Protein AF-A0A7S2QCG8-F1 (afdb_monomer_lite)

Radius of gyration: 26.87 Å; chains: 1; bounding box: 91×51×70 Å

Foldseek 3Di:
DFADAPQFAACVDVVRGDPPGDQPQAAADPPQQFGQGPPDDCPDPLNVLSQLSCLLVVLVVLLVVVQVVCCVVLVFGEPLSVLVVVLVCVLCCCQVVPQCVVPVADFFNNGNGGGRPAAPSLLLSLLLLLLLLLVVQVQQEDPPDDPDPVGLVVVVVDDPPPPPPPDPPNDDPCCVVVVVVVLVQLLRSRRLDLHDYPVSSVSNSVVSCVSRVCNLVSCVVSSGHPNVSSVNSNVNSNVSNVVSNCCCQPPNQVVCQLQAQHDDPDHYGYSDHHRVSVLVNQLSVLLVCLVVPDPPDDLVRSLVSLVVSLVSLVSVLVVLVVVLVVCPPPVNVPPDDDVVNNVVSVVSNVVSVVSSVSSVVSNVVSVVVVPDPPCVVVVPPD

Secondary structure (DSSP, 8-state):
-B---TTTB-TTSGGGB-TTPPPTTEEEETTTTEEEETT--TTSHHHHHHHHHHHHHHHHHHHHHHHHHHHHHHSSEEHHHHHHHHHHHHHHIIIIIIIHHHH-PPPPTT----B--SS-HHHHHHHHHHHHHHHHHHHHB--SS-SSSTTHHHHHS-S--------TT---HHHHHHHHHHHHHHTSTT---S-B-HHHHHHHHHHHHHHHTTHHHHHHHTTSS-HHHHHHHHHHHHHHHHHHHHIIIIIIHHHHGGGTT-EETTTEE---PPPHHHHHHHHHHHHHHHHH--SSS-HHHHHHHHHHHHHHHHHHHHHHHHHHHHHTSTTHHHHT--HHHHHHHHHHHHHHHHHHHHHHHHHHHHHHHHHS--GGGSTT--

Sequence (382 aa):
SVCPLPWNANASLPHGIDRTAVCPYGRRLEGFDVTIPKDTVPFSVTGLCVFWGVVPFGVVGLALVDTVVGVCRLGGIGTREMTFLVFVLGMVGLNELFFKHLFREPRPPESCCHSCGFPSGHAVMSIGFFMLMFLDAIYRTMPRLAVSQESALAVLQNPKAKKKKRTFLGWTLREWLVGDVRAFATLLPLSAAHTLGHTDFCCFALVWGFMLLPVPFSRVVLKDHTPEQVLAGATIGFLEATIFFVIIRHAILPKLNYRLSQRIGYVFVHNFPLPMMEVLSRAFTLLATHQMGSQDMSTAVLCDKLRKASQEVEWYLNQAQGLLDKANRRWYRKLLVFDEDMVTTRREVHRLQAVKEKLEKALSLCEEESSIPSSESAESLC

Organism: NCBI:txid1333877

InterPro domains:
  IPR000326 Phosphatidic acid phosphatase type 2/haloperoxidase [PF01569] (85-248)
  IPR036938 Phosphatidic acid phosphatase type 2/haloperoxidase superfamily [SSF48317] (47-250)

Structure (mmCIF, N/CA/C/O backbone):
data_AF-A0A7S2QCG8-F1
#
_entry.id   AF-A0A7S2QCG8-F1
#
loop_
_atom_site.group_PDB
_atom_site.id
_atom_site.type_symbol
_atom_site.label_atom_id
_atom_site.label_alt_id
_atom_site.label_comp_id
_atom_site.label_asym_id
_atom_site.label_entity_id
_atom_site.label_seq_id
_atom_site.pdbx_PDB_ins_code
_atom_site.Cartn_x
_atom_site.Cartn_y
_atom_site.Cartn_z
_atom_site.occupancy
_atom_site.B_iso_or_equiv
_atom_site.auth_seq_id
_atom_site.auth_comp_id
_atom_site.auth_asym_id
_atom_site.auth_atom_id
_atom_site.pdbx_PDB_model_num
ATOM 1 N N . SER A 1 1 ? 6.096 -14.014 -19.935 1.00 82.38 1 SER A N 1
ATOM 2 C CA . SER A 1 1 ? 6.264 -14.137 -21.401 1.00 82.38 1 SER A CA 1
ATOM 3 C C . SER A 1 1 ? 7.499 -13.377 -21.882 1.00 82.38 1 SER A C 1
ATOM 5 O O . SER A 1 1 ? 7.994 -12.504 -21.170 1.00 82.38 1 SER A O 1
ATOM 7 N N . VAL A 1 2 ? 8.020 -13.724 -23.062 1.00 88.69 2 VAL A N 1
ATOM 8 C CA . VAL A 1 2 ? 9.207 -13.096 -23.672 1.00 88.69 2 VAL A CA 1
ATOM 9 C C . VAL A 1 2 ? 8.801 -12.498 -25.020 1.00 88.69 2 VAL A C 1
ATOM 11 O O . VAL A 1 2 ? 8.011 -13.125 -25.726 1.00 88.69 2 VAL A O 1
ATOM 14 N N . CYS A 1 3 ? 9.303 -11.309 -25.352 1.00 90.56 3 CYS A N 1
ATOM 15 C CA . CYS A 1 3 ? 8.986 -10.600 -26.591 1.00 90.56 3 CYS A CA 1
ATOM 16 C C . CYS A 1 3 ? 10.287 -10.140 -27.274 1.00 90.56 3 CYS A C 1
ATOM 18 O O . CYS A 1 3 ? 11.097 -9.483 -26.617 1.00 90.56 3 CYS A O 1
ATOM 20 N N . PRO A 1 4 ? 10.521 -10.495 -28.552 1.00 92.06 4 PRO A N 1
ATOM 21 C CA . PRO A 1 4 ? 11.733 -10.098 -29.259 1.00 92.06 4 PRO A CA 1
ATOM 22 C C . PRO A 1 4 ? 11.778 -8.590 -29.500 1.00 92.06 4 PRO A C 1
ATOM 24 O O . PRO A 1 4 ? 10.755 -7.957 -29.760 1.00 92.06 4 PRO A O 1
ATOM 27 N N . LEU A 1 5 ? 12.985 -8.036 -29.437 1.00 93.56 5 LEU A N 1
ATOM 28 C CA . LEU A 1 5 ? 13.322 -6.659 -29.782 1.00 93.56 5 LEU A CA 1
ATOM 29 C C . LEU A 1 5 ? 14.206 -6.647 -31.035 1.00 93.56 5 LEU A C 1
ATOM 31 O O . LEU A 1 5 ? 14.852 -7.651 -31.335 1.00 93.56 5 LEU A O 1
ATOM 35 N N . PRO A 1 6 ? 14.300 -5.523 -31.766 1.00 93.81 6 PRO A N 1
ATOM 36 C CA . PRO A 1 6 ? 15.046 -5.480 -33.026 1.00 93.81 6 PRO A CA 1
ATOM 37 C C . PRO A 1 6 ? 16.503 -5.957 -32.926 1.00 93.81 6 PRO A C 1
ATOM 39 O O . PRO A 1 6 ? 17.012 -6.562 -33.862 1.00 93.81 6 PRO A O 1
ATOM 42 N N . TRP A 1 7 ? 17.166 -5.730 -31.788 1.00 93.69 7 TRP A N 1
ATOM 43 C CA . TRP A 1 7 ? 18.568 -6.102 -31.578 1.00 93.69 7 TRP A CA 1
ATOM 44 C C . TRP A 1 7 ? 18.784 -7.569 -31.165 1.00 93.69 7 TRP A C 1
ATOM 46 O O . TRP A 1 7 ? 19.925 -8.021 -31.156 1.00 93.69 7 TRP A O 1
ATOM 56 N N . ASN A 1 8 ? 17.727 -8.316 -30.823 1.00 93.38 8 ASN A N 1
ATOM 57 C CA . ASN A 1 8 ? 17.821 -9.731 -30.435 1.00 93.38 8 ASN A CA 1
ATOM 58 C C . ASN A 1 8 ? 16.785 -10.646 -31.104 1.00 93.38 8 ASN A C 1
ATOM 60 O O . ASN A 1 8 ? 16.658 -11.807 -30.712 1.00 93.38 8 ASN A O 1
ATOM 64 N N . ALA A 1 9 ? 16.028 -10.150 -32.081 1.00 92.75 9 ALA A N 1
ATOM 65 C CA . ALA A 1 9 ? 15.041 -10.945 -32.792 1.00 92.75 9 ALA A CA 1
ATOM 66 C C . ALA A 1 9 ? 15.742 -11.983 -33.674 1.00 92.75 9 ALA A C 1
ATOM 68 O O . ALA A 1 9 ? 16.510 -11.641 -34.572 1.00 92.75 9 ALA A O 1
ATOM 69 N N . ASN A 1 10 ? 15.452 -13.259 -33.437 1.00 91.69 10 ASN A N 1
ATOM 70 C CA . ASN A 1 10 ? 15.938 -14.349 -34.267 1.00 91.69 10 ASN A CA 1
ATOM 71 C C . ASN A 1 10 ? 14.881 -15.454 -34.365 1.00 91.69 10 ASN A C 1
ATOM 73 O O . ASN A 1 10 ? 14.683 -16.230 -33.430 1.00 91.69 10 ASN A O 1
ATOM 77 N N . ALA A 1 11 ? 14.215 -15.534 -35.520 1.00 89.19 11 ALA A N 1
ATOM 78 C CA . ALA A 1 11 ? 13.114 -16.465 -35.762 1.00 89.19 11 ALA A CA 1
ATOM 79 C C . ALA A 1 11 ? 13.521 -17.950 -35.700 1.00 89.19 11 ALA A C 1
ATOM 81 O O . ALA A 1 11 ? 12.653 -18.795 -35.490 1.00 89.19 11 ALA A O 1
ATOM 82 N N . SER A 1 12 ? 14.809 -18.283 -35.854 1.00 90.62 12 SER A N 1
ATOM 83 C CA . SER A 1 12 ? 15.284 -19.672 -35.782 1.00 90.62 12 SER A CA 1
ATOM 84 C C . SER A 1 12 ? 15.544 -20.162 -34.354 1.00 90.62 12 SER A C 1
ATOM 86 O O . SER A 1 12 ? 15.849 -21.338 -34.165 1.00 90.62 12 SER A O 1
ATOM 88 N N . LEU A 1 13 ? 15.458 -19.286 -33.347 1.00 90.38 13 LEU A N 1
ATOM 89 C CA . LEU A 1 13 ? 15.710 -19.621 -31.944 1.00 90.38 13 LEU A CA 1
ATOM 90 C C . LEU A 1 13 ? 14.406 -19.793 -31.143 1.00 90.38 13 LEU A C 1
ATOM 92 O O . LEU A 1 13 ? 13.369 -19.227 -31.503 1.00 90.38 13 LEU A O 1
ATOM 96 N N . PRO A 1 14 ? 14.429 -20.542 -30.019 1.00 85.00 14 PRO A N 1
ATOM 97 C CA . PRO A 1 14 ? 13.270 -20.683 -29.143 1.00 85.00 14 PRO A CA 1
ATOM 98 C C . PRO A 1 14 ? 12.715 -19.325 -28.696 1.00 85.00 14 PRO A C 1
ATOM 100 O O . PRO A 1 14 ? 13.456 -18.453 -28.244 1.00 85.00 14 PRO A O 1
ATOM 103 N N . HIS A 1 15 ? 11.394 -19.158 -28.799 1.00 83.75 15 HIS A N 1
ATOM 104 C CA . HIS A 1 15 ? 10.685 -17.898 -28.530 1.00 83.75 15 HIS A CA 1
ATOM 105 C C . HIS A 1 15 ? 11.090 -16.711 -29.427 1.00 83.75 15 HIS A C 1
ATOM 107 O O . HIS A 1 15 ? 10.731 -15.577 -29.119 1.00 83.75 15 HIS A O 1
ATOM 113 N N . GLY A 1 16 ? 11.800 -16.961 -30.533 1.00 87.69 16 GLY A N 1
ATOM 114 C CA . GLY A 1 16 ? 12.168 -15.943 -31.516 1.00 87.69 16 GLY A CA 1
ATOM 115 C C . GLY A 1 16 ? 13.275 -14.988 -31.060 1.00 87.69 16 GLY A C 1
ATOM 116 O O . GLY A 1 16 ? 13.339 -13.871 -31.571 1.00 87.69 16 GLY A O 1
ATOM 117 N N . ILE A 1 17 ? 14.094 -15.371 -30.068 1.00 91.12 17 ILE A N 1
ATOM 118 C CA . ILE A 1 17 ? 15.042 -14.468 -29.394 1.00 91.12 17 ILE A CA 1
ATOM 119 C C . ILE A 1 17 ? 16.430 -15.084 -29.255 1.00 91.12 17 ILE A C 1
ATOM 121 O O . ILE A 1 17 ? 16.583 -16.188 -28.732 1.00 91.12 17 ILE A O 1
ATOM 125 N N . ASP A 1 18 ? 17.447 -14.300 -29.603 1.00 91.62 18 ASP A N 1
ATOM 126 C CA . ASP A 1 18 ? 18.835 -14.537 -29.222 1.00 91.62 18 ASP A CA 1
ATOM 127 C C . ASP A 1 18 ? 19.131 -13.936 -27.837 1.00 91.62 18 ASP A C 1
ATOM 129 O O . ASP A 1 18 ? 19.247 -12.725 -27.661 1.00 91.62 18 ASP A O 1
ATOM 133 N N . ARG A 1 19 ? 19.256 -14.794 -26.818 1.00 85.31 19 ARG A N 1
ATOM 134 C CA . ARG A 1 19 ? 19.592 -14.368 -25.446 1.00 85.31 19 ARG A CA 1
ATOM 135 C C . ARG A 1 19 ? 21.063 -13.987 -25.267 1.00 85.31 19 ARG A C 1
ATOM 137 O O . ARG A 1 19 ? 21.402 -13.417 -24.236 1.00 85.31 19 ARG A O 1
ATOM 144 N N . THR A 1 20 ? 21.919 -14.328 -26.226 1.00 88.31 20 THR A N 1
ATOM 145 C CA . THR A 1 20 ? 23.355 -14.017 -26.195 1.00 88.31 20 THR A CA 1
ATOM 146 C C . THR A 1 20 ? 23.682 -12.693 -26.882 1.00 88.31 20 THR A C 1
ATOM 148 O O . THR A 1 20 ? 24.782 -12.170 -26.705 1.00 88.31 20 THR A O 1
ATOM 151 N N . ALA A 1 21 ? 22.721 -12.118 -27.611 1.00 89.81 21 ALA A N 1
ATOM 152 C CA . ALA A 1 21 ? 22.868 -10.820 -28.247 1.00 89.81 21 ALA A CA 1
ATOM 153 C C . ALA A 1 21 ? 23.175 -9.723 -27.212 1.00 89.81 21 ALA A C 1
ATOM 155 O O . ALA A 1 21 ? 22.537 -9.625 -26.160 1.00 89.81 21 ALA A O 1
ATOM 156 N N . VAL A 1 22 ? 24.153 -8.870 -27.522 1.00 91.88 22 VAL A N 1
ATOM 157 C CA . VAL A 1 22 ? 24.561 -7.762 -26.651 1.00 91.88 22 VAL A CA 1
ATOM 158 C C . VAL A 1 22 ? 23.689 -6.542 -26.937 1.00 91.88 22 VAL A C 1
ATOM 160 O O . VAL A 1 22 ? 23.668 -6.036 -28.057 1.00 91.88 22 VAL A O 1
ATOM 163 N N . CYS A 1 23 ? 22.996 -6.037 -25.913 1.00 93.94 23 CYS A N 1
ATOM 164 C CA . CYS A 1 23 ? 22.167 -4.841 -26.041 1.00 93.94 23 CYS A CA 1
ATOM 165 C C . CYS A 1 23 ? 23.028 -3.607 -26.394 1.00 93.94 23 CYS A C 1
ATOM 167 O O . CYS A 1 23 ? 23.947 -3.257 -25.645 1.00 93.94 23 CYS A O 1
ATOM 169 N N . PRO A 1 24 ? 22.740 -2.885 -27.492 1.00 94.94 24 PRO A N 1
ATOM 170 C CA . PRO A 1 24 ? 23.553 -1.739 -27.897 1.00 94.94 24 PRO A CA 1
ATOM 171 C C . PRO A 1 24 ? 23.337 -0.505 -27.007 1.00 94.94 24 PRO A C 1
ATOM 173 O O . PRO A 1 24 ? 24.205 0.369 -26.966 1.00 94.94 24 PRO A O 1
ATOM 176 N N . TYR A 1 25 ? 22.232 -0.447 -26.261 1.00 94.56 25 TYR A N 1
ATOM 177 C CA . TYR A 1 25 ? 21.823 0.712 -25.461 1.00 94.56 25 TYR A CA 1
ATOM 178 C C . TYR A 1 25 ? 22.296 0.664 -23.999 1.00 94.56 25 TYR A C 1
ATOM 180 O O . TYR A 1 25 ? 22.230 1.665 -23.287 1.00 94.56 25 TYR A O 1
ATOM 188 N N . GLY A 1 26 ? 22.819 -0.474 -23.537 1.00 94.62 26 GLY A N 1
ATOM 189 C CA . GLY A 1 26 ? 23.199 -0.648 -22.139 1.00 94.62 26 GLY A CA 1
ATOM 190 C C . GLY A 1 26 ? 23.281 -2.108 -21.734 1.00 94.62 26 GLY A C 1
ATOM 191 O O . GLY A 1 26 ? 23.629 -2.975 -22.531 1.00 94.62 26 GLY A O 1
ATOM 192 N N . ARG A 1 27 ? 22.947 -2.380 -20.475 1.00 94.38 27 ARG A N 1
ATOM 193 C CA . ARG A 1 27 ? 22.844 -3.737 -19.933 1.00 94.38 27 ARG A CA 1
ATOM 194 C C . ARG A 1 27 ? 21.578 -3.890 -19.107 1.00 94.38 27 ARG A C 1
ATOM 196 O O . ARG A 1 27 ? 21.094 -2.925 -18.523 1.00 94.38 27 ARG A O 1
ATOM 203 N N . ARG A 1 28 ? 21.065 -5.110 -19.011 1.00 93.75 28 ARG A N 1
ATOM 204 C CA . ARG A 1 28 ? 19.957 -5.444 -18.114 1.00 93.75 28 ARG A CA 1
ATOM 205 C C . ARG A 1 28 ? 20.485 -5.675 -16.700 1.00 93.75 28 ARG A C 1
ATOM 207 O O . ARG A 1 28 ? 21.487 -6.361 -16.514 1.00 93.75 28 ARG A O 1
ATOM 214 N N . LEU A 1 29 ? 19.796 -5.129 -15.706 1.00 93.88 29 LEU A N 1
ATOM 215 C CA . LEU A 1 29 ? 19.962 -5.510 -14.312 1.00 93.88 29 LEU A CA 1
ATOM 216 C C . LEU A 1 29 ? 19.191 -6.815 -14.076 1.00 93.88 29 LEU A C 1
ATOM 218 O O . LEU A 1 29 ? 17.956 -6.834 -14.046 1.00 93.88 29 LEU A O 1
ATOM 222 N N . GLU A 1 30 ? 19.929 -7.917 -13.980 1.00 88.00 30 GLU A N 1
ATOM 223 C CA . GLU A 1 30 ? 19.359 -9.253 -13.808 1.00 88.00 30 GLU A CA 1
ATOM 224 C C . GLU A 1 30 ? 18.535 -9.355 -12.518 1.00 88.00 30 GLU A C 1
ATOM 226 O O . GLU A 1 30 ? 18.883 -8.779 -11.491 1.00 88.00 30 GLU A O 1
ATOM 231 N N . GLY A 1 31 ? 17.407 -10.064 -12.586 1.00 86.19 31 GLY A N 1
ATOM 232 C CA . GLY A 1 31 ? 16.465 -10.217 -11.471 1.00 86.19 31 GLY A CA 1
ATOM 233 C C . GLY A 1 31 ? 15.446 -9.083 -11.322 1.00 86.19 31 GLY A C 1
ATOM 234 O O . GLY A 1 31 ? 14.351 -9.337 -10.829 1.00 86.19 31 GLY A O 1
ATOM 235 N N . PHE A 1 32 ? 15.751 -7.874 -11.805 1.00 91.38 32 PHE A N 1
ATOM 236 C CA . PHE A 1 32 ? 14.884 -6.701 -11.627 1.00 91.38 32 PHE A CA 1
ATOM 237 C C . PHE A 1 32 ? 14.177 -6.246 -12.905 1.00 91.38 32 PHE A C 1
ATOM 239 O O . PHE A 1 32 ? 13.235 -5.476 -12.815 1.00 91.38 32 PHE A O 1
ATOM 246 N N . ASP A 1 33 ? 14.580 -6.714 -14.093 1.00 91.31 33 ASP A N 1
ATOM 247 C CA . ASP A 1 33 ? 14.002 -6.258 -15.372 1.00 91.31 33 ASP A CA 1
ATOM 248 C C . ASP A 1 33 ? 14.080 -4.732 -15.547 1.00 91.31 33 ASP A C 1
ATOM 250 O O . ASP A 1 33 ? 13.099 -4.084 -15.911 1.00 91.31 33 ASP A O 1
ATOM 254 N N . VAL A 1 34 ? 15.268 -4.168 -15.293 1.00 95.62 34 VAL A N 1
ATOM 255 C CA . VAL A 1 34 ? 15.598 -2.740 -15.442 1.00 95.62 34 VAL A CA 1
ATOM 256 C C . VAL A 1 34 ? 16.786 -2.582 -16.391 1.00 95.62 34 VAL A C 1
ATOM 258 O O . VAL A 1 34 ? 17.798 -3.263 -16.226 1.00 95.62 34 VAL A O 1
ATOM 261 N N . THR A 1 35 ? 16.701 -1.676 -17.362 1.00 96.00 35 THR A N 1
ATOM 262 C CA . THR A 1 35 ? 17.844 -1.306 -18.208 1.00 96.00 35 THR A CA 1
ATOM 263 C C . THR A 1 35 ? 18.744 -0.309 -17.484 1.00 96.00 35 THR A C 1
ATOM 265 O O . THR A 1 35 ? 18.274 0.683 -16.931 1.00 96.00 35 THR A O 1
ATOM 268 N N . ILE A 1 36 ? 20.052 -0.562 -17.511 1.00 96.12 36 ILE A N 1
ATOM 269 C CA . ILE A 1 36 ? 21.110 0.370 -17.115 1.00 96.12 36 ILE A CA 1
ATOM 270 C C . ILE A 1 36 ? 21.748 0.903 -18.407 1.00 96.12 36 ILE A C 1
ATOM 272 O O . ILE A 1 36 ? 22.523 0.170 -19.036 1.00 96.12 36 ILE A O 1
ATOM 276 N N . PRO A 1 37 ? 21.431 2.144 -18.825 1.00 94.81 37 PRO A N 1
ATOM 277 C CA . PRO A 1 37 ? 22.060 2.787 -19.978 1.00 94.81 37 PRO A CA 1
ATOM 278 C C . PRO A 1 37 ? 23.587 2.870 -19.846 1.00 94.81 37 PRO A C 1
ATOM 280 O O . PRO A 1 37 ? 24.105 2.956 -18.729 1.00 94.81 37 PRO A O 1
ATOM 283 N N . LYS A 1 38 ? 24.314 2.892 -20.970 1.00 89.81 38 LYS A N 1
ATOM 284 C CA . LYS A 1 38 ? 25.794 2.959 -20.974 1.00 89.81 38 LYS A CA 1
ATOM 285 C C . LYS A 1 38 ? 26.348 4.179 -20.231 1.00 89.81 38 LYS A C 1
ATOM 287 O O . LYS A 1 38 ? 27.301 4.041 -19.474 1.00 89.81 38 LYS A O 1
ATOM 292 N N . ASP A 1 39 ? 25.688 5.324 -20.369 1.00 86.75 39 ASP A N 1
ATOM 293 C CA . ASP A 1 39 ? 26.137 6.605 -19.807 1.00 86.75 39 ASP A CA 1
ATOM 294 C C . ASP A 1 39 ? 25.593 6.861 -18.388 1.00 86.75 39 ASP A C 1
ATOM 296 O O . ASP A 1 39 ? 25.439 8.002 -17.949 1.00 86.75 39 ASP A O 1
ATOM 300 N N . THR A 1 40 ? 25.233 5.800 -17.657 1.00 88.69 40 THR A N 1
ATOM 301 C CA . THR A 1 40 ? 24.656 5.937 -16.315 1.00 88.69 40 THR A CA 1
ATOM 302 C C . THR A 1 40 ? 25.722 6.326 -15.297 1.00 88.69 40 THR A C 1
ATOM 304 O O . THR A 1 40 ? 26.620 5.543 -14.991 1.00 88.69 40 THR A O 1
ATOM 307 N N . VAL A 1 41 ? 25.562 7.503 -14.692 1.00 89.00 41 VAL A N 1
ATOM 308 C CA . VAL A 1 41 ? 26.372 7.965 -13.554 1.00 89.00 41 VAL A CA 1
ATOM 309 C C . VAL A 1 41 ? 25.525 7.908 -12.273 1.00 89.00 41 VAL A C 1
ATOM 311 O O . VAL A 1 41 ? 24.347 8.288 -12.322 1.00 89.00 41 VAL A O 1
ATOM 314 N N . PRO A 1 42 ? 26.059 7.464 -11.118 1.00 78.12 42 PRO A N 1
ATOM 315 C CA . PRO A 1 42 ? 25.357 7.574 -9.838 1.00 78.12 42 PRO A CA 1
ATOM 316 C C . PRO A 1 42 ? 24.950 9.038 -9.605 1.00 78.12 42 PRO A C 1
ATOM 318 O O . PRO A 1 42 ? 25.775 9.925 -9.782 1.00 78.12 42 PRO A O 1
ATOM 321 N N . PHE A 1 43 ? 23.685 9.301 -9.267 1.00 85.62 43 PHE A N 1
ATOM 322 C CA . PHE A 1 43 ? 23.080 10.646 -9.115 1.00 85.62 43 PHE A CA 1
ATOM 323 C C . PHE A 1 43 ? 22.715 11.415 -10.395 1.00 85.62 43 PHE A C 1
ATOM 325 O O . PHE A 1 43 ? 22.126 12.491 -10.305 1.00 85.62 43 PHE A O 1
ATOM 332 N N . SER A 1 44 ? 22.963 10.863 -11.584 1.00 92.25 44 SER A N 1
ATOM 333 C CA . SER A 1 44 ? 22.306 11.360 -12.801 1.00 92.25 44 SER A CA 1
ATOM 334 C C . SER A 1 44 ? 20.811 11.006 -12.803 1.00 92.25 44 SER A C 1
ATOM 336 O O . SER A 1 44 ? 20.370 10.116 -12.071 1.00 92.25 44 SER A O 1
ATOM 338 N N . VAL A 1 45 ? 20.024 11.654 -13.669 1.00 92.31 45 VAL A N 1
ATOM 339 C CA . VAL A 1 45 ? 18.596 11.326 -13.851 1.00 92.31 45 VAL A CA 1
ATOM 340 C C . VAL A 1 45 ? 18.409 9.839 -14.176 1.00 92.31 45 VAL A C 1
ATOM 342 O O . VAL A 1 45 ? 17.530 9.196 -13.605 1.00 92.31 45 VAL A O 1
ATOM 345 N N . THR A 1 46 ? 19.264 9.264 -15.028 1.00 93.19 46 THR A N 1
ATOM 346 C CA . THR A 1 46 ? 19.226 7.834 -15.371 1.00 93.19 46 THR A CA 1
ATOM 347 C C . THR A 1 46 ? 19.596 6.958 -14.176 1.00 93.19 46 THR A C 1
ATOM 349 O O . THR A 1 46 ? 18.899 5.982 -13.910 1.00 93.19 46 THR A O 1
ATOM 352 N N . GLY A 1 47 ? 20.609 7.339 -13.390 1.00 93.94 47 GLY A N 1
ATOM 353 C CA . GLY A 1 47 ? 20.987 6.631 -12.162 1.00 93.94 47 GLY A CA 1
ATOM 354 C C . GLY A 1 47 ? 19.867 6.602 -11.117 1.00 93.94 47 GLY A C 1
ATOM 355 O O . GLY A 1 47 ? 19.567 5.546 -10.557 1.00 93.94 47 GLY A O 1
ATOM 356 N N . LEU A 1 48 ? 19.191 7.733 -10.901 1.00 95.25 48 LEU A N 1
ATOM 357 C CA . LEU A 1 48 ? 18.023 7.801 -10.021 1.00 95.25 48 LEU A CA 1
ATOM 358 C C . LEU A 1 48 ? 16.854 6.965 -10.566 1.00 95.25 48 LEU A C 1
ATOM 360 O O . LEU A 1 48 ? 16.184 6.267 -9.808 1.00 95.25 48 LEU A O 1
ATOM 364 N N . CYS A 1 49 ? 16.632 6.964 -11.884 1.00 96.38 49 CYS A N 1
ATOM 365 C CA . CYS A 1 49 ? 15.595 6.134 -12.498 1.00 96.38 49 CYS A CA 1
ATOM 366 C C . CYS A 1 49 ? 15.858 4.631 -12.321 1.00 96.38 49 CYS A C 1
ATOM 368 O O . CYS A 1 49 ? 14.912 3.878 -12.074 1.00 96.38 49 CYS A O 1
ATOM 370 N N . VAL A 1 50 ? 17.123 4.198 -12.399 1.00 96.19 50 VAL A N 1
ATOM 371 C CA . VAL A 1 50 ? 17.522 2.811 -12.101 1.00 96.19 50 VAL A CA 1
ATOM 372 C C . VAL A 1 50 ? 17.224 2.475 -10.640 1.00 96.19 50 VAL A C 1
ATOM 374 O O . VAL A 1 50 ? 16.643 1.423 -10.374 1.00 96.19 50 VAL A O 1
ATOM 377 N N . PHE A 1 51 ? 17.543 3.380 -9.705 1.00 95.56 51 PHE A N 1
ATOM 378 C CA . PHE A 1 51 ? 17.192 3.219 -8.290 1.00 95.56 51 PHE A CA 1
ATOM 379 C C . PHE A 1 51 ? 15.682 3.029 -8.102 1.00 95.56 51 PHE A C 1
ATOM 381 O O . PHE A 1 51 ? 15.264 2.033 -7.520 1.00 95.56 51 PHE A O 1
ATOM 388 N N . TRP A 1 52 ? 14.845 3.910 -8.658 1.00 96.75 52 TRP A N 1
ATOM 389 C CA . TRP A 1 52 ? 13.390 3.745 -8.572 1.00 96.75 52 TRP A CA 1
ATOM 390 C C . TRP A 1 52 ? 12.904 2.436 -9.208 1.00 96.75 52 TRP A C 1
ATOM 392 O O . TRP A 1 52 ? 11.990 1.807 -8.683 1.00 96.75 52 TRP A O 1
ATOM 402 N N . GLY A 1 53 ? 13.542 1.969 -10.285 1.00 95.88 53 GLY A N 1
ATOM 403 C CA . GLY A 1 53 ? 13.222 0.682 -10.907 1.00 95.88 53 GLY A CA 1
ATOM 404 C C . GLY A 1 53 ? 13.321 -0.512 -9.948 1.00 95.88 53 GLY A C 1
ATOM 405 O O . GLY A 1 53 ? 12.518 -1.435 -10.046 1.00 95.88 53 GLY A O 1
ATOM 406 N N . VAL A 1 54 ? 14.236 -0.486 -8.975 1.00 96.50 54 VAL A N 1
ATOM 407 C CA . VAL A 1 54 ? 14.407 -1.594 -8.015 1.00 96.50 54 VAL A CA 1
ATOM 408 C C . VAL A 1 54 ? 13.548 -1.463 -6.751 1.00 96.50 54 VAL A C 1
ATOM 410 O O . VAL A 1 54 ? 13.380 -2.444 -6.023 1.00 96.50 54 VAL A O 1
ATOM 413 N N . VAL A 1 55 ? 12.961 -0.290 -6.485 1.00 96.25 55 VAL A N 1
ATOM 414 C CA . VAL A 1 55 ? 12.216 -0.012 -5.241 1.00 96.25 55 VAL A CA 1
ATOM 415 C C . VAL A 1 55 ? 11.054 -0.983 -4.978 1.00 96.25 55 VAL A C 1
ATOM 417 O O . VAL A 1 55 ? 10.963 -1.456 -3.842 1.00 96.25 55 VAL A O 1
ATOM 420 N N . PRO A 1 56 ? 10.184 -1.344 -5.947 1.00 96.75 56 PRO A N 1
ATOM 421 C CA . PRO A 1 56 ? 9.077 -2.267 -5.675 1.00 96.75 56 PRO A CA 1
ATOM 422 C C . PRO A 1 56 ? 9.551 -3.622 -5.130 1.00 96.75 56 PRO A C 1
ATOM 424 O O . PRO A 1 56 ? 8.946 -4.175 -4.216 1.00 96.75 56 PRO A O 1
ATOM 427 N N . PHE A 1 57 ? 10.681 -4.127 -5.626 1.00 95.31 57 PHE A N 1
ATOM 428 C CA . PHE A 1 57 ? 11.292 -5.362 -5.131 1.00 95.31 57 PHE A CA 1
ATOM 429 C C . PHE A 1 57 ? 11.868 -5.186 -3.724 1.00 95.31 57 PHE A C 1
ATOM 431 O O . PHE A 1 57 ? 11.775 -6.096 -2.903 1.00 95.31 57 PHE A O 1
ATOM 438 N N . GLY A 1 58 ? 12.402 -4.000 -3.420 1.00 94.06 58 GLY A N 1
ATOM 439 C CA . GLY A 1 58 ? 12.792 -3.618 -2.064 1.00 94.06 58 GLY A CA 1
ATOM 440 C C . GLY A 1 58 ? 11.620 -3.680 -1.081 1.00 94.06 58 GLY A C 1
ATOM 441 O O . GLY A 1 58 ? 11.776 -4.222 0.010 1.00 94.06 58 GLY A O 1
ATOM 442 N N . VAL A 1 59 ? 10.428 -3.216 -1.478 1.00 93.88 59 VAL A N 1
ATOM 443 C CA . VAL A 1 59 ? 9.205 -3.322 -0.654 1.00 93.88 59 VAL A CA 1
ATOM 444 C C . VAL A 1 59 ? 8.852 -4.777 -0.365 1.00 93.88 59 VAL A C 1
ATOM 446 O O . VAL A 1 59 ? 8.593 -5.123 0.788 1.00 93.88 59 VAL A O 1
ATOM 449 N N . VAL A 1 60 ? 8.891 -5.641 -1.383 1.00 94.31 60 VAL A N 1
ATOM 450 C CA . VAL A 1 60 ? 8.656 -7.083 -1.207 1.00 94.31 60 VAL A CA 1
ATOM 451 C C . VAL A 1 60 ? 9.703 -7.695 -0.273 1.00 94.31 60 VAL A C 1
ATOM 453 O O . VAL A 1 60 ? 9.347 -8.430 0.646 1.00 94.31 60 VAL A O 1
ATOM 456 N N . GLY A 1 61 ? 10.981 -7.349 -0.444 1.00 93.06 61 GLY A N 1
ATOM 457 C CA . GLY A 1 61 ? 12.062 -7.800 0.433 1.00 93.06 61 GLY A CA 1
ATOM 458 C C . GLY A 1 61 ? 11.852 -7.384 1.891 1.00 93.06 61 GLY A C 1
ATOM 459 O O . GLY A 1 61 ? 11.964 -8.217 2.790 1.00 93.06 61 GLY A O 1
ATOM 460 N N . LEU A 1 62 ? 11.472 -6.128 2.136 1.00 90.31 62 LEU A N 1
ATOM 461 C CA . LEU A 1 62 ? 11.156 -5.632 3.479 1.00 90.31 62 LEU A CA 1
ATOM 462 C C . LEU A 1 62 ? 9.946 -6.350 4.088 1.00 90.31 62 LEU A C 1
ATOM 464 O O . LEU A 1 62 ? 9.987 -6.701 5.264 1.00 90.31 62 LEU A O 1
ATOM 468 N N . ALA A 1 63 ? 8.900 -6.618 3.304 1.00 90.31 63 ALA A N 1
ATOM 469 C CA . ALA A 1 63 ? 7.735 -7.371 3.766 1.00 90.31 63 ALA A CA 1
ATOM 470 C C . ALA A 1 63 ? 8.078 -8.827 4.131 1.00 90.31 63 ALA A C 1
ATOM 472 O O . ALA A 1 63 ? 7.558 -9.361 5.112 1.00 90.31 63 ALA A O 1
ATOM 473 N N . LEU A 1 64 ? 8.981 -9.470 3.384 1.00 91.00 64 LEU A N 1
ATOM 474 C CA . LEU A 1 64 ? 9.479 -10.809 3.713 1.00 91.00 64 LEU A CA 1
ATOM 475 C C . LEU A 1 64 ? 10.292 -10.803 5.010 1.00 91.00 64 LEU A C 1
ATOM 477 O O . LEU A 1 64 ? 10.081 -11.665 5.863 1.00 91.00 64 LEU A O 1
ATOM 481 N N . VAL A 1 65 ? 11.176 -9.818 5.191 1.00 87.56 65 VAL A N 1
ATOM 482 C CA . VAL A 1 65 ? 11.927 -9.646 6.444 1.00 87.56 65 VAL A CA 1
ATOM 483 C C . VAL A 1 65 ? 10.972 -9.440 7.618 1.00 87.56 65 VAL A C 1
ATOM 485 O O . VAL A 1 65 ? 11.118 -10.110 8.639 1.00 87.56 65 VAL A O 1
ATOM 488 N N . ASP A 1 66 ? 9.963 -8.583 7.465 1.00 84.44 66 ASP A N 1
ATOM 489 C CA . ASP A 1 66 ? 8.954 -8.341 8.500 1.00 84.44 66 ASP A CA 1
ATOM 490 C C . ASP A 1 66 ? 8.155 -9.613 8.826 1.00 84.44 66 ASP A C 1
ATOM 492 O O . ASP A 1 66 ? 7.956 -9.941 9.993 1.00 84.44 66 ASP A O 1
ATOM 496 N N . THR A 1 67 ? 7.818 -10.416 7.810 1.00 87.06 67 THR A N 1
ATOM 497 C CA . THR A 1 67 ? 7.179 -11.730 7.995 1.00 87.06 67 THR A CA 1
ATOM 498 C C . THR A 1 67 ? 8.057 -12.671 8.823 1.00 87.06 67 THR A C 1
ATOM 500 O O . THR A 1 67 ? 7.576 -13.281 9.777 1.00 87.06 67 THR A O 1
ATOM 503 N N . VAL A 1 68 ? 9.350 -12.784 8.499 1.00 87.62 68 VAL A N 1
ATOM 504 C CA . VAL A 1 68 ? 10.299 -13.650 9.223 1.00 87.62 68 VAL A CA 1
ATOM 505 C C . VAL A 1 68 ? 10.474 -13.182 10.667 1.00 87.62 68 VAL A C 1
ATOM 507 O O . VAL A 1 68 ? 10.403 -13.985 11.599 1.00 87.62 68 VAL A O 1
ATOM 510 N N . VAL A 1 69 ? 10.645 -11.876 10.875 1.00 82.56 69 VAL A N 1
ATOM 511 C CA . VAL A 1 69 ? 10.731 -11.280 12.214 1.00 82.56 69 VAL A CA 1
ATOM 512 C C . VAL A 1 69 ? 9.435 -11.522 12.996 1.00 82.56 69 VAL A C 1
ATOM 514 O O . VAL A 1 69 ? 9.487 -11.865 14.180 1.00 82.56 69 VAL A O 1
ATOM 517 N N . GLY A 1 70 ? 8.278 -11.400 12.344 1.00 76.62 70 GLY A N 1
ATOM 518 C CA . GLY A 1 70 ? 6.963 -11.708 12.898 1.00 76.62 70 GLY A CA 1
ATOM 519 C C . GLY A 1 70 ? 6.840 -13.164 13.343 1.00 76.62 70 GLY A C 1
ATOM 520 O O . GLY A 1 70 ? 6.407 -13.410 14.467 1.00 76.62 70 GLY A O 1
ATOM 521 N N . VAL A 1 71 ? 7.312 -14.122 12.539 1.00 83.25 71 VAL A N 1
ATOM 522 C CA . VAL A 1 71 ? 7.349 -15.551 12.902 1.00 83.25 71 VAL A CA 1
ATOM 523 C C . VAL A 1 71 ? 8.191 -15.783 14.153 1.00 83.25 71 VAL A C 1
ATOM 525 O O . VAL A 1 71 ? 7.729 -16.454 15.077 1.00 83.25 71 VAL A O 1
ATOM 528 N N . CYS A 1 72 ? 9.378 -15.179 14.235 1.00 80.75 72 CYS A N 1
ATOM 529 C CA . CYS A 1 72 ? 10.235 -15.272 15.419 1.00 80.75 72 CYS A CA 1
ATOM 530 C C . CYS A 1 72 ? 9.582 -14.661 16.673 1.00 80.75 72 CYS A C 1
ATOM 532 O O . CYS A 1 72 ? 9.787 -15.162 17.777 1.00 80.75 72 CYS A O 1
ATOM 534 N N . ARG A 1 73 ? 8.796 -13.586 16.522 1.00 77.06 73 ARG A N 1
ATOM 535 C CA . ARG A 1 73 ? 8.142 -12.874 17.637 1.00 77.06 73 ARG A CA 1
ATOM 536 C C . ARG A 1 73 ? 6.837 -13.523 18.101 1.00 77.06 73 ARG A C 1
ATOM 538 O O . ARG A 1 73 ? 6.582 -13.583 19.299 1.00 77.06 73 ARG A O 1
ATOM 545 N N . LEU A 1 74 ? 5.995 -13.958 17.167 1.00 73.56 74 LEU A N 1
ATOM 546 C CA . LEU A 1 74 ? 4.640 -14.460 17.425 1.00 73.56 74 LEU A CA 1
ATOM 547 C C . LEU A 1 74 ? 4.578 -15.993 17.491 1.00 73.56 74 LEU A C 1
ATOM 549 O O . LEU A 1 74 ? 3.571 -16.552 17.927 1.00 73.56 74 LEU A O 1
ATOM 553 N N . GLY A 1 75 ? 5.637 -16.685 17.058 1.00 80.19 75 GLY A N 1
ATOM 554 C CA . GLY A 1 75 ? 5.650 -18.142 16.926 1.00 80.19 75 GLY A CA 1
ATOM 555 C C . GLY A 1 75 ? 4.731 -18.649 15.809 1.00 80.19 75 GLY A C 1
ATOM 556 O O . GLY A 1 75 ? 4.202 -19.757 15.921 1.00 80.19 75 GLY A O 1
ATOM 557 N N . GLY A 1 76 ? 4.496 -17.821 14.785 1.00 85.38 76 GLY A N 1
ATOM 558 C CA . GLY A 1 76 ? 3.642 -18.099 13.629 1.00 85.38 76 GLY A CA 1
ATOM 559 C C . GLY A 1 76 ? 3.550 -16.909 12.666 1.00 85.38 76 GLY A C 1
ATOM 560 O O . GLY A 1 76 ? 3.946 -15.795 13.006 1.00 85.38 76 GLY A O 1
ATOM 561 N N . ILE A 1 77 ? 3.039 -17.144 11.457 1.00 87.12 77 ILE A N 1
ATOM 562 C CA . ILE A 1 77 ? 2.880 -16.117 10.418 1.00 87.12 77 ILE A CA 1
ATOM 563 C C . ILE A 1 77 ? 1.688 -15.227 10.778 1.00 87.12 77 ILE A C 1
ATOM 565 O O . ILE A 1 77 ? 0.571 -15.715 10.970 1.00 87.12 77 ILE A O 1
ATOM 569 N N . GLY A 1 78 ? 1.915 -13.919 10.856 1.00 87.44 78 GLY A N 1
ATOM 570 C CA . GLY A 1 78 ? 0.849 -12.962 11.103 1.00 87.44 78 GLY A CA 1
ATOM 571 C C . GLY A 1 78 ? -0.101 -12.832 9.907 1.00 87.44 78 GLY A C 1
ATOM 572 O O . GLY A 1 78 ? 0.300 -12.855 8.741 1.00 87.44 78 GLY A O 1
ATOM 573 N N . THR A 1 79 ? -1.400 -12.715 10.181 1.00 90.06 79 THR A N 1
ATOM 574 C CA . THR A 1 79 ? -2.421 -12.533 9.135 1.00 90.06 79 THR A CA 1
ATOM 575 C C . THR A 1 79 ? -2.239 -11.258 8.312 1.00 90.06 79 THR A C 1
ATOM 577 O O . THR A 1 79 ? -2.680 -11.222 7.167 1.00 90.06 79 THR A O 1
ATOM 580 N N . ARG A 1 80 ? -1.614 -10.213 8.863 1.00 88.69 80 ARG A N 1
ATOM 581 C CA . ARG A 1 80 ? -1.353 -8.949 8.167 1.00 88.69 80 ARG A CA 1
ATOM 582 C C . ARG A 1 80 ? -0.324 -9.142 7.058 1.00 88.69 80 ARG A C 1
ATOM 584 O O . ARG A 1 80 ? -0.574 -8.800 5.906 1.00 88.69 80 ARG A O 1
ATOM 591 N N . GLU A 1 81 ? 0.811 -9.718 7.422 1.00 89.81 81 GLU A N 1
ATOM 592 C CA . GLU A 1 81 ? 1.937 -10.000 6.545 1.00 89.81 81 GLU A CA 1
ATOM 593 C C . GLU A 1 81 ? 1.504 -10.996 5.471 1.00 89.81 81 GLU A C 1
ATOM 595 O O . GLU A 1 81 ? 1.694 -10.754 4.282 1.00 89.81 81 GLU A O 1
ATOM 600 N N . MET A 1 82 ? 0.780 -12.046 5.873 1.00 91.19 82 MET A N 1
ATOM 601 C CA . MET A 1 82 ? 0.150 -12.984 4.946 1.00 91.19 82 MET A CA 1
ATOM 602 C C . MET A 1 82 ? -0.782 -12.278 3.954 1.00 91.19 82 MET A C 1
ATOM 604 O O . MET A 1 82 ? -0.719 -12.560 2.762 1.00 91.19 82 MET A O 1
ATOM 608 N N . THR A 1 83 ? -1.635 -11.360 4.417 1.00 93.06 83 THR A N 1
ATOM 609 C CA . THR A 1 83 ? -2.564 -10.628 3.540 1.00 93.06 83 THR A CA 1
ATOM 610 C C . THR A 1 83 ? -1.803 -9.820 2.487 1.00 93.06 83 THR A C 1
ATOM 612 O O . THR A 1 83 ? -2.172 -9.846 1.315 1.00 93.06 83 THR A O 1
ATOM 615 N N . PHE A 1 84 ? -0.704 -9.164 2.866 1.00 94.31 84 PHE A N 1
ATOM 616 C CA . PHE A 1 84 ? 0.146 -8.459 1.908 1.00 94.31 84 PHE A CA 1
ATOM 617 C C . PHE A 1 84 ? 0.852 -9.409 0.930 1.00 94.31 84 PHE A C 1
ATOM 619 O O . PHE A 1 84 ? 0.894 -9.134 -0.264 1.00 94.31 84 PHE A O 1
ATOM 626 N N . LEU A 1 85 ? 1.361 -10.553 1.393 1.00 93.69 85 LEU A N 1
ATOM 627 C CA . LEU A 1 85 ? 1.982 -11.545 0.508 1.00 93.69 85 LEU A CA 1
ATOM 628 C C . LEU A 1 85 ? 0.978 -12.136 -0.487 1.00 93.69 85 LEU A C 1
ATOM 630 O O . LEU A 1 85 ? 1.302 -12.288 -1.661 1.00 93.69 85 LEU A O 1
ATOM 634 N N . VAL A 1 86 ? -0.252 -12.415 -0.049 1.00 95.44 86 VAL A N 1
ATOM 635 C CA . VAL A 1 86 ? -1.343 -12.850 -0.934 1.00 95.44 86 VAL A CA 1
ATOM 636 C C . VAL A 1 86 ? -1.635 -11.785 -1.989 1.00 95.44 86 VAL A C 1
ATOM 638 O O . VAL A 1 86 ? -1.803 -12.127 -3.157 1.00 95.44 86 VAL A O 1
ATOM 641 N N . PHE A 1 87 ? -1.637 -10.505 -1.610 1.00 97.06 87 PHE A N 1
ATOM 642 C CA . PHE A 1 87 ? -1.783 -9.406 -2.561 1.00 97.06 87 PHE A CA 1
ATOM 643 C C . PHE A 1 87 ? -0.648 -9.377 -3.593 1.00 97.06 87 PHE A C 1
ATOM 645 O O . PHE A 1 87 ? -0.921 -9.365 -4.791 1.00 97.06 87 PHE A O 1
ATOM 652 N N . VAL A 1 88 ? 0.614 -9.442 -3.150 1.00 96.31 88 VAL A N 1
ATOM 653 C CA . VAL A 1 88 ? 1.793 -9.484 -4.037 1.00 96.31 88 VAL A CA 1
ATOM 654 C C . VAL A 1 88 ? 1.692 -10.652 -5.021 1.00 96.31 88 VAL A C 1
ATOM 656 O O . VAL A 1 88 ? 1.851 -10.456 -6.224 1.00 96.31 88 VAL A O 1
ATOM 659 N N . LEU A 1 89 ? 1.397 -11.859 -4.528 1.00 96.00 89 LEU A N 1
ATOM 660 C CA . LEU A 1 89 ? 1.259 -13.057 -5.359 1.00 96.00 89 LEU A CA 1
ATOM 661 C C . LEU A 1 89 ? 0.102 -12.933 -6.356 1.00 96.00 89 LEU A C 1
ATOM 663 O O . LEU A 1 89 ? 0.254 -13.331 -7.509 1.00 96.00 89 LEU A O 1
ATOM 667 N N . GLY A 1 90 ? -1.025 -12.359 -5.930 1.00 96.38 90 GLY A N 1
ATOM 668 C CA . GLY A 1 90 ? -2.178 -12.093 -6.786 1.00 96.38 90 GLY A CA 1
ATOM 669 C C . GLY A 1 90 ? -1.835 -11.148 -7.935 1.00 96.38 90 GLY A C 1
ATOM 670 O O . GLY A 1 90 ? -2.032 -11.515 -9.091 1.00 96.38 90 GLY A O 1
ATOM 671 N N . MET A 1 91 ? -1.250 -9.984 -7.636 1.00 95.62 91 MET A N 1
ATOM 672 C CA . MET A 1 91 ? -0.862 -9.003 -8.659 1.00 95.62 91 MET A CA 1
ATOM 673 C C . MET A 1 91 ? 0.183 -9.564 -9.628 1.00 95.62 91 MET A C 1
ATOM 675 O O . MET A 1 91 ? 0.048 -9.435 -10.843 1.00 95.62 91 MET A O 1
ATOM 679 N N . VAL A 1 92 ? 1.229 -10.223 -9.114 1.00 93.81 92 VAL A N 1
ATOM 680 C CA . VAL A 1 92 ? 2.275 -10.823 -9.961 1.00 93.81 92 VAL A CA 1
ATOM 681 C C . VAL A 1 92 ? 1.690 -11.938 -10.827 1.00 93.81 92 VAL A C 1
ATOM 683 O O . VAL A 1 92 ? 2.004 -12.012 -12.013 1.00 93.81 92 VAL A O 1
ATOM 686 N N . GLY A 1 93 ? 0.810 -12.773 -10.270 1.00 94.50 93 GLY A N 1
ATOM 687 C CA . GLY A 1 93 ? 0.107 -13.818 -11.009 1.00 94.50 93 GLY A CA 1
ATOM 688 C C . GLY A 1 93 ? -0.751 -13.250 -12.139 1.00 94.50 93 GLY A C 1
ATOM 689 O O . GLY A 1 93 ? -0.607 -13.674 -13.285 1.00 94.50 93 GLY A O 1
ATOM 690 N N . LEU A 1 94 ? -1.589 -12.252 -11.854 1.00 95.38 94 LEU A N 1
ATOM 691 C CA . LEU A 1 94 ? -2.423 -11.593 -12.865 1.00 95.38 94 LEU A CA 1
ATOM 692 C C . LEU A 1 94 ? -1.572 -10.898 -13.938 1.00 95.38 94 LEU A C 1
ATOM 694 O O . LEU A 1 94 ? -1.816 -11.067 -15.134 1.00 95.38 94 LEU A O 1
ATOM 698 N N . ASN A 1 95 ? -0.518 -10.186 -13.547 1.00 94.25 95 ASN A N 1
ATOM 699 C CA . ASN A 1 95 ? 0.344 -9.479 -14.488 1.00 94.25 95 ASN A CA 1
ATOM 700 C C . ASN A 1 95 ? 1.165 -10.428 -15.375 1.00 94.25 95 ASN A C 1
ATOM 702 O O . ASN A 1 95 ? 1.122 -10.334 -16.604 1.00 94.25 95 ASN A O 1
ATOM 706 N N . GLU A 1 96 ? 1.919 -11.347 -14.768 1.00 90.69 96 GLU A N 1
ATOM 707 C CA . GLU A 1 96 ? 2.887 -12.190 -15.477 1.00 90.69 96 GLU A CA 1
ATOM 708 C C . GLU A 1 96 ? 2.253 -13.415 -16.135 1.00 90.69 96 GLU A C 1
ATOM 710 O O . GLU A 1 96 ? 2.708 -13.820 -17.209 1.00 90.69 96 GLU A O 1
ATOM 715 N N . LEU A 1 97 ? 1.225 -14.015 -15.525 1.00 91.75 97 LEU A N 1
ATOM 716 C CA . LEU A 1 97 ? 0.612 -15.248 -16.027 1.00 91.75 97 LEU A CA 1
ATOM 717 C C . LEU A 1 97 ? -0.605 -14.977 -16.909 1.00 91.75 97 LEU A C 1
ATOM 719 O O . LEU A 1 97 ? -0.813 -15.730 -17.856 1.00 91.75 97 LEU A O 1
ATOM 723 N N . PHE A 1 98 ? -1.351 -13.895 -16.675 1.00 94.00 98 PHE A N 1
ATOM 724 C CA . PHE A 1 98 ? -2.548 -13.579 -17.456 1.00 94.00 98 PHE A CA 1
ATOM 725 C C . PHE A 1 98 ? -2.304 -12.460 -18.478 1.00 94.00 98 PHE A C 1
ATOM 727 O O . PHE A 1 98 ? -2.202 -12.737 -19.677 1.00 94.00 98 PHE A O 1
ATOM 734 N N . PHE A 1 99 ? -2.138 -11.208 -18.039 1.00 94.19 99 PHE A N 1
ATOM 735 C CA . PHE A 1 99 ? -2.119 -10.057 -18.951 1.00 94.19 99 PHE A CA 1
ATOM 736 C C . PHE A 1 99 ? -0.971 -10.109 -19.965 1.00 94.19 99 PHE A C 1
ATOM 738 O O . PHE A 1 99 ? -1.187 -9.962 -21.171 1.00 94.19 99 PHE A O 1
ATOM 745 N N . LYS A 1 100 ? 0.249 -10.407 -19.516 1.00 92.31 100 LYS A N 1
ATOM 746 C CA . LYS A 1 100 ? 1.414 -10.486 -20.406 1.00 92.31 100 LYS A CA 1
ATOM 747 C C . LYS A 1 100 ? 1.368 -11.633 -21.419 1.00 92.31 100 LYS A C 1
ATOM 749 O O . LYS A 1 100 ? 2.098 -11.589 -22.415 1.00 92.31 100 LYS A O 1
ATOM 754 N N . HIS A 1 101 ? 0.565 -12.671 -21.181 1.00 91.25 101 HIS A N 1
ATOM 755 C CA . HIS A 1 101 ? 0.350 -13.746 -22.155 1.00 91.25 101 HIS A CA 1
ATOM 756 C C . HIS A 1 101 ? -0.761 -13.416 -23.147 1.00 91.25 101 HIS A C 1
ATOM 758 O O . HIS A 1 101 ? -0.686 -13.895 -24.281 1.00 91.25 101 HIS A O 1
ATOM 764 N N . LEU A 1 102 ? -1.731 -12.598 -22.728 1.00 93.38 102 LEU A N 1
ATOM 765 C CA . LEU A 1 102 ? -2.851 -12.143 -23.543 1.00 93.38 102 LEU A CA 1
ATOM 766 C C . LEU A 1 102 ? -2.416 -11.118 -24.599 1.00 93.38 102 LEU A C 1
ATOM 768 O O . LEU A 1 102 ? -2.741 -11.289 -25.768 1.00 93.38 102 LEU A O 1
ATOM 772 N N . PHE A 1 103 ? -1.657 -10.090 -24.207 1.00 93.56 103 PHE A N 1
ATOM 773 C CA . PHE A 1 103 ? -1.335 -8.970 -25.105 1.00 93.56 103 PHE A CA 1
ATOM 774 C C . PHE A 1 103 ? -0.019 -9.133 -25.873 1.00 93.56 103 PHE A C 1
ATOM 776 O O . PHE A 1 103 ? 0.061 -8.731 -27.028 1.00 93.56 103 PHE A O 1
ATOM 783 N N . ARG A 1 104 ? 1.013 -9.730 -25.253 1.00 91.94 104 ARG A N 1
ATOM 784 C CA . ARG A 1 104 ? 2.345 -9.965 -25.860 1.00 91.94 104 ARG A CA 1
ATOM 785 C C . ARG A 1 104 ? 2.932 -8.748 -26.593 1.00 91.94 104 ARG A C 1
ATOM 787 O O . ARG A 1 104 ? 3.578 -8.885 -27.627 1.00 91.94 104 ARG A O 1
ATOM 794 N N . GLU A 1 105 ? 2.720 -7.559 -26.045 1.00 94.31 105 GLU A N 1
ATOM 795 C CA . GLU A 1 105 ? 3.238 -6.329 -26.634 1.00 94.31 105 GLU A CA 1
ATOM 796 C C . GLU A 1 105 ? 4.741 -6.178 -26.332 1.00 94.31 105 GLU A C 1
ATOM 798 O O . GLU A 1 105 ? 5.152 -6.361 -25.173 1.00 94.31 105 GLU A O 1
ATOM 803 N N . PRO A 1 106 ? 5.582 -5.858 -27.332 1.00 95.00 106 PRO A N 1
ATOM 804 C CA . PRO A 1 106 ? 7.008 -5.642 -27.122 1.00 95.00 106 PRO A CA 1
ATOM 805 C C . PRO A 1 106 ? 7.286 -4.333 -26.368 1.00 95.00 106 PRO A C 1
ATOM 807 O O . PRO A 1 106 ? 6.473 -3.413 -26.318 1.00 95.00 106 PRO A O 1
ATOM 810 N N . ARG A 1 107 ? 8.469 -4.253 -25.760 1.00 95.94 107 ARG A N 1
ATOM 811 C CA . ARG A 1 107 ? 8.999 -3.014 -25.167 1.00 95.94 107 ARG A CA 1
ATOM 812 C C . ARG A 1 107 ? 9.512 -2.068 -26.265 1.00 95.94 107 ARG A C 1
ATOM 814 O O . ARG A 1 107 ? 9.655 -2.506 -27.410 1.00 95.94 107 ARG A O 1
ATOM 821 N N . PRO A 1 108 ? 9.839 -0.803 -25.939 1.00 96.56 108 PRO A N 1
ATOM 822 C CA . PRO A 1 108 ? 10.570 0.058 -26.861 1.00 96.56 108 PRO A CA 1
ATOM 823 C C . PRO A 1 108 ? 11.876 -0.602 -27.350 1.00 96.56 108 PRO A C 1
ATOM 825 O O . PRO A 1 108 ? 12.502 -1.341 -26.579 1.00 96.56 108 PRO A O 1
ATOM 828 N N . PRO A 1 109 ? 12.308 -0.343 -28.600 1.00 95.19 109 PRO A N 1
ATOM 829 C CA . PRO A 1 109 ? 13.521 -0.929 -29.180 1.00 95.19 109 PRO A CA 1
ATOM 830 C C . PRO A 1 109 ? 14.791 -0.725 -28.350 1.00 95.19 109 PRO A C 1
ATOM 832 O O . PRO A 1 109 ? 15.712 -1.537 -28.428 1.00 95.19 109 PRO A O 1
ATOM 835 N N . GLU A 1 110 ? 14.839 0.350 -27.564 1.00 94.88 110 GLU A N 1
ATOM 836 C CA . GLU A 1 110 ? 15.991 0.739 -26.758 1.00 94.88 110 GLU A CA 1
ATOM 837 C C . GLU A 1 110 ? 16.089 -0.004 -25.419 1.00 94.88 110 GLU A C 1
ATOM 839 O O . GLU A 1 110 ? 17.113 0.085 -24.739 1.00 94.88 110 GLU A O 1
ATOM 844 N N . SER A 1 111 ? 15.055 -0.756 -25.030 1.00 95.31 111 SER A N 1
ATOM 845 C CA . SER A 1 111 ? 15.103 -1.572 -23.819 1.00 95.31 111 SER A CA 1
ATOM 846 C C . SER A 1 111 ? 16.103 -2.718 -23.973 1.00 95.31 111 SER A C 1
ATOM 848 O O . SER A 1 111 ? 16.177 -3.378 -25.011 1.00 95.31 111 SER A O 1
ATOM 850 N N . CYS A 1 112 ? 16.825 -3.025 -22.897 1.00 95.12 112 CYS A N 1
ATOM 851 C CA . CYS A 1 112 ? 17.639 -4.234 -22.797 1.00 95.12 112 CYS A CA 1
ATOM 852 C C . CYS A 1 112 ? 16.879 -5.411 -22.148 1.00 95.12 112 CYS A C 1
ATOM 854 O O . CYS A 1 112 ? 17.461 -6.470 -21.903 1.00 95.12 112 CYS A O 1
ATOM 856 N N . CYS A 1 113 ? 15.590 -5.247 -21.831 1.00 93.50 113 CYS A N 1
ATOM 857 C CA . CYS A 1 113 ? 14.779 -6.269 -21.174 1.00 93.50 113 CYS A CA 1
ATOM 858 C C . CYS A 1 113 ? 14.103 -7.197 -22.193 1.00 93.50 113 CYS A C 1
ATOM 860 O O . CYS A 1 113 ? 13.486 -6.738 -23.145 1.00 93.50 113 CYS A O 1
ATOM 862 N N . HIS A 1 114 ? 14.157 -8.513 -21.964 1.00 90.50 114 HIS A N 1
ATOM 863 C CA . HIS A 1 114 ? 13.568 -9.495 -22.890 1.00 90.50 114 HIS A CA 1
ATOM 864 C C . HIS A 1 114 ? 12.080 -9.788 -22.628 1.00 90.50 114 HIS A C 1
ATOM 866 O O . HIS A 1 114 ? 11.399 -10.376 -23.465 1.00 90.50 114 HIS A O 1
ATOM 872 N N . SER A 1 115 ? 11.564 -9.462 -21.441 1.00 91.56 115 SER A N 1
ATOM 873 C CA . SER A 1 115 ? 10.161 -9.717 -21.105 1.00 91.56 115 SER A CA 1
ATOM 874 C C . SER A 1 115 ? 9.227 -8.794 -21.893 1.00 91.56 115 SER A C 1
ATOM 876 O O . SER A 1 115 ? 9.614 -7.690 -22.268 1.00 91.56 115 SER A O 1
ATOM 878 N N . CYS A 1 116 ? 7.985 -9.222 -22.126 1.00 93.69 116 CYS A N 1
ATOM 879 C CA . CYS A 1 116 ? 6.989 -8.367 -22.780 1.00 93.69 116 CYS A CA 1
ATOM 880 C C . CYS A 1 116 ? 6.681 -7.105 -21.953 1.00 93.69 116 CYS A C 1
ATOM 882 O O . CYS A 1 116 ? 6.766 -7.118 -20.717 1.00 93.69 116 CYS A O 1
ATOM 884 N N . GLY A 1 117 ? 6.351 -6.021 -22.657 1.00 91.94 117 GLY A N 1
ATOM 885 C CA . GLY A 1 117 ? 6.187 -4.676 -22.111 1.00 91.94 117 GLY A CA 1
ATOM 886 C C . GLY A 1 117 ? 4.791 -4.385 -21.561 1.00 91.94 117 GLY A C 1
ATOM 887 O O . GLY A 1 117 ? 4.678 -3.659 -20.575 1.00 91.94 117 GLY A O 1
ATOM 888 N N . PHE A 1 118 ? 3.735 -4.958 -22.141 1.00 94.75 118 PHE A N 1
ATOM 889 C CA . PHE A 1 118 ? 2.367 -4.671 -21.702 1.00 94.75 118 PHE A CA 1
ATOM 890 C C . PHE A 1 118 ? 1.781 -5.750 -20.775 1.00 94.75 118 PHE A C 1
ATOM 892 O O . PHE A 1 118 ? 1.797 -6.930 -21.141 1.00 94.75 118 PHE A O 1
ATOM 899 N N . PRO A 1 119 ? 1.176 -5.364 -19.636 1.00 96.38 119 PRO A N 1
ATOM 900 C CA . PRO A 1 119 ? 1.324 -4.079 -18.953 1.00 96.38 119 PRO A CA 1
ATOM 901 C C . PRO A 1 119 ? 2.642 -4.020 -18.158 1.00 96.38 119 PRO A C 1
ATOM 903 O O . PRO A 1 119 ? 3.297 -5.037 -17.890 1.00 96.38 119 PRO A O 1
ATOM 906 N N . SER A 1 120 ? 3.053 -2.809 -17.773 1.00 97.19 120 SER A N 1
ATOM 907 C CA . SER A 1 120 ? 4.274 -2.617 -16.986 1.00 97.19 120 SER A CA 1
ATOM 908 C C . SER A 1 120 ? 4.119 -3.165 -15.566 1.00 97.19 120 SER A C 1
ATOM 910 O O . SER A 1 120 ? 3.514 -2.526 -14.708 1.00 97.19 120 SER A O 1
ATOM 912 N N . GLY A 1 121 ? 4.738 -4.316 -15.285 1.00 96.00 121 GLY A N 1
ATOM 913 C CA . GLY A 1 121 ? 4.698 -4.933 -13.952 1.00 96.00 121 GLY A CA 1
ATOM 914 C C . GLY A 1 121 ? 5.295 -4.056 -12.845 1.00 96.00 121 GLY A C 1
ATOM 915 O O . GLY A 1 121 ? 4.819 -4.080 -11.716 1.00 96.00 121 GLY A O 1
ATOM 916 N N . HIS A 1 122 ? 6.288 -3.218 -13.167 1.00 97.00 122 HIS A N 1
ATOM 917 C CA . HIS A 1 122 ? 6.844 -2.259 -12.207 1.00 97.00 122 HIS A CA 1
ATOM 918 C C . HIS A 1 122 ? 5.819 -1.196 -11.809 1.00 97.00 122 HIS A C 1
ATOM 920 O O . HIS A 1 122 ? 5.723 -0.868 -10.631 1.00 97.00 122 HIS A O 1
ATOM 926 N N . ALA A 1 123 ? 5.055 -0.683 -12.781 1.00 97.94 123 ALA A N 1
ATOM 927 C CA . ALA A 1 123 ? 4.012 0.307 -12.535 1.00 97.94 123 ALA A CA 1
ATOM 928 C C . ALA A 1 123 ? 2.817 -0.301 -11.784 1.00 97.94 123 ALA A C 1
ATOM 930 O O . ALA A 1 123 ? 2.313 0.328 -10.855 1.00 97.94 123 ALA A O 1
ATOM 931 N N . VAL A 1 124 ? 2.416 -1.534 -12.133 1.00 98.12 124 VAL A N 1
ATOM 932 C CA . VAL A 1 124 ? 1.388 -2.297 -11.396 1.00 98.12 124 VAL A CA 1
ATOM 933 C C . VAL A 1 124 ? 1.789 -2.434 -9.930 1.00 98.12 124 VAL A C 1
ATOM 935 O O . VAL A 1 124 ? 1.047 -2.010 -9.048 1.00 98.12 124 VAL A O 1
ATOM 938 N N . MET A 1 125 ? 2.990 -2.958 -9.659 1.00 97.56 125 MET A N 1
ATOM 939 C CA . MET A 1 125 ? 3.468 -3.154 -8.290 1.00 97.56 125 MET A CA 1
ATOM 940 C C . MET A 1 125 ? 3.616 -1.834 -7.536 1.00 97.56 125 MET A C 1
ATOM 942 O O . MET A 1 125 ? 3.166 -1.736 -6.401 1.00 97.56 125 MET A O 1
ATOM 946 N N . SER A 1 126 ? 4.230 -0.808 -8.130 1.00 98.12 126 SER A N 1
ATOM 947 C CA . SER A 1 126 ? 4.516 0.432 -7.404 1.00 98.12 126 SER A CA 1
ATOM 948 C C . SER A 1 126 ? 3.244 1.188 -7.024 1.00 98.12 126 SER A C 1
ATOM 950 O O . SER A 1 126 ? 3.097 1.600 -5.872 1.00 98.12 126 SER A O 1
ATOM 952 N N . ILE A 1 127 ? 2.305 1.329 -7.964 1.00 98.56 127 ILE A N 1
ATOM 953 C CA . ILE A 1 127 ? 1.022 1.989 -7.714 1.00 98.56 127 ILE A CA 1
ATOM 954 C C . ILE A 1 127 ? 0.133 1.118 -6.831 1.00 98.56 127 ILE A C 1
ATOM 956 O O . ILE A 1 127 ? -0.483 1.643 -5.908 1.00 98.56 127 ILE A O 1
ATOM 960 N N . GLY A 1 128 ? 0.118 -0.199 -7.044 1.00 98.12 128 GLY A N 1
ATOM 961 C CA . GLY A 1 128 ? -0.638 -1.127 -6.209 1.00 98.12 128 GLY A CA 1
ATOM 962 C C . GLY A 1 128 ? -0.169 -1.127 -4.753 1.00 98.12 128 GLY A C 1
ATOM 963 O O . GLY A 1 128 ? -0.984 -0.989 -3.841 1.00 98.12 128 GLY A O 1
ATOM 964 N N . PHE A 1 129 ? 1.144 -1.197 -4.511 1.00 97.81 129 PHE A N 1
ATOM 965 C CA . PHE A 1 129 ? 1.713 -1.106 -3.162 1.00 97.81 129 PHE A CA 1
ATOM 966 C C . PHE A 1 129 ? 1.424 0.245 -2.523 1.00 97.81 129 PHE A C 1
ATOM 968 O O . PHE A 1 129 ? 0.913 0.276 -1.404 1.00 97.81 129 PHE A O 1
ATOM 975 N N . PHE A 1 130 ? 1.691 1.350 -3.227 1.00 97.31 130 PHE A N 1
ATOM 976 C CA . PHE A 1 130 ? 1.426 2.682 -2.693 1.00 97.31 130 PHE A CA 1
ATOM 977 C C . PHE A 1 130 ? -0.050 2.843 -2.336 1.00 97.31 130 PHE A C 1
ATOM 979 O O . PHE A 1 130 ? -0.356 3.264 -1.226 1.00 97.31 130 PHE A O 1
ATOM 986 N N . MET A 1 131 ? -0.963 2.456 -3.229 1.00 97.56 131 MET A N 1
ATOM 987 C CA . MET A 1 131 ? -2.397 2.605 -3.008 1.00 97.56 131 MET A CA 1
ATOM 988 C C . MET A 1 131 ? -2.890 1.738 -1.847 1.00 97.56 131 MET A C 1
ATOM 990 O O . MET A 1 131 ? -3.616 2.235 -0.988 1.00 97.56 131 MET A O 1
ATOM 994 N N . LEU A 1 132 ? -2.466 0.471 -1.765 1.00 96.19 132 LEU A N 1
ATOM 995 C CA . LEU A 1 132 ? -2.843 -0.410 -0.658 1.00 96.19 132 LEU A CA 1
ATOM 996 C C . LEU A 1 132 ? -2.335 0.131 0.685 1.00 96.19 132 LEU A C 1
ATOM 998 O O . LEU A 1 132 ? -3.095 0.202 1.651 1.00 96.19 132 LEU A O 1
ATOM 1002 N N . MET A 1 133 ? -1.065 0.539 0.740 1.00 92.69 133 MET A N 1
ATOM 1003 C CA . MET A 1 133 ? -0.444 1.100 1.942 1.00 92.69 133 MET A CA 1
ATOM 1004 C C . MET A 1 133 ? -1.075 2.435 2.340 1.00 92.69 133 MET A C 1
ATOM 1006 O O . MET A 1 133 ? -1.297 2.688 3.521 1.00 92.69 133 MET A O 1
ATOM 1010 N N . PHE A 1 134 ? -1.386 3.287 1.366 1.00 92.75 134 PHE A N 1
ATOM 1011 C CA . PHE A 1 134 ? -2.016 4.581 1.587 1.00 92.75 134 PHE A CA 1
ATOM 1012 C C . PHE A 1 134 ? -3.445 4.427 2.112 1.00 92.75 134 PHE A C 1
ATOM 1014 O O . PHE A 1 134 ? -3.791 5.064 3.106 1.00 92.75 134 PHE A O 1
ATOM 1021 N N . LEU A 1 135 ? -4.252 3.538 1.520 1.00 92.19 135 LEU A N 1
ATOM 1022 C CA . LEU A 1 135 ? -5.586 3.203 2.027 1.00 92.19 135 LEU A CA 1
ATOM 1023 C C . LEU A 1 135 ? -5.509 2.646 3.451 1.00 92.19 135 LEU A C 1
ATOM 1025 O O . LEU A 1 135 ? -6.190 3.145 4.344 1.00 92.19 135 LEU A O 1
ATOM 1029 N N . ASP A 1 136 ? -4.637 1.671 3.702 1.00 89.19 136 ASP A N 1
ATOM 1030 C CA . ASP A 1 136 ? -4.448 1.115 5.044 1.00 89.19 136 ASP A CA 1
ATOM 1031 C C . ASP A 1 136 ? -4.055 2.192 6.072 1.00 89.19 136 ASP A C 1
ATOM 1033 O O . ASP A 1 136 ? -4.603 2.238 7.178 1.00 89.19 136 ASP A O 1
ATOM 1037 N N . ALA A 1 137 ? -3.165 3.111 5.693 1.00 86.31 137 ALA A N 1
ATOM 1038 C CA . ALA A 1 137 ? -2.725 4.209 6.544 1.00 86.31 137 ALA A CA 1
ATOM 1039 C C . ALA A 1 137 ? -3.829 5.252 6.795 1.00 86.31 137 ALA A C 1
ATOM 1041 O O . ALA A 1 137 ? -3.975 5.706 7.934 1.00 86.31 137 ALA A O 1
ATOM 1042 N N . ILE A 1 138 ? -4.649 5.598 5.794 1.00 85.81 138 ILE A N 1
ATOM 1043 C CA . ILE A 1 138 ? -5.782 6.529 5.958 1.00 85.81 138 ILE A CA 1
ATOM 1044 C C . ILE A 1 138 ? -6.732 6.019 7.041 1.00 85.81 138 ILE A C 1
ATOM 1046 O O . ILE A 1 138 ? -7.075 6.763 7.958 1.00 85.81 138 ILE A O 1
ATOM 1050 N N . TYR A 1 139 ? -7.110 4.741 6.988 1.00 81.62 139 TYR A N 1
ATOM 1051 C CA . TYR A 1 139 ? -8.085 4.170 7.926 1.00 81.62 139 TYR A CA 1
ATOM 1052 C C . TYR A 1 139 ? -7.537 3.969 9.348 1.00 81.62 139 TYR A C 1
ATOM 1054 O O . TYR A 1 139 ? -8.304 3.705 10.276 1.00 81.62 139 TYR A O 1
ATOM 1062 N N . ARG A 1 140 ? -6.223 4.115 9.541 1.00 77.88 140 ARG A N 1
ATOM 1063 C CA . ARG A 1 140 ? -5.561 4.105 10.859 1.00 77.88 140 ARG A CA 1
ATOM 1064 C C . ARG A 1 140 ? -5.204 5.485 11.357 1.00 77.88 140 ARG A C 1
ATOM 1066 O O . ARG A 1 140 ? -4.950 5.649 12.551 1.00 77.88 140 ARG A O 1
ATOM 1073 N N . THR A 1 141 ? -5.131 6.459 10.459 1.00 75.75 141 THR A N 1
ATOM 1074 C CA . THR A 1 141 ? -4.890 7.846 10.829 1.00 75.75 141 THR A CA 1
ATOM 1075 C C . THR A 1 141 ? -6.038 8.279 11.704 1.00 75.75 141 THR A C 1
ATOM 1077 O O . THR A 1 141 ? -7.175 8.261 11.254 1.00 75.75 141 THR A O 1
ATOM 1080 N N . MET A 1 142 ? -5.762 8.646 12.955 1.00 60.53 142 MET A N 1
ATOM 1081 C CA . MET A 1 142 ? -6.805 9.157 13.836 1.00 60.53 142 MET A CA 1
ATOM 1082 C C . MET A 1 142 ? -7.389 10.426 13.213 1.00 60.53 142 MET A C 1
ATOM 1084 O O . MET A 1 142 ? -6.700 11.448 13.240 1.00 60.53 142 MET A O 1
ATOM 1088 N N . PRO A 1 143 ? -8.633 10.444 12.702 1.00 52.72 143 PRO A N 1
ATOM 1089 C CA . PRO A 1 143 ? -9.257 11.722 12.453 1.00 52.72 143 PRO A CA 1
ATOM 1090 C C . PRO A 1 143 ? -9.470 12.387 13.817 1.00 52.72 143 PRO A C 1
ATOM 1092 O O . PRO A 1 143 ? -9.844 11.745 14.806 1.00 52.72 143 PRO A O 1
ATOM 1095 N N . ARG A 1 144 ? -9.274 13.705 13.888 1.00 44.19 144 ARG A N 1
ATOM 1096 C CA . ARG A 1 144 ? -10.055 14.489 14.848 1.00 44.19 144 ARG A CA 1
ATOM 1097 C C . ARG A 1 144 ? -11.512 14.211 14.457 1.00 44.19 144 ARG A C 1
ATOM 1099 O O . ARG A 1 144 ? -11.887 14.598 13.359 1.00 44.19 144 ARG A O 1
ATOM 1106 N N . LEU A 1 145 ? -12.258 13.438 15.256 1.00 47.50 145 LEU A N 1
ATOM 1107 C CA . LEU A 1 145 ? -13.665 13.073 14.985 1.00 47.50 145 LEU A CA 1
ATOM 1108 C C . LEU A 1 145 ? -14.447 14.282 14.414 1.00 47.50 145 LEU A C 1
ATOM 1110 O O . LEU A 1 145 ? -14.233 15.390 14.904 1.00 47.50 145 LEU A O 1
ATOM 1114 N N . ALA A 1 146 ? -15.349 14.171 13.427 1.00 44.91 146 ALA A N 1
ATOM 1115 C CA . ALA A 1 146 ? -16.168 13.054 12.928 1.00 44.91 146 ALA A CA 1
ATOM 1116 C C . ALA A 1 146 ? -16.420 13.165 11.398 1.00 44.91 146 ALA A C 1
ATOM 1118 O O . ALA A 1 146 ? -16.189 14.228 10.830 1.00 44.91 146 ALA A O 1
ATOM 1119 N N . VAL A 1 147 ? -16.937 12.107 10.743 1.00 40.59 147 VAL A N 1
ATOM 1120 C CA . VAL A 1 147 ? -17.251 12.109 9.285 1.00 40.59 147 VAL A CA 1
ATOM 1121 C C . VAL A 1 147 ? -18.752 12.374 8.994 1.00 40.59 147 VAL A C 1
ATOM 1123 O O . VAL A 1 147 ? -19.183 12.256 7.855 1.00 40.59 147 VAL A O 1
ATOM 1126 N N . SER A 1 148 ? -19.498 12.852 10.013 1.00 46.62 148 SER A N 1
ATOM 1127 C CA . SER A 1 148 ? -20.903 13.343 10.005 1.00 46.62 148 SER A CA 1
ATOM 1128 C C . SER A 1 148 ? -21.986 12.249 10.190 1.00 46.62 148 SER A C 1
ATOM 1130 O O . SER A 1 148 ? -21.840 11.164 9.661 1.00 46.62 148 SER A O 1
ATOM 1132 N N . GLN A 1 149 ? -23.061 12.409 10.983 1.00 35.78 149 GLN A N 1
ATOM 1133 C CA . GLN A 1 149 ? -23.916 13.597 10.959 1.00 35.78 149 GLN A CA 1
ATOM 1134 C C . GLN A 1 149 ? -23.596 14.664 12.007 1.00 35.78 149 GLN A C 1
ATOM 1136 O O . GLN A 1 149 ? -23.689 14.421 13.215 1.00 35.78 149 GLN A O 1
ATOM 1141 N N . GLU A 1 150 ? -23.140 15.808 11.475 1.00 54.16 150 GLU A N 1
ATOM 1142 C CA . GLU A 1 150 ? -22.921 17.133 12.077 1.00 54.16 150 GLU A CA 1
ATOM 1143 C C . GLU A 1 150 ? -23.004 17.176 13.592 1.00 54.16 150 GLU A C 1
ATOM 1145 O O . GLU A 1 150 ? -23.885 17.757 14.202 1.00 54.16 150 GLU A O 1
ATOM 1150 N N . SER A 1 151 ? -22.033 16.587 14.276 1.00 42.28 151 SER A N 1
ATOM 1151 C CA . SER A 1 151 ? -21.014 15.641 13.801 1.00 42.28 151 SER A CA 1
ATOM 1152 C C . SER A 1 151 ? -20.542 14.936 15.042 1.00 42.28 151 SER A C 1
ATOM 1154 O O . SER A 1 151 ? -19.822 15.505 15.867 1.00 42.28 151 SER A O 1
ATOM 1156 N N . ALA A 1 152 ? -21.141 13.759 15.220 1.00 46.38 152 ALA A N 1
ATOM 1157 C CA . ALA A 1 152 ? -21.396 13.143 16.519 1.00 46.38 152 ALA A CA 1
ATOM 1158 C C . ALA A 1 152 ? -22.142 14.099 17.491 1.00 46.38 152 ALA A C 1
ATOM 1160 O O . ALA A 1 152 ? -21.862 14.101 18.684 1.00 46.38 152 ALA A O 1
ATOM 1161 N N . LEU A 1 153 ? -23.002 14.974 16.939 1.00 45.22 153 LEU A N 1
ATOM 1162 C CA . LEU A 1 153 ? -23.422 16.305 17.423 1.00 45.22 153 LEU A CA 1
ATOM 1163 C C . LEU A 1 153 ? -22.454 16.984 18.407 1.00 45.22 153 LEU A C 1
ATOM 1165 O O . LEU A 1 153 ? -22.589 16.952 19.631 1.00 45.22 153 LEU A O 1
ATOM 1169 N N . ALA A 1 154 ? -21.432 17.605 17.817 1.00 47.44 154 ALA A N 1
ATOM 1170 C CA . ALA A 1 154 ? -20.359 18.327 18.491 1.00 47.44 154 ALA A CA 1
ATOM 1171 C C . ALA A 1 154 ? -19.671 17.489 19.581 1.00 47.44 154 ALA A C 1
ATOM 1173 O O . ALA A 1 154 ? -19.462 17.939 20.705 1.00 47.44 154 ALA A O 1
ATOM 1174 N N . VAL A 1 155 ? -19.320 16.247 19.227 1.00 52.41 155 VAL A N 1
ATOM 1175 C CA . VAL A 1 155 ? -18.618 15.283 20.099 1.00 52.41 155 VAL A CA 1
ATOM 1176 C C . VAL A 1 155 ? -19.448 14.924 21.354 1.00 52.41 155 VAL A C 1
ATOM 1178 O O . VAL A 1 155 ? -18.927 14.388 22.332 1.00 52.41 155 VAL A O 1
ATOM 1181 N N . LEU A 1 156 ? -20.767 15.162 21.280 1.00 52.25 156 LEU A N 1
ATOM 1182 C CA . LEU A 1 156 ? -21.758 15.268 22.359 1.00 52.25 156 LEU A CA 1
ATOM 1183 C C . LEU A 1 156 ? -21.581 16.565 23.192 1.00 52.25 156 LEU A C 1
ATOM 1185 O O . LEU A 1 156 ? -21.303 16.565 24.388 1.00 52.25 156 LEU A O 1
ATOM 1189 N N . GLN A 1 157 ? -21.691 17.689 22.486 1.00 52.97 157 GLN A N 1
ATOM 1190 C CA . GLN A 1 157 ? -21.860 19.105 22.865 1.00 52.97 157 GLN A CA 1
ATOM 1191 C C . GLN A 1 157 ? -20.877 19.892 23.777 1.00 52.97 157 GLN A C 1
ATOM 1193 O O . GLN A 1 157 ? -20.908 21.113 23.643 1.00 52.97 157 GLN A O 1
ATOM 1198 N N . ASN A 1 158 ? -19.978 19.322 24.606 1.00 55.00 158 ASN A N 1
ATOM 1199 C CA . ASN A 1 158 ? -18.609 19.861 24.922 1.00 55.00 158 ASN A CA 1
ATOM 1200 C C . ASN A 1 158 ? -17.974 19.326 26.233 1.00 55.00 158 ASN A C 1
ATOM 1202 O O . ASN A 1 158 ? -18.338 19.769 27.324 1.00 55.00 158 ASN A O 1
ATOM 1206 N N . PRO A 1 159 ? -16.869 18.560 26.183 1.00 49.44 159 PRO A N 1
ATOM 1207 C CA . PRO A 1 159 ? -16.049 18.262 27.357 1.00 49.44 159 PRO A CA 1
ATOM 1208 C C . PRO A 1 159 ? -14.806 19.173 27.382 1.00 49.44 159 PRO A C 1
ATOM 1210 O O . PRO A 1 159 ? -13.750 18.765 26.910 1.00 49.44 159 PRO A O 1
ATOM 1213 N N . LYS A 1 160 ? -14.937 20.432 27.850 1.00 41.59 160 LYS A N 1
ATOM 1214 C CA . LYS A 1 160 ? -13.881 21.482 27.941 1.00 41.59 160 LYS A CA 1
ATOM 1215 C C . LYS A 1 160 ? -12.655 21.213 27.060 1.00 41.59 160 LYS A C 1
ATOM 1217 O O . LYS A 1 160 ? -11.657 20.654 27.520 1.00 41.59 160 LYS A O 1
ATOM 1222 N N . ALA A 1 161 ? -12.721 21.666 25.810 1.00 44.72 161 ALA A N 1
ATOM 1223 C CA . ALA A 1 161 ? -11.593 21.732 24.896 1.00 44.72 161 ALA A CA 1
ATOM 1224 C C . ALA A 1 161 ? -10.358 22.321 25.602 1.00 44.72 161 ALA A C 1
ATOM 1226 O O . ALA A 1 161 ? -10.186 23.539 25.687 1.00 44.72 161 ALA A O 1
ATOM 1227 N N . LYS A 1 162 ? -9.467 21.457 26.107 1.00 39.84 162 LYS A N 1
ATOM 1228 C CA . LYS A 1 162 ? -8.111 21.842 26.492 1.00 39.84 162 LYS A CA 1
ATOM 1229 C C . LYS A 1 162 ? -7.385 22.200 25.204 1.00 39.84 162 LYS A C 1
ATOM 1231 O O . LYS A 1 162 ? -6.630 21.411 24.641 1.00 39.84 162 LYS A O 1
ATOM 1236 N N . LYS A 1 163 ? -7.608 23.434 24.751 1.00 47.62 163 LYS A N 1
ATOM 1237 C CA . LYS A 1 163 ? -6.666 24.178 23.930 1.00 47.62 163 LYS A CA 1
ATOM 1238 C C . LYS A 1 163 ? -5.377 24.283 24.739 1.00 47.62 163 LYS A C 1
ATOM 1240 O O . LYS A 1 163 ? -5.155 25.260 25.443 1.00 47.62 163 LYS A O 1
ATOM 1245 N N . LYS A 1 164 ? -4.483 23.308 24.601 1.00 37.09 164 LYS A N 1
ATOM 1246 C CA . LYS A 1 164 ? -3.085 23.698 24.463 1.00 37.09 164 LYS A CA 1
ATOM 1247 C C . LYS A 1 164 ? -2.904 23.994 22.985 1.00 37.09 164 LYS A C 1
ATOM 1249 O O . LYS A 1 164 ? -2.855 23.078 22.169 1.00 37.09 164 LYS A O 1
ATOM 1254 N N . LYS A 1 165 ? -2.864 25.287 22.647 1.00 38.53 165 LYS A N 1
ATOM 1255 C CA . LYS A 1 165 ? -2.245 25.736 21.400 1.00 38.53 165 LYS A CA 1
ATOM 1256 C C . LYS A 1 165 ? -0.817 25.185 21.425 1.00 38.53 165 LYS A C 1
ATOM 1258 O O . LYS A 1 165 ? 0.034 25.742 22.108 1.00 38.53 165 LYS A O 1
ATOM 1263 N N . ARG A 1 166 ? -0.561 24.068 20.749 1.00 42.34 166 ARG A N 1
ATOM 1264 C CA . ARG A 1 166 ? 0.783 23.793 20.247 1.00 42.34 166 ARG A CA 1
ATOM 1265 C C . ARG A 1 166 ? 0.837 24.494 18.898 1.00 42.34 166 ARG A C 1
ATOM 1267 O O . ARG A 1 166 ? 0.119 24.128 17.973 1.00 42.34 166 ARG A O 1
ATOM 1274 N N . THR A 1 167 ? 1.559 25.608 18.876 1.00 43.97 167 THR A N 1
ATOM 1275 C CA . THR A 1 167 ? 1.902 26.355 17.668 1.00 43.97 167 THR A CA 1
ATOM 1276 C C . THR A 1 167 ? 2.669 25.456 16.697 1.00 43.97 167 THR A C 1
ATOM 1278 O O . THR A 1 167 ? 3.207 24.417 17.081 1.00 43.97 167 THR A O 1
ATOM 1281 N N . PHE A 1 168 ? 2.682 25.877 15.434 1.00 39.53 168 PHE A N 1
ATOM 1282 C CA . PHE A 1 168 ? 3.058 25.125 14.233 1.00 39.53 168 PHE A CA 1
ATOM 1283 C C . PHE A 1 168 ? 4.393 24.345 14.295 1.00 39.53 168 PHE A C 1
ATOM 1285 O O . PHE A 1 168 ? 4.517 23.348 13.598 1.00 39.53 168 PHE A O 1
ATOM 1292 N N . LEU A 1 169 ? 5.344 24.710 15.169 1.00 49.56 169 LEU A N 1
ATOM 1293 C CA . LEU A 1 169 ? 6.652 24.039 15.303 1.00 49.56 169 LEU A CA 1
ATOM 1294 C C . LEU A 1 169 ? 7.046 23.649 16.751 1.00 49.56 169 LEU A C 1
ATOM 1296 O O . LEU A 1 169 ? 8.223 23.517 17.062 1.00 49.56 169 LEU A O 1
ATOM 1300 N N . GLY A 1 170 ? 6.086 23.459 17.666 1.00 45.25 170 GLY A N 1
ATOM 1301 C CA . GLY A 1 170 ? 6.327 23.200 19.102 1.00 45.25 170 GLY A CA 1
ATOM 1302 C C . GLY A 1 170 ? 6.908 21.824 19.485 1.00 45.25 170 GLY A C 1
ATOM 1303 O O . GLY A 1 170 ? 6.289 21.123 20.291 1.00 45.25 170 GLY A O 1
ATOM 1304 N N . TRP A 1 171 ? 8.062 21.457 18.928 1.00 48.78 171 TRP A N 1
ATOM 1305 C CA . TRP A 1 171 ? 8.769 20.193 19.152 1.00 48.78 171 TRP A CA 1
ATOM 1306 C C . TRP A 1 171 ? 9.962 20.422 20.087 1.00 48.78 171 TRP A C 1
ATOM 1308 O O . TRP A 1 171 ? 10.752 21.344 19.893 1.00 48.78 171 TRP A O 1
ATOM 1318 N N . THR A 1 172 ? 10.109 19.591 21.114 1.00 50.22 172 THR A N 1
ATOM 1319 C CA . THR A 1 172 ? 11.346 19.517 21.907 1.00 50.22 172 THR A CA 1
ATOM 1320 C C . THR A 1 172 ? 12.392 18.669 21.175 1.00 50.22 172 THR A C 1
ATOM 1322 O O . THR A 1 172 ? 12.042 17.746 20.445 1.00 50.22 172 THR A O 1
ATOM 1325 N N . LEU A 1 173 ? 13.689 18.926 21.389 1.00 47.06 173 LEU A N 1
ATOM 1326 C CA . LEU A 1 173 ? 14.788 18.180 20.741 1.00 47.06 173 LEU A CA 1
ATOM 1327 C C . LEU A 1 173 ? 14.685 16.654 20.961 1.00 47.06 173 LEU A C 1
ATOM 1329 O O . LEU A 1 173 ? 15.048 15.861 20.099 1.00 47.06 173 LEU A O 1
ATOM 1333 N N . ARG A 1 174 ? 14.127 16.245 22.109 1.00 45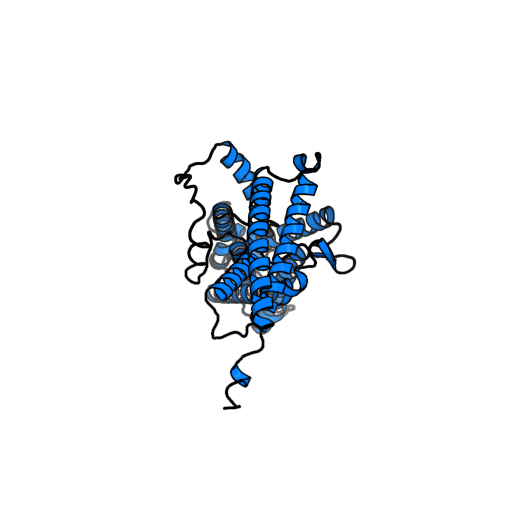.88 174 ARG A N 1
ATOM 1334 C CA . ARG A 1 174 ? 13.831 14.847 22.449 1.00 45.88 174 ARG A CA 1
ATOM 1335 C C . ARG A 1 174 ? 12.650 14.275 21.653 1.00 45.88 174 ARG A C 1
ATOM 1337 O O . ARG A 1 174 ? 12.707 13.111 21.282 1.00 45.88 174 ARG A O 1
ATOM 1344 N N . GLU A 1 175 ? 11.608 15.066 21.387 1.00 47.94 175 GLU A N 1
ATOM 1345 C CA . GLU A 1 175 ? 10.483 14.676 20.515 1.00 47.94 175 GLU A CA 1
ATOM 1346 C C . GLU A 1 175 ? 10.932 14.553 19.046 1.00 47.94 175 GLU A C 1
ATOM 1348 O O . GLU A 1 175 ? 10.425 13.691 18.340 1.00 47.94 175 GLU A O 1
ATOM 1353 N N . TRP A 1 176 ? 11.923 15.340 18.610 1.00 49.94 176 TRP A N 1
ATOM 1354 C CA . TRP A 1 176 ? 12.555 15.200 17.290 1.00 49.94 176 TRP A CA 1
ATOM 1355 C C . TRP A 1 176 ? 13.391 13.906 17.207 1.00 49.94 176 TRP A C 1
ATOM 1357 O O . TRP A 1 176 ? 13.067 13.008 16.440 1.00 49.94 176 TRP A O 1
ATOM 1367 N N . LEU A 1 177 ? 14.356 13.719 18.119 1.00 48.53 177 LEU A N 1
ATOM 1368 C CA . LEU A 1 177 ? 15.248 12.546 18.136 1.00 48.53 177 LEU A CA 1
ATOM 1369 C C . LEU A 1 177 ? 14.535 11.195 18.349 1.00 48.53 177 LEU A C 1
ATOM 1371 O O . LEU A 1 177 ? 14.936 10.191 17.766 1.00 48.53 177 LEU A O 1
ATOM 1375 N N . VAL A 1 178 ? 13.503 11.136 19.198 1.00 47.69 178 VAL A N 1
ATOM 1376 C CA . VAL A 1 178 ? 12.745 9.893 19.464 1.00 47.69 178 VAL A CA 1
ATOM 1377 C C . VAL A 1 178 ? 11.620 9.696 18.442 1.00 47.69 178 VAL A C 1
ATOM 1379 O O . VAL A 1 178 ? 11.320 8.559 18.070 1.00 47.69 178 VAL A O 1
ATOM 1382 N N . GLY A 1 179 ? 11.033 10.791 17.948 1.00 43.44 179 GLY A N 1
ATOM 1383 C CA . GLY A 1 179 ? 10.043 10.776 16.874 1.00 43.44 179 GLY A CA 1
ATOM 1384 C C . GLY A 1 179 ? 10.612 10.223 15.573 1.00 43.44 179 GLY A C 1
ATOM 1385 O O . GLY A 1 179 ? 9.941 9.416 14.938 1.00 43.44 179 GLY A O 1
ATOM 1386 N N . ASP A 1 180 ? 11.860 10.550 15.233 1.00 48.25 180 ASP A N 1
ATOM 1387 C CA . ASP A 1 180 ? 12.522 10.060 14.019 1.00 48.25 180 ASP A CA 1
ATOM 1388 C C . ASP A 1 180 ? 12.792 8.546 14.070 1.00 48.25 180 ASP A C 1
ATOM 1390 O O . ASP A 1 180 ? 12.577 7.839 13.087 1.00 48.25 180 ASP A O 1
ATOM 1394 N N . VAL A 1 181 ? 13.157 7.993 15.233 1.00 46.53 181 VAL A N 1
ATOM 1395 C CA . VAL A 1 181 ? 13.342 6.536 15.408 1.00 46.53 181 VAL A CA 1
ATOM 1396 C C . VAL A 1 181 ? 12.000 5.790 15.362 1.00 46.53 181 VAL A C 1
ATOM 1398 O O . VAL A 1 181 ? 11.901 4.717 14.759 1.00 46.53 181 VAL A O 1
ATOM 1401 N N . ARG A 1 182 ? 10.939 6.368 15.945 1.00 47.03 182 ARG A N 1
ATOM 1402 C CA . ARG A 1 182 ? 9.567 5.837 15.858 1.00 47.03 182 ARG A CA 1
ATOM 1403 C C . ARG A 1 182 ? 9.015 5.934 14.437 1.00 47.03 182 ARG A C 1
ATOM 1405 O O . ARG A 1 182 ? 8.361 4.996 13.979 1.00 47.03 182 ARG A O 1
ATOM 1412 N N . ALA A 1 183 ? 9.311 7.021 13.727 1.00 48.16 183 ALA A N 1
ATOM 1413 C CA . ALA A 1 183 ? 9.008 7.171 12.314 1.00 48.16 183 ALA A CA 1
ATOM 1414 C C . ALA A 1 183 ? 9.698 6.053 11.533 1.00 48.16 183 ALA A C 1
ATOM 1416 O O . ALA A 1 183 ? 9.005 5.325 10.846 1.00 48.16 183 ALA A O 1
ATOM 1417 N N . PHE A 1 184 ? 10.989 5.781 11.740 1.00 48.19 184 PHE A N 1
ATOM 1418 C CA . PHE A 1 184 ? 11.681 4.660 11.086 1.00 48.19 184 PHE A CA 1
ATOM 1419 C C . PHE A 1 184 ? 11.029 3.283 11.326 1.00 48.19 184 PHE A C 1
ATOM 1421 O O . PHE A 1 184 ? 10.886 2.512 10.379 1.00 48.19 184 PHE A O 1
ATOM 1428 N N . ALA A 1 185 ? 10.559 2.981 12.542 1.00 49.16 185 ALA A N 1
ATOM 1429 C CA . ALA A 1 185 ? 9.809 1.746 12.822 1.00 49.16 185 ALA A CA 1
ATOM 1430 C C . ALA A 1 185 ? 8.385 1.735 12.215 1.00 49.16 185 ALA A C 1
ATOM 1432 O O . ALA A 1 185 ? 7.871 0.678 11.853 1.00 49.16 185 ALA A O 1
ATOM 1433 N N . THR A 1 186 ? 7.760 2.907 12.067 1.00 56.19 186 THR A N 1
ATOM 1434 C CA . THR A 1 186 ? 6.433 3.100 11.443 1.00 56.19 186 THR A CA 1
ATOM 1435 C C . THR A 1 186 ? 6.515 3.196 9.915 1.00 56.19 186 THR A C 1
ATOM 1437 O O . THR A 1 186 ? 5.517 3.009 9.226 1.00 56.19 186 THR A O 1
ATOM 1440 N N . LEU A 1 187 ? 7.707 3.460 9.380 1.00 59.94 187 LEU A N 1
ATOM 1441 C CA . LEU A 1 187 ? 8.009 3.555 7.959 1.00 59.94 187 LEU A CA 1
ATOM 1442 C C . LEU A 1 187 ? 8.194 2.183 7.316 1.00 59.94 187 LEU A C 1
ATOM 1444 O O . LEU A 1 187 ? 8.339 2.135 6.104 1.00 59.94 187 LEU A O 1
ATOM 1448 N N . LEU A 1 188 ? 8.148 1.074 8.065 1.00 72.12 188 LEU A N 1
ATOM 1449 C CA . LEU A 1 188 ? 8.013 -0.245 7.451 1.00 72.12 188 LEU A CA 1
ATOM 1450 C C . LEU A 1 188 ? 6.695 -0.321 6.667 1.00 72.12 188 LEU A C 1
ATOM 1452 O O . LEU A 1 188 ? 5.665 0.167 7.146 1.00 72.12 188 LEU A O 1
ATOM 1456 N N . PRO A 1 189 ? 6.688 -0.967 5.487 1.00 62.41 189 PRO A N 1
ATOM 1457 C CA . PRO A 1 189 ? 5.509 -0.984 4.625 1.00 62.41 189 PRO A CA 1
ATOM 1458 C C . PRO A 1 189 ? 4.303 -1.663 5.295 1.00 62.41 189 PRO A C 1
ATOM 1460 O O . PRO A 1 189 ? 3.156 -1.385 4.954 1.00 62.41 189 PRO A O 1
ATOM 1463 N N . LEU A 1 190 ? 4.557 -2.509 6.300 1.00 68.38 190 LEU A N 1
ATOM 1464 C CA . LEU A 1 190 ? 3.565 -3.273 7.048 1.00 68.38 190 LEU A CA 1
ATOM 1465 C C . LEU A 1 190 ? 3.474 -2.867 8.525 1.00 68.38 190 LEU A C 1
ATOM 1467 O O . LEU A 1 190 ? 3.193 -3.716 9.361 1.00 68.38 190 LEU A O 1
ATOM 1471 N N . SER A 1 191 ? 3.639 -1.585 8.863 1.00 66.56 191 SER A N 1
ATOM 1472 C CA . SER A 1 191 ? 3.551 -1.116 10.257 1.00 66.56 191 SER A CA 1
ATOM 1473 C C . SER A 1 191 ? 2.355 -1.703 11.031 1.00 66.56 191 SER A C 1
ATOM 1475 O O . SER A 1 191 ? 1.183 -1.492 10.692 1.00 66.56 191 SER A O 1
ATOM 1477 N N . ALA A 1 192 ? 2.658 -2.430 12.110 1.00 60.25 192 ALA A N 1
ATOM 1478 C CA . ALA A 1 192 ? 1.676 -3.046 13.002 1.00 60.25 192 ALA A CA 1
ATOM 1479 C C . ALA A 1 192 ? 0.952 -2.033 13.911 1.00 60.25 192 ALA A C 1
ATOM 1481 O O . ALA A 1 192 ? 0.111 -2.426 14.718 1.00 60.25 192 ALA A O 1
ATOM 1482 N N . ALA A 1 193 ? 1.249 -0.734 13.789 1.00 63.19 193 ALA A N 1
ATOM 1483 C CA . ALA A 1 193 ? 0.576 0.297 14.563 1.00 63.19 193 ALA A CA 1
ATOM 1484 C C . ALA A 1 193 ? -0.940 0.290 14.286 1.00 63.19 193 ALA A C 1
ATOM 1486 O O . ALA A 1 193 ? -1.390 0.408 13.138 1.00 63.19 193 ALA A O 1
ATOM 1487 N N . HIS A 1 194 ? -1.729 0.161 15.357 1.00 61.25 194 HIS A N 1
ATOM 1488 C CA . HIS A 1 194 ? -3.194 0.194 15.303 1.00 61.25 194 HIS A CA 1
ATOM 1489 C C . HIS A 1 194 ? -3.743 1.592 14.991 1.00 61.25 194 HIS A C 1
ATOM 1491 O O . HIS A 1 194 ? -4.822 1.714 14.411 1.00 61.25 194 HIS A O 1
ATOM 1497 N N . THR A 1 195 ? -2.993 2.639 15.341 1.00 65.94 195 THR A N 1
ATOM 1498 C CA . THR A 1 195 ? -3.337 4.040 15.084 1.00 65.94 195 THR A CA 1
ATOM 1499 C C . THR A 1 195 ? -2.120 4.808 14.596 1.00 65.94 195 THR A C 1
ATOM 1501 O O . THR A 1 195 ? -1.032 4.651 15.149 1.00 65.94 195 THR A O 1
ATOM 1504 N N . LEU A 1 196 ? -2.317 5.684 13.616 1.00 70.19 196 LEU A N 1
ATOM 1505 C CA . LEU A 1 196 ? -1.303 6.606 13.112 1.00 70.19 196 LEU A CA 1
ATOM 1506 C C . LEU A 1 196 ? -1.671 8.042 13.504 1.00 70.19 196 LEU A C 1
ATOM 1508 O O . LEU A 1 196 ? -2.828 8.461 13.384 1.00 70.19 196 LEU A O 1
ATOM 1512 N N . GLY A 1 197 ? -0.695 8.812 13.988 1.00 68.69 197 GLY A N 1
ATOM 1513 C CA . GLY A 1 197 ? -0.855 10.256 14.142 1.00 68.69 197 GLY A CA 1
ATOM 1514 C C . GLY A 1 197 ? -0.875 10.951 12.777 1.00 68.69 197 GLY A C 1
ATOM 1515 O O . GLY A 1 197 ? -0.345 10.426 11.806 1.00 68.69 197 GLY A O 1
ATOM 1516 N N . HIS A 1 198 ? -1.443 12.159 12.688 1.00 72.12 198 HIS A N 1
ATOM 1517 C CA . HIS A 1 198 ? -1.460 12.918 11.427 1.00 72.12 198 HIS A CA 1
ATOM 1518 C C . HIS A 1 198 ? -0.057 13.175 10.865 1.00 72.12 198 HIS A C 1
ATOM 1520 O O . HIS A 1 198 ? 0.154 13.051 9.666 1.00 72.12 198 HIS A O 1
ATOM 1526 N N . THR A 1 199 ? 0.903 13.513 11.729 1.00 69.06 199 THR A N 1
ATOM 1527 C CA . THR A 1 199 ? 2.297 13.711 11.317 1.00 69.06 199 THR A CA 1
ATOM 1528 C C . THR A 1 199 ? 2.905 12.409 10.808 1.00 69.06 199 THR A C 1
ATOM 1530 O O . THR A 1 199 ? 3.505 12.409 9.741 1.00 69.06 199 THR A O 1
ATOM 1533 N N . ASP A 1 200 ? 2.690 11.298 11.521 1.00 73.19 200 ASP A N 1
ATOM 1534 C CA . ASP A 1 200 ? 3.198 9.978 11.125 1.00 73.19 200 ASP A CA 1
ATOM 1535 C C . ASP A 1 200 ? 2.611 9.545 9.780 1.00 73.19 200 ASP A C 1
ATOM 1537 O O . ASP A 1 200 ? 3.337 9.054 8.923 1.00 73.19 200 ASP A O 1
ATOM 1541 N N . PHE A 1 201 ? 1.315 9.789 9.568 1.00 81.44 201 PHE A N 1
ATOM 1542 C CA . PHE A 1 201 ? 0.641 9.556 8.295 1.00 81.44 201 PHE A CA 1
ATOM 1543 C C . PHE A 1 201 ? 1.241 10.396 7.167 1.00 81.44 201 PHE A C 1
ATOM 1545 O O . PHE A 1 201 ? 1.562 9.849 6.116 1.00 81.44 201 PHE A O 1
ATOM 1552 N N . CYS A 1 202 ? 1.427 11.704 7.373 1.00 81.81 202 CYS A N 1
ATOM 1553 C CA . CYS A 1 202 ? 2.036 12.571 6.366 1.00 81.81 202 CYS A CA 1
ATOM 1554 C C . CYS A 1 202 ? 3.458 12.112 6.031 1.00 81.81 202 CYS A C 1
ATOM 1556 O O . CYS A 1 202 ? 3.788 11.983 4.856 1.00 81.81 202 CYS A O 1
ATOM 1558 N N . CYS A 1 203 ? 4.284 11.815 7.037 1.00 81.06 203 CYS A N 1
ATOM 1559 C CA . CYS A 1 203 ? 5.632 11.292 6.824 1.00 81.06 203 CYS A CA 1
ATOM 1560 C C . CYS A 1 203 ? 5.598 9.960 6.064 1.00 81.06 203 CYS A C 1
ATOM 1562 O O . CYS A 1 203 ? 6.318 9.803 5.082 1.00 81.06 203 CYS A O 1
ATOM 1564 N N . PHE A 1 204 ? 4.729 9.030 6.462 1.00 84.44 204 PHE A N 1
ATOM 1565 C CA . PHE A 1 204 ? 4.556 7.738 5.801 1.00 84.44 204 PHE A CA 1
ATOM 1566 C C . PHE A 1 204 ? 4.141 7.896 4.334 1.00 84.44 204 PHE A C 1
ATOM 1568 O O . PHE A 1 204 ? 4.787 7.337 3.449 1.00 84.44 204 PHE A O 1
ATOM 1575 N N . ALA A 1 205 ? 3.109 8.697 4.064 1.00 89.25 205 ALA A N 1
ATOM 1576 C CA . ALA A 1 205 ? 2.603 8.940 2.718 1.00 89.25 205 ALA A CA 1
ATOM 1577 C C . ALA A 1 205 ? 3.636 9.652 1.833 1.00 89.25 205 ALA A C 1
ATOM 1579 O O . ALA A 1 205 ? 3.770 9.305 0.663 1.00 89.25 205 ALA A O 1
ATOM 1580 N N . LEU A 1 206 ? 4.395 10.609 2.378 1.00 88.88 206 LEU A N 1
ATOM 1581 C CA . LEU A 1 206 ? 5.440 11.321 1.639 1.00 88.88 206 LEU A CA 1
ATOM 1582 C C . LEU A 1 206 ? 6.638 10.422 1.331 1.00 88.88 206 LEU A C 1
ATOM 1584 O O . LEU A 1 206 ? 7.100 10.412 0.193 1.00 88.88 206 LEU A O 1
ATOM 1588 N N . VAL A 1 207 ? 7.121 9.646 2.305 1.00 89.00 207 VAL A N 1
ATOM 1589 C CA . VAL A 1 207 ? 8.252 8.728 2.102 1.00 89.00 207 VAL A CA 1
ATOM 1590 C C . VAL A 1 207 ? 7.886 7.659 1.079 1.00 89.00 207 VAL A C 1
ATOM 1592 O O . VAL A 1 207 ? 8.589 7.495 0.084 1.00 89.00 207 VAL A O 1
ATOM 1595 N N . TRP A 1 208 ? 6.763 6.966 1.266 1.00 93.06 208 TRP A N 1
ATOM 1596 C CA . TRP A 1 208 ? 6.355 5.909 0.341 1.00 93.06 208 TRP A CA 1
ATOM 1597 C C . TRP A 1 208 ? 5.872 6.448 -1.003 1.00 93.06 208 TRP A C 1
ATOM 1599 O O . TRP A 1 208 ? 6.117 5.817 -2.029 1.00 93.06 208 TRP A O 1
ATOM 1609 N N . GLY A 1 209 ? 5.279 7.641 -1.024 1.00 95.19 209 GLY A N 1
ATOM 1610 C CA . GLY A 1 209 ? 4.949 8.355 -2.254 1.00 95.19 209 GLY A CA 1
ATOM 1611 C C . GLY A 1 209 ? 6.199 8.685 -3.063 1.00 95.19 209 GLY A C 1
ATOM 1612 O O . GLY A 1 209 ? 6.261 8.357 -4.243 1.00 95.19 209 GLY A O 1
ATOM 1613 N N . PHE A 1 210 ? 7.233 9.242 -2.429 1.00 94.88 210 PHE A N 1
ATOM 1614 C CA . PHE A 1 210 ? 8.517 9.521 -3.077 1.00 94.88 210 PHE A CA 1
ATOM 1615 C C . PHE A 1 210 ? 9.223 8.248 -3.565 1.00 94.88 210 PHE A C 1
ATOM 1617 O O . PHE A 1 210 ? 9.873 8.257 -4.609 1.00 94.88 210 PHE A O 1
ATOM 1624 N N . MET A 1 211 ? 9.088 7.138 -2.839 1.00 95.06 211 MET A N 1
ATOM 1625 C CA . MET A 1 211 ? 9.704 5.867 -3.218 1.00 95.06 211 MET A CA 1
ATOM 1626 C C . MET A 1 211 ? 8.963 5.165 -4.368 1.00 95.06 211 MET A C 1
ATOM 1628 O O . MET A 1 211 ? 9.610 4.582 -5.233 1.00 95.06 211 MET A O 1
ATOM 1632 N N . LEU A 1 212 ? 7.627 5.216 -4.422 1.00 97.81 212 LEU A N 1
ATOM 1633 C CA . LEU A 1 212 ? 6.832 4.383 -5.339 1.00 97.81 212 LEU A CA 1
ATOM 1634 C C . LEU A 1 212 ? 6.203 5.143 -6.517 1.00 97.81 212 LEU A C 1
ATOM 1636 O O . LEU A 1 212 ? 6.089 4.579 -7.607 1.00 97.81 212 LEU A O 1
ATOM 1640 N N . LEU A 1 213 ? 5.814 6.410 -6.350 1.00 97.31 213 LEU A N 1
ATOM 1641 C CA . LEU A 1 213 ? 5.151 7.179 -7.415 1.00 97.31 213 LEU A CA 1
ATOM 1642 C C . LEU A 1 213 ? 6.066 7.568 -8.588 1.00 97.31 213 LEU A C 1
ATOM 1644 O O . LEU A 1 213 ? 5.551 7.667 -9.700 1.00 97.31 213 LEU A O 1
ATOM 1648 N N . PRO A 1 214 ? 7.390 7.759 -8.420 1.00 98.06 214 PRO A N 1
ATOM 1649 C CA . PRO A 1 214 ? 8.278 8.008 -9.559 1.00 98.06 214 PRO A CA 1
ATOM 1650 C C . PRO A 1 214 ? 8.598 6.764 -10.398 1.00 98.06 214 PRO A C 1
ATOM 1652 O O . PRO A 1 214 ? 9.096 6.899 -11.515 1.00 98.06 214 PRO A O 1
ATOM 1655 N N . VAL A 1 215 ? 8.319 5.553 -9.897 1.00 98.31 215 VAL A N 1
ATOM 1656 C CA . VAL A 1 215 ? 8.663 4.291 -10.579 1.00 98.31 215 VAL A CA 1
ATOM 1657 C C . VAL A 1 215 ? 8.053 4.189 -11.986 1.00 98.31 215 VAL A C 1
ATOM 1659 O O . VAL A 1 215 ? 8.800 3.891 -12.915 1.00 98.31 215 VAL A O 1
ATOM 1662 N N . PRO A 1 216 ? 6.756 4.477 -12.218 1.00 98.25 216 PRO A N 1
ATOM 1663 C CA . PRO A 1 216 ? 6.173 4.519 -13.561 1.00 98.25 216 PRO A CA 1
ATOM 1664 C C . PRO A 1 216 ? 6.968 5.412 -14.530 1.00 98.25 216 PRO A C 1
ATOM 1666 O O . PRO A 1 216 ? 7.338 4.977 -15.621 1.00 98.25 216 PRO A O 1
ATOM 1669 N N . PHE A 1 217 ? 7.300 6.636 -14.107 1.00 97.69 217 PHE A N 1
ATOM 1670 C CA . PHE A 1 217 ? 8.052 7.595 -14.920 1.00 97.69 217 PHE A CA 1
ATOM 1671 C C . PHE A 1 217 ? 9.473 7.106 -15.215 1.00 97.69 217 PHE A C 1
ATOM 1673 O O . PHE A 1 217 ? 9.947 7.216 -16.348 1.00 97.69 217 PHE A O 1
ATOM 1680 N N . SER A 1 218 ? 10.130 6.495 -14.225 1.00 97.69 218 SER A N 1
ATOM 1681 C CA . SER A 1 218 ? 11.483 5.967 -14.392 1.00 97.69 218 SER A CA 1
ATOM 1682 C C . SER A 1 218 ? 11.559 4.917 -15.501 1.00 97.69 218 SER A C 1
ATOM 1684 O O . SER A 1 218 ? 12.540 4.878 -16.245 1.00 97.69 218 SER A O 1
ATOM 1686 N N . ARG A 1 219 ? 10.504 4.109 -15.683 1.00 97.81 219 ARG A N 1
ATOM 1687 C CA . ARG A 1 219 ? 10.447 3.102 -16.755 1.00 97.81 219 ARG A CA 1
ATOM 1688 C C . ARG A 1 219 ? 10.397 3.721 -18.152 1.00 97.81 219 ARG A C 1
ATOM 1690 O O . ARG A 1 219 ? 10.990 3.162 -19.072 1.00 97.81 219 ARG A O 1
ATOM 1697 N N . VAL A 1 220 ? 9.727 4.863 -18.305 1.00 97.94 220 VAL A N 1
ATOM 1698 C CA . VAL A 1 220 ? 9.650 5.586 -19.586 1.00 97.94 220 VAL A CA 1
ATOM 1699 C C . VAL A 1 220 ? 10.987 6.254 -19.906 1.00 97.94 220 VAL A C 1
ATOM 1701 O O . VAL A 1 220 ? 11.475 6.155 -21.031 1.00 97.94 220 VAL A O 1
ATOM 1704 N N . VAL A 1 221 ? 11.619 6.888 -18.912 1.00 96.88 221 VAL A N 1
ATOM 1705 C CA . VAL A 1 221 ? 12.937 7.530 -19.077 1.00 96.88 221 VAL A CA 1
ATOM 1706 C C . VAL A 1 221 ? 14.006 6.509 -19.461 1.00 96.88 221 VAL A C 1
ATOM 1708 O O . VAL A 1 221 ? 14.793 6.765 -20.369 1.00 96.88 221 VAL A O 1
ATOM 1711 N N . LEU A 1 222 ? 13.997 5.333 -18.827 1.00 96.50 222 LEU A N 1
ATOM 1712 C CA . LEU A 1 222 ? 14.916 4.232 -19.137 1.00 96.50 222 LEU A CA 1
ATOM 1713 C C . LEU A 1 222 ? 14.574 3.479 -20.429 1.00 96.50 222 LEU A C 1
ATOM 1715 O O . LEU A 1 222 ? 15.242 2.498 -20.743 1.00 96.50 222 LEU A O 1
ATOM 1719 N N . LYS A 1 223 ? 13.544 3.916 -21.167 1.00 96.38 223 LYS A N 1
ATOM 1720 C CA . LYS A 1 223 ? 13.064 3.277 -22.402 1.00 96.38 223 LYS A CA 1
ATOM 1721 C C . LYS A 1 223 ? 12.663 1.814 -22.224 1.00 96.38 223 LYS A C 1
ATOM 1723 O O . LYS A 1 223 ? 12.636 1.046 -23.176 1.00 96.38 223 LYS A O 1
ATOM 1728 N N . ASP A 1 224 ? 12.302 1.427 -21.007 1.00 96.62 224 ASP A N 1
ATOM 1729 C CA . ASP A 1 224 ? 11.875 0.065 -20.714 1.00 96.62 224 ASP A CA 1
ATOM 1730 C C . ASP A 1 224 ? 10.400 -0.174 -21.030 1.00 96.62 224 ASP A C 1
ATOM 1732 O O . ASP A 1 224 ? 10.000 -1.324 -21.223 1.00 96.62 224 ASP A O 1
ATOM 1736 N N . HIS A 1 225 ? 9.603 0.892 -21.076 1.00 97.69 225 HIS A N 1
ATOM 1737 C CA . HIS A 1 225 ? 8.181 0.857 -21.393 1.00 97.69 225 HIS A CA 1
ATOM 1738 C C . HIS A 1 225 ? 7.739 2.142 -22.100 1.00 97.69 225 HIS A C 1
ATOM 1740 O O . HIS A 1 225 ? 8.329 3.206 -21.896 1.00 97.69 225 HIS A O 1
ATOM 1746 N N . THR A 1 226 ? 6.671 2.052 -22.893 1.00 98.06 226 THR A N 1
ATOM 1747 C CA . THR A 1 226 ? 5.986 3.238 -23.426 1.00 98.06 226 THR A CA 1
ATOM 1748 C C . THR A 1 226 ? 5.100 3.890 -22.350 1.00 98.06 226 THR A C 1
ATOM 1750 O O . THR A 1 226 ? 4.742 3.229 -21.365 1.00 98.06 226 THR A O 1
ATOM 1753 N N . PRO A 1 227 ? 4.717 5.173 -22.501 1.00 98.19 227 PRO A N 1
ATOM 1754 C CA . PRO A 1 227 ? 3.772 5.824 -21.593 1.00 98.19 227 PRO A CA 1
ATOM 1755 C C . PRO A 1 227 ? 2.449 5.061 -21.445 1.00 98.19 227 PRO A C 1
ATOM 1757 O O . PRO A 1 227 ? 1.921 4.970 -20.340 1.00 98.19 227 PRO A O 1
ATOM 1760 N N . GLU A 1 228 ? 1.944 4.460 -22.521 1.00 98.00 228 GLU A N 1
ATOM 1761 C CA . GLU A 1 228 ? 0.685 3.708 -22.542 1.00 98.00 228 GLU A CA 1
ATOM 1762 C C . GLU A 1 228 ? 0.792 2.420 -21.718 1.00 98.00 228 GLU A C 1
ATOM 1764 O O . GLU A 1 228 ? -0.071 2.143 -20.884 1.00 98.00 228 GLU A O 1
ATOM 1769 N N . GLN A 1 229 ? 1.887 1.668 -21.879 1.00 97.62 229 GLN A N 1
ATOM 1770 C CA . GLN A 1 229 ? 2.163 0.451 -21.104 1.00 97.62 229 GLN A CA 1
ATOM 1771 C C . GLN A 1 229 ? 2.266 0.735 -19.604 1.00 97.62 229 GLN A C 1
ATOM 1773 O O . GLN A 1 229 ? 1.837 -0.068 -18.766 1.00 97.62 229 GLN A O 1
ATOM 1778 N N . VAL A 1 230 ? 2.868 1.875 -19.263 1.00 98.12 230 VAL A N 1
ATOM 1779 C CA . VAL A 1 230 ? 3.019 2.336 -17.884 1.00 98.12 230 VAL A CA 1
ATOM 1780 C C . VAL A 1 230 ? 1.689 2.810 -17.310 1.00 98.12 230 VAL A C 1
ATOM 1782 O O . VAL A 1 230 ? 1.363 2.430 -16.187 1.00 98.12 230 VAL A O 1
ATOM 1785 N N . LEU A 1 231 ? 0.912 3.590 -18.064 1.00 98.25 231 LEU A N 1
ATOM 1786 C CA . LEU A 1 231 ? -0.399 4.077 -17.639 1.00 98.25 231 LEU A CA 1
ATOM 1787 C C . LEU A 1 231 ? -1.366 2.914 -17.398 1.00 98.25 231 LEU A C 1
ATOM 1789 O O . LEU A 1 231 ? -1.982 2.851 -16.338 1.00 98.25 231 LEU A O 1
ATOM 1793 N N . ALA A 1 232 ? -1.433 1.956 -18.325 1.00 97.94 232 ALA A N 1
ATOM 1794 C CA . ALA A 1 232 ? -2.245 0.754 -18.162 1.00 97.94 232 ALA A CA 1
ATOM 1795 C C . ALA A 1 232 ? -1.829 -0.041 -16.916 1.00 97.94 232 ALA A C 1
ATOM 1797 O O . ALA A 1 232 ? -2.679 -0.418 -16.110 1.00 97.94 232 ALA A O 1
ATOM 1798 N N . GLY A 1 233 ? -0.520 -0.238 -16.711 1.00 97.88 233 GLY A N 1
ATOM 1799 C CA . GLY A 1 233 ? -0.006 -0.892 -15.509 1.00 97.88 233 GLY A CA 1
ATOM 1800 C C . GLY A 1 233 ? -0.379 -0.151 -14.220 1.00 97.88 233 GLY A C 1
ATOM 1801 O O . GLY A 1 233 ? -0.857 -0.765 -13.271 1.00 97.88 233 GLY A O 1
ATOM 1802 N N . ALA A 1 234 ? -0.238 1.175 -14.194 1.00 98.56 234 ALA A N 1
ATOM 1803 C CA . ALA A 1 234 ? -0.626 2.004 -13.055 1.00 98.56 234 ALA A CA 1
ATOM 1804 C C . ALA A 1 234 ? -2.129 1.896 -12.740 1.00 98.56 234 ALA A C 1
ATOM 1806 O O . ALA A 1 234 ? -2.503 1.733 -11.579 1.00 98.56 234 ALA A O 1
ATOM 1807 N N . THR A 1 235 ? -2.991 1.939 -13.760 1.00 98.38 235 THR A N 1
ATOM 1808 C CA . THR A 1 235 ? -4.443 1.777 -13.596 1.00 98.38 235 THR A CA 1
ATOM 1809 C C . THR A 1 235 ? -4.801 0.392 -13.062 1.00 98.38 235 THR A C 1
ATOM 1811 O O . THR A 1 235 ? -5.605 0.296 -12.137 1.00 98.38 235 THR A O 1
ATOM 1814 N N . ILE A 1 236 ? -4.186 -0.672 -13.589 1.00 98.12 236 ILE A N 1
ATOM 1815 C CA . ILE A 1 236 ? -4.394 -2.042 -13.098 1.00 98.12 236 ILE A CA 1
ATOM 1816 C C . ILE A 1 236 ? -3.981 -2.145 -11.627 1.00 98.12 236 ILE A C 1
ATOM 1818 O O . ILE A 1 236 ? -4.791 -2.566 -10.807 1.00 98.12 236 ILE A O 1
ATOM 1822 N N . GLY A 1 237 ? -2.778 -1.681 -11.271 1.00 98.31 237 GLY A N 1
ATOM 1823 C CA . GLY A 1 237 ? -2.293 -1.712 -9.887 1.00 98.31 237 GLY A CA 1
ATOM 1824 C C . GLY A 1 237 ? -3.197 -0.944 -8.919 1.00 98.31 237 GLY A C 1
ATOM 1825 O O . GLY A 1 237 ? -3.494 -1.433 -7.829 1.00 98.31 237 GLY A O 1
ATOM 1826 N N . PHE A 1 238 ? -3.693 0.229 -9.325 1.00 98.50 238 PHE A N 1
ATOM 1827 C CA . PHE A 1 238 ? -4.668 0.997 -8.547 1.00 98.50 238 PHE A CA 1
ATOM 1828 C C . PHE A 1 238 ? -5.957 0.200 -8.300 1.00 98.50 238 PHE A C 1
ATOM 1830 O O . PHE A 1 238 ? -6.391 0.073 -7.155 1.00 98.50 238 PHE A O 1
ATOM 1837 N N . LEU A 1 239 ? -6.554 -0.363 -9.356 1.00 98.25 239 LEU A N 1
ATOM 1838 C CA . LEU A 1 239 ? -7.805 -1.119 -9.255 1.00 98.25 239 LEU A CA 1
ATOM 1839 C C . LEU A 1 239 ? -7.636 -2.393 -8.423 1.00 98.25 239 LEU A C 1
ATOM 1841 O O . LEU A 1 239 ? -8.459 -2.653 -7.545 1.00 98.25 239 LEU A O 1
ATOM 1845 N N . GLU A 1 240 ? -6.567 -3.157 -8.653 1.00 97.94 240 GLU A N 1
ATOM 1846 C CA . GLU A 1 240 ? -6.251 -4.365 -7.885 1.00 97.94 240 GLU A CA 1
ATOM 1847 C C . GLU A 1 240 ? -6.096 -4.040 -6.394 1.00 97.94 240 GLU A C 1
ATOM 1849 O O . GLU A 1 240 ? -6.703 -4.712 -5.558 1.00 97.94 240 GLU A O 1
ATOM 1854 N N . ALA A 1 241 ? -5.369 -2.971 -6.049 1.00 98.06 241 ALA A N 1
ATOM 1855 C CA . ALA A 1 241 ? -5.211 -2.525 -4.666 1.00 98.06 241 ALA A CA 1
ATOM 1856 C C . ALA A 1 241 ? -6.538 -2.111 -4.023 1.00 98.06 241 ALA A C 1
ATOM 1858 O O . ALA A 1 241 ? -6.833 -2.530 -2.902 1.00 98.06 241 ALA A O 1
ATOM 1859 N N . THR A 1 242 ? -7.356 -1.312 -4.714 1.00 97.75 242 THR A N 1
ATOM 1860 C CA . THR A 1 242 ? -8.650 -0.855 -4.193 1.00 97.75 242 THR A CA 1
ATOM 1861 C C . THR A 1 242 ? -9.616 -2.020 -3.990 1.00 97.75 242 THR A C 1
ATOM 1863 O O . THR A 1 242 ? -10.214 -2.131 -2.919 1.00 97.75 242 THR A O 1
ATOM 1866 N N . ILE A 1 243 ? -9.747 -2.913 -4.974 1.00 97.69 243 ILE A N 1
ATOM 1867 C CA . ILE A 1 243 ? -10.624 -4.089 -4.882 1.00 97.69 243 ILE A CA 1
ATOM 1868 C C . ILE A 1 243 ? -10.159 -4.998 -3.744 1.00 97.69 243 ILE A C 1
ATOM 1870 O O . ILE A 1 243 ? -10.965 -5.388 -2.895 1.00 97.69 243 ILE A O 1
ATOM 1874 N N . PHE A 1 244 ? -8.859 -5.296 -3.684 1.00 97.50 244 PHE A N 1
ATOM 1875 C CA . PHE A 1 244 ? -8.291 -6.129 -2.632 1.00 97.50 244 PHE A CA 1
ATOM 1876 C C . PHE A 1 244 ? -8.525 -5.521 -1.246 1.00 97.50 244 PHE A C 1
ATOM 1878 O O . PHE A 1 244 ? -9.007 -6.207 -0.343 1.00 97.50 244 PHE A O 1
ATOM 1885 N N . PHE A 1 245 ? -8.263 -4.220 -1.088 1.00 95.38 245 PHE A N 1
ATOM 1886 C CA . PHE A 1 245 ? -8.511 -3.502 0.158 1.00 95.38 245 PHE A CA 1
ATOM 1887 C C . PHE A 1 245 ? -9.980 -3.598 0.580 1.00 95.38 245 PHE A C 1
ATOM 1889 O O . PHE A 1 245 ? -10.253 -3.963 1.721 1.00 95.38 245 PHE A O 1
ATOM 1896 N N . VAL A 1 246 ? -10.927 -3.346 -0.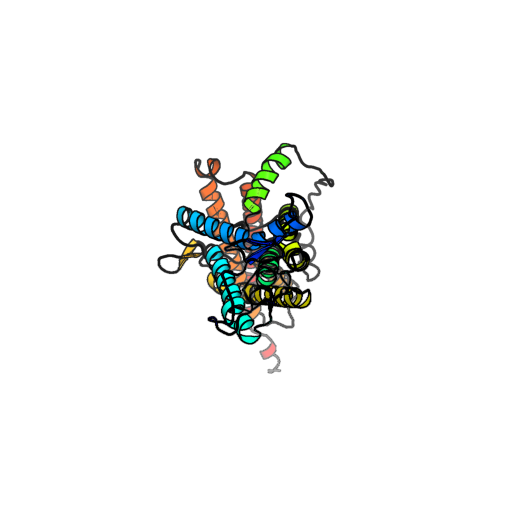328 1.00 95.19 246 VAL A N 1
ATOM 1897 C CA . VAL A 1 246 ? -12.370 -3.423 -0.042 1.00 95.19 246 VAL A CA 1
ATOM 1898 C C . VAL A 1 246 ? -12.777 -4.832 0.399 1.00 95.19 246 VAL A C 1
ATOM 1900 O O . VAL A 1 246 ? -13.473 -4.977 1.408 1.00 95.19 246 VAL A O 1
ATOM 1903 N N . ILE A 1 247 ? -12.312 -5.876 -0.295 1.00 95.94 247 ILE A N 1
ATOM 1904 C CA . ILE A 1 247 ? -12.605 -7.275 0.056 1.00 95.94 247 ILE A CA 1
ATOM 1905 C C . ILE A 1 247 ? -12.075 -7.596 1.453 1.00 95.94 247 ILE A C 1
ATOM 1907 O O . ILE A 1 247 ? -12.829 -8.067 2.309 1.00 95.94 247 ILE A O 1
ATOM 1911 N N . ILE A 1 248 ? -10.798 -7.315 1.717 1.00 94.12 248 ILE A N 1
ATOM 1912 C CA . ILE A 1 248 ? -10.204 -7.559 3.033 1.00 94.12 248 ILE A CA 1
ATOM 1913 C C . ILE A 1 248 ? -10.981 -6.790 4.103 1.00 94.12 248 ILE A C 1
ATOM 1915 O O . ILE A 1 248 ? -11.418 -7.371 5.099 1.00 94.12 248 ILE A O 1
ATOM 1919 N N . ARG A 1 249 ? -11.224 -5.501 3.870 1.00 89.94 249 ARG A N 1
ATOM 1920 C CA . ARG A 1 249 ? -11.772 -4.578 4.859 1.00 89.94 249 ARG A CA 1
ATOM 1921 C C . ARG A 1 249 ? -13.228 -4.842 5.220 1.00 89.94 249 ARG A C 1
ATOM 1923 O O . ARG A 1 249 ? -13.585 -4.666 6.386 1.00 89.94 249 ARG A O 1
ATOM 1930 N N . HIS A 1 250 ? -14.053 -5.231 4.250 1.00 89.62 250 HIS A N 1
ATOM 1931 C CA . HIS A 1 250 ? -15.499 -5.376 4.435 1.00 89.62 250 HIS A CA 1
ATOM 1932 C C . HIS A 1 250 ? -15.970 -6.832 4.472 1.00 89.62 250 HIS A C 1
ATOM 1934 O O . HIS A 1 250 ? -16.950 -7.122 5.154 1.00 89.62 250 HIS A O 1
ATOM 1940 N N . ALA A 1 251 ? -15.286 -7.761 3.799 1.00 92.62 251 ALA A N 1
ATOM 1941 C CA . ALA A 1 251 ? -15.713 -9.161 3.747 1.00 92.62 251 ALA A CA 1
ATOM 1942 C C . ALA A 1 251 ? -14.963 -10.062 4.740 1.00 92.62 251 ALA A C 1
ATOM 1944 O O . ALA A 1 251 ? -15.559 -11.004 5.274 1.00 92.62 251 ALA A O 1
ATOM 1945 N N . ILE A 1 252 ? -13.672 -9.796 4.983 1.00 92.19 252 ILE A N 1
ATOM 1946 C CA . ILE A 1 252 ? -12.791 -10.684 5.759 1.00 92.19 252 ILE A CA 1
ATOM 1947 C C . ILE A 1 252 ? -12.602 -10.188 7.196 1.00 92.19 252 ILE A C 1
ATOM 1949 O O . ILE A 1 252 ? -12.949 -10.904 8.137 1.00 92.19 252 ILE A O 1
ATOM 1953 N N . LEU A 1 253 ? -12.096 -8.965 7.386 1.00 90.12 253 LEU A N 1
ATOM 1954 C CA . LEU A 1 253 ? -11.743 -8.443 8.712 1.00 90.12 253 LEU A CA 1
ATOM 1955 C C . LEU A 1 253 ? -12.910 -8.418 9.715 1.00 90.12 253 LEU A C 1
ATOM 1957 O O . LEU A 1 253 ? -12.688 -8.828 10.854 1.00 90.12 253 LEU A O 1
ATOM 1961 N N . PRO A 1 254 ? -14.157 -8.052 9.349 1.00 87.31 254 PRO A N 1
ATOM 1962 C CA . PRO A 1 254 ? -15.272 -8.090 10.298 1.00 87.31 254 PRO A CA 1
ATOM 1963 C C . PRO A 1 254 ? -15.548 -9.483 10.873 1.00 87.31 254 PRO A C 1
ATOM 1965 O O . PRO A 1 254 ? -15.929 -9.606 12.032 1.00 87.31 254 PRO A O 1
ATOM 1968 N N . LYS A 1 255 ? -15.300 -10.546 10.096 1.00 89.00 255 LYS A N 1
ATOM 1969 C CA . LYS A 1 255 ? -15.494 -11.938 10.537 1.00 89.00 255 LYS A CA 1
ATOM 1970 C C . LYS A 1 255 ? -14.375 -12.422 11.459 1.00 89.00 255 LYS A C 1
ATOM 1972 O O . LYS A 1 255 ? -14.583 -13.336 12.254 1.00 89.00 255 LYS A O 1
ATOM 1977 N N . LEU A 1 256 ? -13.185 -11.838 11.329 1.00 86.31 256 LEU A N 1
ATOM 1978 C CA . LEU A 1 256 ? -11.998 -12.227 12.087 1.00 86.31 256 LEU A CA 1
ATOM 1979 C C . LEU A 1 256 ? -11.723 -11.319 13.288 1.00 86.31 256 LEU A C 1
ATOM 1981 O O . LEU A 1 256 ? -10.909 -11.693 14.126 1.00 86.31 256 LEU A O 1
ATOM 1985 N N . ASN A 1 257 ? -12.426 -10.190 13.417 1.00 85.19 257 ASN A N 1
ATOM 1986 C CA . ASN A 1 257 ? -12.102 -9.142 14.383 1.00 85.19 257 ASN A CA 1
ATOM 1987 C C . ASN A 1 257 ? -11.924 -9.665 15.819 1.00 85.19 257 ASN A C 1
ATOM 1989 O O . ASN A 1 257 ? -10.903 -9.420 16.452 1.00 85.19 257 ASN A O 1
ATOM 1993 N N . TYR A 1 258 ? -12.857 -10.498 16.290 1.00 82.88 258 TYR A N 1
ATOM 1994 C CA . TYR A 1 258 ? -12.846 -11.068 17.644 1.00 82.88 258 TYR A CA 1
ATOM 1995 C C . TYR A 1 258 ? -11.776 -12.146 17.887 1.00 82.88 258 TYR A C 1
ATOM 1997 O O . TYR A 1 258 ? -11.675 -12.679 18.993 1.00 82.88 258 TYR A O 1
ATOM 2005 N N . ARG A 1 259 ? -10.977 -12.492 16.871 1.00 81.81 259 ARG A N 1
ATOM 2006 C CA . ARG A 1 259 ? -9.967 -13.558 16.928 1.00 81.81 259 ARG A CA 1
ATOM 2007 C C . ARG A 1 259 ? -8.545 -13.035 17.115 1.00 81.81 259 ARG A C 1
ATOM 2009 O O . ARG A 1 259 ? -7.600 -13.778 16.873 1.00 81.81 259 ARG A O 1
ATOM 2016 N N . LEU A 1 260 ? -8.348 -11.769 17.490 1.00 81.06 260 LEU A N 1
ATOM 2017 C CA . LEU A 1 260 ? -7.001 -11.199 17.629 1.00 81.06 260 LEU A CA 1
ATOM 2018 C C . LEU A 1 260 ? -6.142 -12.023 18.595 1.00 81.06 260 LEU A C 1
ATOM 2020 O O . LEU A 1 260 ? -6.606 -12.469 19.642 1.00 81.06 260 LEU A O 1
ATOM 2024 N N . SER A 1 261 ? -4.879 -12.226 18.230 1.00 78.06 261 SER A N 1
ATOM 2025 C CA . SER A 1 261 ? -3.907 -13.098 18.902 1.00 78.06 261 SER A CA 1
ATOM 2026 C C . SER A 1 261 ? -4.265 -14.590 18.935 1.00 78.06 261 SER A C 1
ATOM 2028 O O . SER A 1 261 ? -3.468 -15.385 19.434 1.00 78.06 261 SER A O 1
ATOM 2030 N N . GLN A 1 262 ? -5.419 -15.007 18.403 1.00 83.31 262 GLN A N 1
ATOM 2031 C CA . GLN A 1 262 ? -5.748 -16.424 18.281 1.00 83.31 262 GLN A CA 1
ATOM 2032 C C . GLN A 1 262 ? -4.966 -17.051 17.130 1.00 83.31 262 GLN A C 1
ATOM 2034 O O . GLN A 1 262 ? -4.684 -16.415 16.107 1.00 83.31 262 GLN A O 1
ATOM 2039 N N . ARG A 1 263 ? -4.636 -18.332 17.296 1.00 84.56 263 ARG A N 1
ATOM 2040 C CA . ARG A 1 263 ? -4.058 -19.131 16.221 1.00 84.56 263 ARG A CA 1
ATOM 2041 C C . ARG A 1 263 ? -5.156 -19.553 15.250 1.00 84.56 263 ARG A C 1
ATOM 2043 O O . ARG A 1 263 ? -6.186 -20.082 15.664 1.00 84.56 263 ARG A O 1
ATOM 2050 N N . ILE A 1 264 ? -4.933 -19.314 13.964 1.00 83.81 264 ILE A N 1
ATOM 2051 C CA . ILE A 1 264 ? -5.780 -19.810 12.879 1.00 83.81 264 ILE A CA 1
ATOM 2052 C C . ILE A 1 264 ? -5.054 -21.022 12.290 1.00 83.81 264 ILE A C 1
ATOM 2054 O O . ILE A 1 264 ? -4.0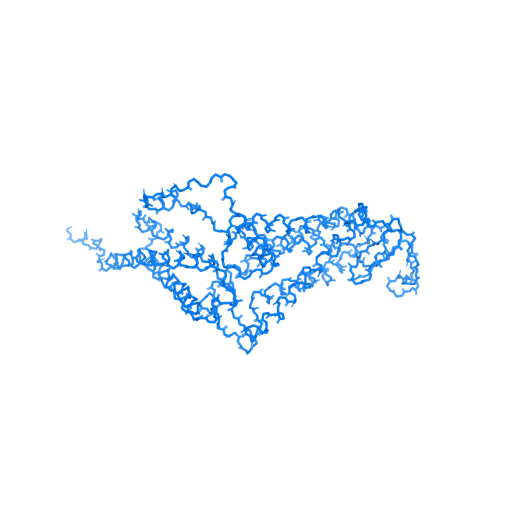60 -20.892 11.578 1.00 83.81 264 ILE A O 1
ATOM 2058 N N . GLY A 1 265 ? -5.510 -22.221 12.649 1.00 82.50 265 GLY A N 1
ATOM 2059 C CA . GLY A 1 265 ? -4.754 -23.449 12.393 1.00 82.50 265 GLY A CA 1
ATOM 2060 C C . GLY A 1 265 ? -3.460 -23.510 13.216 1.00 82.50 265 GLY A C 1
ATOM 2061 O O . GLY A 1 265 ? -3.387 -22.962 14.315 1.00 82.50 265 GLY A O 1
ATOM 2062 N N . TYR A 1 266 ? -2.433 -24.185 12.694 1.00 78.88 266 TYR A N 1
ATOM 2063 C CA . TYR A 1 266 ? -1.178 -24.422 13.426 1.00 78.88 266 TYR A CA 1
ATOM 2064 C C . TYR A 1 266 ? -0.094 -23.365 13.185 1.00 78.88 266 TYR A C 1
ATOM 2066 O O . TYR A 1 266 ? 0.802 -23.218 14.014 1.00 78.88 266 TYR A O 1
ATOM 2074 N N . VAL A 1 267 ? -0.177 -22.635 12.068 1.00 84.69 267 VAL A N 1
ATOM 2075 C CA . VAL A 1 267 ? 0.914 -21.780 11.570 1.00 84.69 267 VAL A CA 1
ATOM 2076 C C . VAL A 1 267 ? 0.582 -20.290 11.655 1.00 84.69 267 VAL A C 1
ATOM 2078 O O . VAL A 1 267 ? 1.497 -19.481 11.782 1.00 84.69 267 VAL A O 1
ATOM 2081 N N . PHE A 1 268 ? -0.698 -19.905 11.619 1.00 88.50 268 PHE A N 1
ATOM 2082 C CA . PHE A 1 268 ? -1.084 -18.497 11.526 1.00 88.50 268 PHE A CA 1
ATOM 2083 C C . PHE A 1 268 ? -1.504 -17.914 12.871 1.00 88.50 268 PHE A C 1
ATOM 2085 O O . PHE A 1 268 ? -2.201 -18.564 13.650 1.00 88.50 268 PHE A O 1
ATOM 2092 N N . VAL A 1 269 ? -1.132 -16.659 13.113 1.00 86.94 269 VAL A N 1
ATOM 2093 C CA . VAL A 1 269 ? -1.547 -15.870 14.280 1.00 86.94 269 VAL A CA 1
ATOM 2094 C C . VAL A 1 269 ? -2.292 -14.638 13.785 1.00 86.94 269 VAL A C 1
ATOM 2096 O O . VAL A 1 269 ? -1.770 -13.866 12.980 1.00 86.94 269 VAL A O 1
ATOM 2099 N N . HIS A 1 270 ? -3.525 -14.432 14.245 1.00 88.06 270 HIS A N 1
ATOM 2100 C CA . HIS A 1 270 ? -4.283 -13.260 13.823 1.00 88.06 270 HIS A CA 1
ATOM 2101 C C . HIS A 1 270 ? -3.741 -11.989 14.488 1.00 88.06 270 HIS A C 1
ATOM 2103 O O . HIS A 1 270 ? -3.810 -11.838 15.704 1.00 88.06 270 HIS A O 1
ATOM 2109 N N . ASN A 1 271 ? -3.212 -11.067 13.688 1.00 84.81 271 ASN A N 1
ATOM 2110 C CA . ASN A 1 271 ? -2.635 -9.782 14.109 1.00 84.81 271 ASN A CA 1
ATOM 2111 C C . ASN A 1 271 ? -3.178 -8.594 13.291 1.00 84.81 271 ASN A C 1
ATOM 2113 O O . ASN A 1 271 ? -2.624 -7.499 13.352 1.00 84.81 271 ASN A O 1
ATOM 2117 N N . PHE A 1 272 ? -4.242 -8.806 12.510 1.00 85.69 272 PHE A N 1
ATOM 2118 C CA . PHE A 1 272 ? -4.812 -7.789 11.631 1.00 85.69 272 PHE A CA 1
ATOM 2119 C C . PHE A 1 272 ? -6.276 -7.503 11.994 1.00 85.69 272 PHE A C 1
ATOM 2121 O O . PHE A 1 272 ? -7.168 -7.966 11.290 1.00 85.69 272 PHE A O 1
ATOM 2128 N N . PRO A 1 273 ? -6.555 -6.791 13.100 1.00 84.38 273 PRO A N 1
ATOM 2129 C CA . PRO A 1 273 ? -7.925 -6.472 13.477 1.00 84.38 273 PRO A CA 1
ATOM 2130 C C . PRO A 1 273 ? -8.477 -5.326 12.629 1.00 84.38 273 PRO A C 1
ATOM 2132 O O . PRO A 1 273 ? -7.737 -4.604 11.950 1.00 84.38 273 PRO A O 1
ATOM 2135 N N . LEU A 1 274 ? -9.784 -5.099 12.738 1.00 85.19 274 LEU A N 1
ATOM 2136 C CA . LEU A 1 274 ? -10.378 -3.869 12.240 1.00 85.19 274 LEU A CA 1
ATOM 2137 C C . LEU A 1 274 ? -9.745 -2.650 12.943 1.00 85.19 274 LEU A C 1
ATOM 2139 O O . LEU A 1 274 ? -9.506 -2.687 14.156 1.00 85.19 274 LEU A O 1
ATOM 2143 N N . PRO A 1 275 ? -9.497 -1.547 12.218 1.00 82.50 275 PRO A N 1
ATOM 2144 C CA . PRO A 1 275 ? -9.170 -0.267 12.825 1.00 82.50 275 PRO A CA 1
ATOM 2145 C C . PRO A 1 275 ? -10.196 0.133 13.892 1.00 82.50 275 PRO A C 1
ATOM 2147 O O . PRO A 1 275 ? -11.381 0.313 13.601 1.00 82.50 275 PRO A O 1
ATOM 2150 N N . MET A 1 276 ? -9.726 0.323 15.127 1.00 78.75 276 MET A N 1
ATOM 2151 C CA . MET A 1 276 ? -10.561 0.687 16.281 1.00 78.75 276 MET A CA 1
ATOM 2152 C C . MET A 1 276 ? -11.388 1.956 16.034 1.00 78.75 276 MET A C 1
ATOM 2154 O O . MET A 1 276 ? -12.517 2.072 16.506 1.00 78.75 276 MET A O 1
ATOM 2158 N N . MET A 1 277 ? -10.850 2.905 15.265 1.00 76.38 277 MET A N 1
ATOM 2159 C CA . MET A 1 277 ? -11.552 4.150 14.941 1.00 76.38 277 MET A CA 1
ATOM 2160 C C . MET A 1 277 ? -12.843 3.910 14.164 1.00 76.38 277 MET A C 1
ATOM 2162 O O . MET A 1 277 ? -13.807 4.646 14.356 1.00 76.38 277 MET A O 1
ATOM 2166 N N . GLU A 1 278 ? -12.905 2.873 13.330 1.00 80.75 278 GLU A N 1
ATOM 2167 C CA . GLU A 1 278 ? -14.142 2.559 12.621 1.00 80.75 278 GLU A CA 1
ATOM 2168 C C . GLU A 1 278 ? -15.203 2.011 13.573 1.00 80.75 278 GLU A C 1
ATOM 2170 O O . GLU A 1 278 ? -16.363 2.402 13.486 1.00 80.75 278 GLU A O 1
ATOM 2175 N N . VAL A 1 279 ? -14.799 1.169 14.523 1.00 82.69 279 VAL A N 1
ATOM 2176 C CA . VAL A 1 279 ? -15.688 0.639 15.565 1.00 82.69 279 VAL A CA 1
ATOM 2177 C C . VAL A 1 279 ? -16.249 1.774 16.416 1.00 82.69 279 VAL A C 1
ATOM 2179 O O . VAL A 1 279 ? -17.460 1.871 16.606 1.00 82.69 279 VAL A O 1
ATOM 2182 N N . LEU A 1 280 ? -15.388 2.703 16.840 1.00 81.88 280 LEU A N 1
ATOM 2183 C CA . LEU A 1 280 ? -15.807 3.903 17.560 1.00 81.88 280 LEU A CA 1
ATOM 2184 C C . LEU A 1 280 ? -16.749 4.771 16.717 1.00 81.88 280 LEU A C 1
ATOM 2186 O O . LEU A 1 280 ? -17.776 5.218 17.219 1.00 81.88 280 LEU A O 1
ATOM 2190 N N . SER A 1 281 ? -16.443 4.989 15.436 1.00 82.38 281 SER A N 1
ATOM 2191 C CA . SER A 1 281 ? -17.295 5.777 14.536 1.00 82.38 281 SER A CA 1
ATOM 2192 C C . SER A 1 281 ? -18.690 5.163 14.383 1.00 82.38 281 SER A C 1
ATOM 2194 O O . SER A 1 281 ? -19.688 5.884 14.451 1.00 82.38 281 SER A O 1
ATOM 2196 N N . ARG A 1 282 ? -18.783 3.834 14.228 1.00 85.44 282 ARG A N 1
ATOM 2197 C CA . ARG A 1 282 ? -20.066 3.114 14.190 1.00 85.44 282 ARG A CA 1
ATOM 2198 C C . ARG A 1 282 ? -20.828 3.269 15.505 1.00 85.44 282 ARG A C 1
ATOM 2200 O O . ARG A 1 282 ? -22.006 3.610 15.473 1.00 85.44 282 ARG A O 1
ATOM 2207 N N . ALA A 1 283 ? -20.156 3.097 16.645 1.00 86.88 283 ALA A N 1
ATOM 2208 C CA . ALA A 1 283 ? -20.758 3.277 17.965 1.00 86.88 283 ALA A CA 1
ATOM 2209 C C . ALA A 1 283 ? -21.325 4.694 18.158 1.00 86.88 283 ALA A C 1
ATOM 2211 O O . ALA A 1 283 ? -22.467 4.847 18.583 1.00 86.88 283 ALA A O 1
ATOM 2212 N N . PHE A 1 284 ? -20.571 5.735 17.788 1.00 84.69 284 PHE A N 1
ATOM 2213 C CA . PHE A 1 284 ? -21.055 7.118 17.862 1.00 84.69 284 PHE A CA 1
ATOM 2214 C C . PHE A 1 284 ? -22.247 7.375 16.939 1.00 84.69 284 PHE A C 1
ATOM 2216 O O . PHE A 1 284 ? -23.174 8.079 17.332 1.00 84.69 284 PHE A O 1
ATOM 2223 N N . THR A 1 285 ? -22.249 6.789 15.741 1.00 84.38 285 THR A N 1
ATOM 2224 C CA . THR A 1 285 ? -23.365 6.921 14.791 1.00 84.38 285 THR A CA 1
ATOM 2225 C C . THR A 1 285 ? -24.636 6.270 15.340 1.00 84.38 285 THR A C 1
ATOM 2227 O O . THR A 1 285 ? -25.708 6.868 15.285 1.00 84.38 285 THR A O 1
ATOM 2230 N N . LEU A 1 286 ? -24.520 5.080 15.937 1.00 87.44 286 LEU A N 1
ATOM 2231 C CA . LEU A 1 286 ? -25.646 4.390 16.575 1.00 87.44 286 LEU A CA 1
ATOM 2232 C C . LEU A 1 286 ? -26.183 5.159 17.788 1.00 87.44 286 LEU A C 1
ATOM 2234 O O . LEU A 1 286 ? -27.394 5.294 17.931 1.00 87.44 286 LEU A O 1
ATOM 2238 N N . LEU A 1 287 ? -25.300 5.714 18.622 1.00 87.19 287 LEU A N 1
ATOM 2239 C CA . LEU A 1 287 ? -25.698 6.549 19.760 1.00 87.19 287 LEU A CA 1
ATOM 2240 C C . LEU A 1 287 ? -26.439 7.814 19.316 1.00 87.19 287 LEU A C 1
ATOM 2242 O O . LEU A 1 287 ? -27.453 8.164 19.913 1.00 87.19 287 LEU A O 1
ATOM 2246 N N . ALA A 1 288 ? -25.967 8.479 18.259 1.00 84.25 288 ALA A N 1
ATOM 2247 C CA . ALA A 1 288 ? -26.659 9.634 17.691 1.00 84.25 288 ALA A CA 1
ATOM 2248 C C . ALA A 1 288 ? -28.039 9.244 17.136 1.00 84.25 288 ALA A C 1
ATOM 2250 O O . ALA A 1 288 ? -29.023 9.932 17.391 1.00 84.25 288 ALA A O 1
ATOM 2251 N N . THR A 1 289 ? -28.120 8.097 16.455 1.00 85.69 289 THR A N 1
ATOM 2252 C CA . THR A 1 289 ? -29.379 7.559 15.915 1.00 85.69 289 THR A CA 1
ATOM 2253 C C . THR A 1 289 ? -30.399 7.289 17.026 1.00 85.69 289 THR A C 1
ATOM 2255 O O . THR A 1 289 ? -31.562 7.652 16.888 1.00 85.69 289 THR A O 1
ATOM 2258 N N . HIS A 1 290 ? -29.963 6.719 18.155 1.00 85.88 290 HIS A N 1
ATOM 2259 C CA . HIS A 1 290 ? -30.815 6.530 19.332 1.00 85.88 290 HIS A CA 1
ATOM 2260 C C . HIS A 1 290 ? -31.284 7.867 19.929 1.00 85.88 290 HIS A C 1
ATOM 2262 O O . HIS A 1 290 ? -32.434 7.991 20.323 1.00 85.88 290 HIS A O 1
ATOM 2268 N N . GLN A 1 291 ? -30.416 8.881 20.021 1.00 85.00 291 GLN A N 1
ATOM 2269 C CA . GLN A 1 291 ? -30.780 10.176 20.619 1.00 85.00 291 GLN A CA 1
ATOM 2270 C C . GLN A 1 291 ? -31.762 10.993 19.778 1.00 85.00 291 GLN A C 1
ATOM 2272 O O . GLN A 1 291 ? -32.531 11.771 20.334 1.00 85.00 291 GLN A O 1
ATOM 2277 N N . MET A 1 292 ? -31.706 10.857 18.455 1.00 81.69 292 MET A N 1
ATOM 2278 C CA . MET A 1 292 ? -32.553 11.625 17.540 1.00 81.69 292 MET A CA 1
ATOM 2279 C C . MET A 1 292 ? -33.886 10.933 17.230 1.00 81.69 292 MET A C 1
ATOM 2281 O O . MET A 1 292 ? -34.790 11.588 16.720 1.00 81.69 292 MET A O 1
ATOM 2285 N N . GLY A 1 293 ? -34.011 9.638 17.541 1.00 71.38 293 GLY A N 1
ATOM 2286 C CA . GLY A 1 293 ? -35.079 8.790 17.017 1.00 71.38 293 GLY A CA 1
ATOM 2287 C C . GLY A 1 293 ? -34.864 8.511 15.525 1.00 71.38 293 GLY A C 1
ATOM 2288 O O . GLY A 1 293 ? -34.545 9.404 14.743 1.00 71.38 293 GLY A O 1
ATOM 2289 N N . SER A 1 294 ? -35.004 7.253 15.106 1.00 66.12 294 SER A N 1
ATOM 2290 C CA . SER A 1 294 ? -34.880 6.873 13.694 1.00 66.12 294 SER A CA 1
ATOM 2291 C C . SER A 1 294 ? -36.251 6.525 13.133 1.00 66.12 294 SER A C 1
ATOM 2293 O O . SER A 1 294 ? -36.859 5.561 13.581 1.00 66.12 294 SER A O 1
ATOM 2295 N N . GLN A 1 295 ? -36.728 7.284 12.142 1.00 63.12 295 GLN A N 1
ATOM 2296 C CA . GLN A 1 295 ? -37.957 6.941 11.410 1.00 63.12 295 GLN A CA 1
ATOM 2297 C C . GLN A 1 295 ? -37.768 5.714 10.498 1.00 63.12 295 GLN A C 1
ATOM 2299 O O . GLN A 1 295 ? -38.727 5.003 10.219 1.00 63.12 295 GLN A O 1
ATOM 2304 N N . ASP A 1 296 ? -36.527 5.429 10.089 1.00 68.69 296 ASP A N 1
ATOM 2305 C CA . ASP A 1 296 ? -36.203 4.393 9.098 1.00 68.69 296 ASP A CA 1
ATOM 2306 C C . ASP A 1 296 ? -35.857 3.021 9.706 1.00 68.69 296 ASP A C 1
ATOM 2308 O O . ASP A 1 296 ? -35.651 2.048 8.976 1.00 68.69 296 ASP A O 1
ATOM 2312 N N . MET A 1 297 ? -35.733 2.910 11.034 1.00 79.56 297 MET A N 1
ATOM 2313 C CA . MET A 1 297 ? -35.243 1.693 11.689 1.00 79.56 297 MET A CA 1
ATOM 2314 C C . MET A 1 297 ? -36.078 1.330 12.914 1.00 79.56 297 MET A C 1
ATOM 2316 O O . MET A 1 297 ? -36.193 2.115 13.848 1.00 79.56 297 MET A O 1
ATOM 2320 N N . SER A 1 298 ? -36.594 0.096 12.941 1.00 83.56 298 SER A N 1
ATOM 2321 C CA . SER A 1 298 ? -37.357 -0.406 14.084 1.00 83.56 298 SER A CA 1
ATOM 2322 C C . SER A 1 298 ? -36.506 -0.487 15.355 1.00 83.56 298 SER A C 1
ATOM 2324 O O . SER A 1 298 ? -35.316 -0.827 15.312 1.00 83.56 298 SER A O 1
ATOM 2326 N N . THR A 1 299 ? -37.138 -0.236 16.503 1.00 83.69 299 THR A N 1
ATOM 2327 C CA . THR A 1 299 ? -36.495 -0.237 17.826 1.00 83.69 299 THR A CA 1
ATOM 2328 C C . THR A 1 299 ? -35.766 -1.552 18.102 1.00 83.69 299 THR A C 1
ATOM 2330 O O . THR A 1 299 ? -34.606 -1.540 18.498 1.00 83.69 299 THR A O 1
ATOM 2333 N N . ALA A 1 300 ? -36.366 -2.700 17.764 1.00 85.00 300 ALA A N 1
ATOM 2334 C CA . ALA A 1 300 ? -35.733 -4.012 17.932 1.00 85.00 300 ALA A CA 1
ATOM 2335 C C . ALA A 1 300 ? -34.409 -4.158 17.151 1.00 85.00 300 ALA A C 1
ATOM 2337 O O . ALA A 1 300 ? -33.431 -4.704 17.671 1.00 85.00 300 ALA A O 1
ATOM 2338 N N . VAL A 1 301 ? -34.345 -3.643 15.916 1.00 88.25 301 VAL A N 1
ATOM 2339 C CA . VAL A 1 301 ? -33.121 -3.673 15.094 1.00 88.25 301 VAL A CA 1
ATOM 2340 C C . VAL A 1 301 ? -32.071 -2.709 15.648 1.00 88.25 301 VAL A C 1
ATOM 2342 O O . VAL A 1 301 ? -30.879 -3.030 15.644 1.00 88.25 301 VAL A O 1
ATOM 2345 N N . LEU A 1 302 ? -32.491 -1.545 16.150 1.00 88.25 302 LEU A N 1
ATOM 2346 C CA . LEU A 1 302 ? -31.599 -0.599 16.818 1.00 88.25 302 LEU A CA 1
ATOM 2347 C C . LEU A 1 302 ? -30.991 -1.204 18.094 1.00 88.25 302 LEU A C 1
ATOM 2349 O O . LEU A 1 302 ? -29.771 -1.129 18.260 1.00 88.25 302 LEU A O 1
ATOM 2353 N N . CYS A 1 303 ? -31.788 -1.860 18.945 1.00 89.06 303 CYS A N 1
ATOM 2354 C CA . CYS A 1 303 ? -31.287 -2.483 20.173 1.00 89.06 303 CYS A CA 1
ATOM 2355 C C . CYS A 1 303 ? -30.281 -3.606 19.867 1.00 89.06 303 CYS A C 1
ATOM 2357 O O . CYS A 1 303 ? -29.227 -3.679 20.500 1.00 89.06 303 CYS A O 1
ATOM 2359 N N . ASP A 1 304 ? -30.533 -4.446 18.854 1.00 90.88 304 ASP A N 1
ATOM 2360 C CA . ASP A 1 304 ? -29.572 -5.478 18.431 1.00 90.88 304 ASP A CA 1
ATOM 2361 C C . ASP A 1 304 ? -28.246 -4.869 17.937 1.00 90.88 304 ASP A C 1
ATOM 2363 O O . ASP A 1 304 ? -27.160 -5.334 18.300 1.00 90.88 304 ASP A O 1
ATOM 2367 N N . LYS A 1 305 ? -28.307 -3.776 17.163 1.00 91.44 305 LYS A N 1
ATOM 2368 C CA . LYS A 1 305 ? -27.107 -3.049 16.717 1.00 91.44 305 LYS A CA 1
ATOM 2369 C C . LYS A 1 305 ? -26.344 -2.416 17.883 1.00 91.44 305 LYS A C 1
ATOM 2371 O O . LYS A 1 305 ? -25.115 -2.502 17.901 1.00 91.44 305 LYS A O 1
ATOM 2376 N N . LEU A 1 306 ? -27.036 -1.818 18.856 1.00 91.56 306 LEU A N 1
ATOM 2377 C CA . LEU A 1 306 ? -26.424 -1.258 20.068 1.00 91.56 306 LEU A CA 1
ATOM 2378 C C . LEU A 1 306 ? -25.749 -2.346 20.909 1.00 91.56 306 LEU A C 1
ATOM 2380 O O . LEU A 1 306 ? -24.608 -2.164 21.336 1.00 91.56 306 LEU A O 1
ATOM 2384 N N . ARG A 1 307 ? -26.398 -3.505 21.071 1.00 92.81 307 ARG A N 1
ATOM 2385 C CA . ARG A 1 307 ? -25.837 -4.663 21.779 1.00 92.81 307 ARG A CA 1
ATOM 2386 C C . ARG A 1 307 ? -24.548 -5.154 21.127 1.00 92.81 307 ARG A C 1
ATOM 2388 O O . ARG A 1 307 ? -23.533 -5.295 21.808 1.00 92.81 307 ARG A O 1
ATOM 2395 N N . LYS A 1 308 ? -24.557 -5.345 19.804 1.00 91.38 308 LYS A N 1
ATOM 2396 C CA . LYS A 1 308 ? -23.366 -5.747 19.032 1.00 91.38 308 LYS A CA 1
ATOM 2397 C C . LYS A 1 308 ? -22.238 -4.720 19.140 1.00 91.38 308 LYS A C 1
ATOM 2399 O O . LYS A 1 308 ? -21.089 -5.102 19.349 1.00 91.38 308 LYS A O 1
ATOM 2404 N N . ALA A 1 309 ? -22.558 -3.429 19.048 1.00 90.19 309 ALA A N 1
ATOM 2405 C CA . ALA A 1 309 ? -21.573 -2.360 19.200 1.00 90.19 309 ALA A CA 1
ATOM 2406 C C . ALA A 1 309 ? -20.971 -2.320 20.614 1.00 90.19 309 ALA A C 1
ATOM 2408 O O . ALA A 1 309 ? -19.760 -2.149 20.746 1.00 90.19 309 ALA A O 1
ATOM 2409 N N . SER A 1 310 ? -21.782 -2.523 21.660 1.00 92.75 310 SER A N 1
ATOM 2410 C CA . SER A 1 310 ? -21.307 -2.595 23.049 1.00 92.75 310 SER A CA 1
ATOM 2411 C C . SER A 1 310 ? -20.323 -3.752 23.246 1.00 92.75 310 SER A C 1
ATOM 2413 O O . SER A 1 310 ? -19.211 -3.540 23.730 1.00 92.75 310 SER A O 1
ATOM 2415 N N . GLN A 1 311 ? -20.670 -4.946 22.753 1.00 91.56 311 GLN A N 1
ATOM 2416 C CA . GLN A 1 311 ? -19.795 -6.124 22.790 1.00 91.56 311 GLN A CA 1
ATOM 2417 C C . GLN A 1 311 ? -18.487 -5.913 22.009 1.00 91.56 311 GLN A C 1
ATOM 2419 O O . GLN A 1 311 ? -17.419 -6.331 22.456 1.00 91.56 311 GLN A O 1
ATOM 2424 N N . GLU A 1 312 ? -18.541 -5.258 20.842 1.00 89.75 312 GLU A N 1
ATOM 2425 C CA . GLU A 1 312 ? -17.343 -4.938 20.054 1.00 89.75 312 GLU A CA 1
ATOM 2426 C C . GLU A 1 312 ? -16.429 -3.956 20.806 1.00 89.75 312 GLU A C 1
ATOM 2428 O O . GLU A 1 312 ? -15.236 -4.222 20.956 1.00 89.75 312 GLU A O 1
ATOM 2433 N N . VAL A 1 313 ? -16.976 -2.862 21.347 1.00 90.00 313 VAL A N 1
ATOM 2434 C CA . VAL A 1 313 ? -16.215 -1.867 22.126 1.00 90.00 313 VAL A CA 1
ATOM 2435 C C . VAL A 1 313 ? -15.614 -2.479 23.393 1.00 90.00 313 VAL A C 1
ATOM 2437 O O . VAL A 1 313 ? -14.449 -2.219 23.701 1.00 90.00 313 VAL A O 1
ATOM 2440 N N . GLU A 1 314 ? -16.367 -3.315 24.106 1.00 91.31 314 GLU A N 1
ATOM 2441 C CA . GLU A 1 314 ? -15.877 -4.044 25.277 1.00 91.31 314 GLU A CA 1
ATOM 2442 C C . GLU A 1 314 ? -14.711 -4.970 24.924 1.00 91.31 314 GLU A C 1
ATOM 2444 O O . GLU A 1 314 ? -13.706 -5.013 25.638 1.00 91.31 314 GLU A O 1
ATOM 2449 N N . TRP A 1 315 ? -14.796 -5.672 23.795 1.00 89.62 315 TRP A N 1
ATOM 2450 C CA . TRP A 1 315 ? -13.702 -6.518 23.343 1.00 89.62 315 TRP A CA 1
ATOM 2451 C C . TRP A 1 315 ? -12.419 -5.705 23.099 1.00 89.62 315 TRP A C 1
ATOM 2453 O O . TRP A 1 315 ? -11.363 -6.085 23.610 1.00 89.62 315 TRP A O 1
ATOM 2463 N N . TYR A 1 316 ? -12.493 -4.551 22.419 1.00 86.00 316 TYR A N 1
ATOM 2464 C CA . TYR A 1 316 ? -11.325 -3.668 22.242 1.00 86.00 316 TYR A CA 1
ATOM 2465 C C . TYR A 1 316 ? -10.802 -3.111 23.566 1.00 86.00 316 TYR A C 1
ATOM 2467 O O . TYR A 1 316 ? -9.587 -2.997 23.743 1.00 86.00 316 TYR A O 1
ATOM 2475 N N . LEU A 1 317 ? -11.697 -2.783 24.501 1.00 87.56 317 LEU A N 1
ATOM 2476 C CA . LEU A 1 317 ? -11.322 -2.317 25.832 1.00 87.56 317 LEU A CA 1
ATOM 2477 C C . LEU A 1 317 ? -10.480 -3.368 26.563 1.00 87.56 317 LEU A C 1
ATOM 2479 O O . LEU A 1 317 ? -9.408 -3.039 27.073 1.00 87.56 317 LEU A O 1
ATOM 2483 N N . ASN A 1 318 ? -10.915 -4.627 26.536 1.00 87.94 318 ASN A N 1
ATOM 2484 C CA . ASN A 1 318 ? -10.196 -5.741 27.149 1.00 87.94 318 ASN A CA 1
ATOM 2485 C C . ASN A 1 318 ? -8.820 -5.963 26.497 1.00 87.94 318 ASN A C 1
ATOM 2487 O O . ASN A 1 318 ? -7.834 -6.192 27.200 1.00 87.94 318 ASN A O 1
ATOM 2491 N N . GLN A 1 319 ? -8.718 -5.841 25.166 1.00 82.31 319 GLN A N 1
ATOM 2492 C CA . GLN A 1 319 ? -7.426 -5.922 24.469 1.00 82.31 319 GLN A CA 1
ATOM 2493 C C . GLN A 1 319 ? -6.477 -4.791 24.901 1.00 82.31 319 GLN A C 1
ATOM 2495 O O . GLN A 1 319 ? -5.325 -5.049 25.255 1.00 82.31 319 GLN A O 1
ATOM 2500 N N . ALA A 1 320 ? -6.957 -3.545 24.924 1.00 79.50 320 ALA A N 1
ATOM 2501 C CA . ALA A 1 320 ? -6.152 -2.380 25.287 1.00 79.50 320 ALA A CA 1
ATOM 2502 C C . ALA A 1 320 ? -5.717 -2.399 26.768 1.00 79.50 320 ALA A C 1
ATOM 2504 O O . ALA A 1 320 ? -4.570 -2.074 27.084 1.00 79.50 320 ALA A O 1
ATOM 2505 N N . GLN A 1 321 ? -6.591 -2.841 27.677 1.00 84.56 321 GLN A N 1
ATOM 2506 C CA . GLN A 1 321 ? -6.248 -3.065 29.086 1.00 84.56 321 GLN A CA 1
ATOM 2507 C C . GLN A 1 321 ? -5.209 -4.181 29.242 1.00 84.56 321 GLN A C 1
ATOM 2509 O O . GLN A 1 321 ? -4.194 -3.981 29.909 1.00 84.56 321 GLN A O 1
ATOM 2514 N N . GLY A 1 322 ? -5.379 -5.305 28.539 1.00 80.31 322 GLY A N 1
ATOM 2515 C CA . GLY A 1 322 ? -4.407 -6.398 28.546 1.00 80.31 322 GLY A CA 1
ATOM 2516 C C . GLY A 1 322 ? -3.015 -5.976 28.057 1.00 80.31 322 GLY A C 1
ATOM 2517 O O . GLY A 1 322 ? -2.003 -6.470 28.564 1.00 80.31 322 GLY A O 1
ATOM 2518 N N . LEU A 1 323 ? -2.933 -5.038 27.106 1.00 72.12 323 LEU A N 1
ATOM 2519 C CA . LEU A 1 323 ? -1.664 -4.439 26.673 1.00 72.12 323 LEU A CA 1
ATOM 2520 C C . LEU A 1 323 ? -1.027 -3.576 27.771 1.00 72.12 323 LEU A C 1
ATOM 2522 O O . LEU A 1 323 ? 0.174 -3.711 28.019 1.00 72.12 323 LEU A O 1
ATOM 2526 N N . LEU A 1 324 ? -1.806 -2.737 28.463 1.00 72.88 324 LEU A N 1
ATOM 2527 C CA . LEU A 1 324 ? -1.316 -1.943 29.600 1.00 72.88 324 LEU A CA 1
ATOM 2528 C C . LEU A 1 324 ? -0.813 -2.833 30.744 1.00 72.88 324 LEU A C 1
ATOM 2530 O O . LEU A 1 324 ? 0.242 -2.558 31.319 1.00 72.88 324 LEU A O 1
ATOM 2534 N N . ASP A 1 325 ? -1.516 -3.923 31.040 1.00 76.25 325 ASP A N 1
ATOM 2535 C CA . ASP A 1 325 ? -1.141 -4.861 32.101 1.00 76.25 325 ASP A CA 1
ATOM 2536 C C . ASP A 1 325 ? 0.159 -5.601 31.780 1.00 76.25 325 ASP A C 1
ATOM 2538 O O . ASP A 1 325 ? 1.037 -5.746 32.639 1.00 76.25 325 ASP A O 1
ATOM 2542 N N . LYS A 1 326 ? 0.336 -6.022 30.520 1.00 69.94 326 LYS A N 1
ATOM 2543 C CA . LYS A 1 326 ? 1.603 -6.595 30.040 1.00 69.94 326 LYS A CA 1
ATOM 2544 C C . LYS A 1 326 ? 2.737 -5.573 30.113 1.00 69.94 326 LYS A C 1
ATOM 2546 O O . LYS A 1 326 ? 3.819 -5.906 30.596 1.00 69.94 326 LYS A O 1
ATOM 2551 N N . ALA A 1 327 ? 2.490 -4.332 29.701 1.00 61.44 327 ALA A N 1
ATOM 2552 C CA . ALA A 1 327 ? 3.485 -3.262 29.710 1.00 61.44 327 ALA A CA 1
ATOM 2553 C C . ALA A 1 327 ? 3.871 -2.787 31.124 1.00 61.44 327 ALA A C 1
ATOM 2555 O O . ALA A 1 327 ? 4.990 -2.314 31.345 1.00 61.44 327 ALA A O 1
ATOM 2556 N N . ASN A 1 328 ? 2.988 -2.960 32.110 1.00 61.69 328 ASN A N 1
ATOM 2557 C CA . ASN A 1 328 ? 3.297 -2.722 33.520 1.00 61.69 328 ASN A CA 1
ATOM 2558 C C . ASN A 1 328 ? 4.274 -3.754 34.111 1.00 61.69 328 ASN A C 1
ATOM 2560 O O . ASN A 1 328 ? 4.871 -3.494 35.159 1.00 61.69 328 ASN A O 1
ATOM 2564 N N . ARG A 1 329 ? 4.526 -4.888 33.438 1.00 62.34 329 ARG A N 1
ATOM 2565 C CA . ARG A 1 329 ? 5.580 -5.826 33.849 1.00 62.34 329 ARG A CA 1
ATOM 2566 C C . ARG A 1 329 ? 6.957 -5.210 33.569 1.00 62.34 329 ARG A C 1
ATOM 2568 O O . ARG A 1 329 ? 7.284 -4.847 32.442 1.00 62.34 329 ARG A O 1
ATOM 2575 N N . ARG A 1 330 ? 7.789 -5.127 34.618 1.00 47.81 330 ARG A N 1
ATOM 2576 C CA . ARG A 1 330 ? 9.059 -4.363 34.695 1.00 47.81 330 ARG A CA 1
ATOM 2577 C C . ARG A 1 330 ? 10.049 -4.599 33.542 1.00 47.81 330 ARG A C 1
ATOM 2579 O O . ARG A 1 330 ? 10.850 -3.716 33.249 1.00 47.81 330 ARG A O 1
ATOM 2586 N N . TRP A 1 331 ? 10.013 -5.772 32.909 1.00 47.81 331 TRP A N 1
ATOM 2587 C CA . TRP A 1 331 ? 10.892 -6.138 31.796 1.00 47.81 331 TRP A CA 1
ATOM 2588 C C . TRP A 1 331 ? 10.364 -5.684 30.422 1.00 47.81 331 TRP A C 1
ATOM 2590 O O . TRP A 1 331 ? 11.162 -5.291 29.578 1.00 47.81 331 TRP A O 1
ATOM 2600 N N . TYR A 1 332 ? 9.040 -5.643 30.212 1.00 42.38 332 TYR A N 1
ATOM 2601 C CA . TYR A 1 332 ? 8.418 -5.219 28.945 1.00 42.38 332 TYR A CA 1
ATOM 2602 C C . TYR A 1 332 ? 8.603 -3.715 28.699 1.00 42.38 332 TYR A C 1
ATOM 2604 O O . TYR A 1 332 ? 8.888 -3.291 27.580 1.00 42.38 332 TYR A O 1
ATOM 2612 N N . ARG A 1 333 ? 8.547 -2.918 29.778 1.00 43.12 333 ARG A N 1
ATOM 2613 C CA . ARG A 1 333 ? 8.802 -1.467 29.766 1.00 43.12 333 ARG A CA 1
ATOM 2614 C C . ARG A 1 333 ? 10.211 -1.102 29.271 1.00 43.12 333 ARG A C 1
ATOM 2616 O O . ARG A 1 333 ? 10.418 0.007 28.803 1.00 43.12 333 ARG A O 1
ATOM 2623 N N . LYS A 1 334 ? 11.183 -2.016 29.383 1.00 40.31 334 LYS A N 1
ATOM 2624 C CA . LYS A 1 334 ? 12.569 -1.788 28.940 1.00 40.31 334 LYS A CA 1
ATOM 2625 C C . LYS A 1 334 ? 12.831 -2.184 27.485 1.00 40.31 334 LYS A C 1
ATOM 2627 O O . LYS A 1 334 ? 13.860 -1.778 26.960 1.00 40.31 334 LYS A O 1
ATOM 2632 N N . LEU A 1 335 ? 11.968 -2.996 26.865 1.00 36.16 335 LEU A N 1
ATOM 2633 C CA . LEU A 1 335 ? 12.315 -3.701 25.628 1.00 36.16 335 LEU A CA 1
ATOM 2634 C C . LEU A 1 335 ? 11.667 -3.115 24.363 1.00 36.16 335 LEU A C 1
ATOM 2636 O O . LEU A 1 335 ? 12.328 -3.092 23.332 1.00 36.16 335 LEU A O 1
ATOM 2640 N N . LEU A 1 33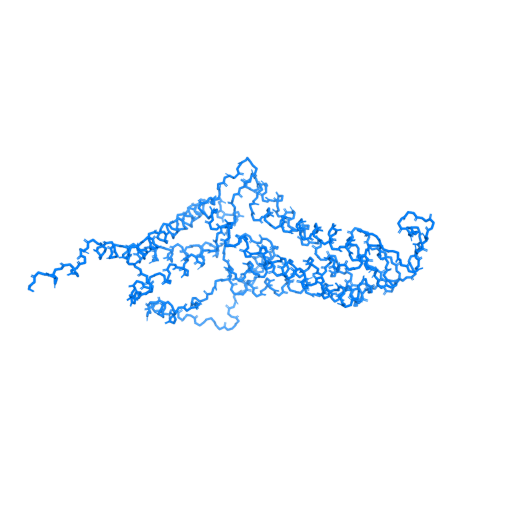6 ? 10.386 -2.710 24.394 1.00 36.16 336 LEU A N 1
ATOM 2641 C CA . LEU A 1 336 ? 9.609 -2.602 23.140 1.00 36.16 336 LEU A CA 1
ATOM 2642 C C . LEU A 1 336 ? 8.459 -1.578 23.108 1.00 36.16 336 LEU A C 1
ATOM 2644 O O . LEU A 1 336 ? 7.751 -1.524 22.108 1.00 36.16 336 LEU A O 1
ATOM 2648 N N . VAL A 1 337 ? 8.234 -0.777 24.154 1.00 37.59 337 VAL A N 1
ATOM 2649 C CA . VAL A 1 337 ? 7.124 0.193 24.159 1.00 37.59 337 VAL A CA 1
ATOM 2650 C C . VAL A 1 337 ? 7.655 1.567 24.529 1.00 37.59 337 VAL A C 1
ATOM 2652 O O . VAL A 1 337 ? 8.141 1.766 25.642 1.00 37.59 337 VAL A O 1
ATOM 2655 N N . PHE A 1 338 ? 7.583 2.510 23.593 1.00 45.38 338 PHE A N 1
ATOM 2656 C CA . PHE A 1 338 ? 7.927 3.898 23.871 1.00 45.38 338 PHE A CA 1
ATOM 2657 C C . PHE A 1 338 ? 6.899 4.481 24.857 1.00 45.38 338 PHE A C 1
ATOM 2659 O O . PHE A 1 338 ? 5.713 4.155 24.789 1.00 45.38 338 PHE A O 1
ATOM 2666 N N . ASP A 1 339 ? 7.325 5.363 25.771 1.00 45.59 339 ASP A N 1
ATOM 2667 C CA . ASP A 1 339 ? 6.427 6.004 26.754 1.00 45.59 339 ASP A CA 1
ATOM 2668 C C . ASP A 1 339 ? 5.181 6.637 26.094 1.00 45.59 339 ASP A C 1
ATOM 2670 O O . ASP A 1 339 ? 4.102 6.680 26.688 1.00 45.59 339 ASP A O 1
ATOM 2674 N N . GLU A 1 340 ? 5.300 7.095 24.845 1.00 47.72 340 GLU A N 1
ATOM 2675 C CA . GLU A 1 340 ? 4.200 7.678 24.072 1.00 47.72 340 GLU A CA 1
ATOM 2676 C C . GLU A 1 340 ? 3.142 6.667 23.613 1.00 47.72 340 GLU A C 1
ATOM 2678 O O . GLU A 1 340 ? 1.951 6.992 23.641 1.00 47.72 340 GLU A O 1
ATOM 2683 N N . ASP A 1 341 ? 3.527 5.439 23.259 1.00 51.28 341 ASP A N 1
ATOM 2684 C CA . ASP A 1 341 ? 2.578 4.379 22.894 1.00 51.28 341 ASP A CA 1
ATOM 2685 C C . ASP A 1 341 ? 1.747 3.981 24.119 1.00 51.28 341 ASP A C 1
ATOM 2687 O O . ASP A 1 341 ? 0.541 3.748 24.022 1.00 51.28 341 ASP A O 1
ATOM 2691 N N . MET A 1 342 ? 2.354 4.020 25.310 1.00 57.78 342 MET A N 1
ATOM 2692 C CA . MET A 1 342 ? 1.648 3.832 26.579 1.00 57.78 342 MET A CA 1
ATOM 2693 C C . MET A 1 342 ? 0.690 4.965 26.913 1.00 57.78 342 MET A C 1
ATOM 2695 O O . MET A 1 342 ? -0.435 4.718 27.358 1.00 57.78 342 MET A O 1
ATOM 2699 N N . VAL A 1 343 ? 1.104 6.211 26.691 1.00 59.56 343 VAL A N 1
ATOM 2700 C CA . VAL A 1 343 ? 0.223 7.373 26.860 1.00 59.56 343 VAL A CA 1
ATOM 2701 C C . VAL A 1 343 ? -0.949 7.311 25.879 1.00 59.56 343 VAL A C 1
ATOM 2703 O O . VAL A 1 343 ? -2.077 7.628 26.264 1.00 59.56 343 VAL A O 1
ATOM 2706 N N . THR A 1 344 ? -0.707 6.881 24.642 1.00 63.88 344 THR A N 1
ATOM 2707 C CA . THR A 1 344 ? -1.735 6.718 23.606 1.00 63.88 344 THR A CA 1
ATOM 2708 C C . THR A 1 344 ? -2.707 5.607 23.986 1.00 63.88 344 THR A C 1
ATOM 2710 O O . THR A 1 344 ? -3.891 5.889 24.153 1.00 63.88 344 THR A O 1
ATOM 2713 N N . THR A 1 345 ? -2.205 4.412 24.297 1.00 66.50 345 THR A N 1
ATOM 2714 C CA . THR A 1 345 ? -3.019 3.264 24.737 1.00 66.50 345 THR A CA 1
ATOM 2715 C C . THR A 1 345 ? -3.868 3.610 25.968 1.00 66.50 345 THR A C 1
ATOM 2717 O O . THR A 1 345 ? -5.051 3.289 26.037 1.00 66.50 345 THR A O 1
ATOM 2720 N N . ARG A 1 346 ? -3.318 4.345 26.947 1.00 67.50 346 ARG A N 1
ATOM 2721 C CA . ARG A 1 346 ? -4.082 4.783 28.130 1.00 67.50 346 ARG A CA 1
ATOM 2722 C C . ARG A 1 346 ? -5.216 5.750 27.772 1.00 67.50 346 ARG A C 1
ATOM 2724 O O . ARG A 1 346 ? -6.296 5.670 28.356 1.00 67.50 346 ARG A O 1
ATOM 2731 N N . ARG A 1 347 ? -4.991 6.667 26.825 1.00 69.75 347 ARG A N 1
ATOM 2732 C CA . ARG A 1 347 ? -6.051 7.556 26.312 1.00 69.75 347 ARG A CA 1
ATOM 2733 C C . ARG A 1 347 ? -7.129 6.769 25.575 1.00 69.75 347 ARG A C 1
ATOM 2735 O O . ARG A 1 347 ? -8.298 7.130 25.672 1.00 69.75 347 ARG A O 1
ATOM 2742 N N . GLU A 1 348 ? -6.748 5.725 24.852 1.00 75.50 348 GLU A N 1
ATOM 2743 C CA . GLU A 1 348 ? -7.676 4.848 24.138 1.00 75.50 348 GLU A CA 1
ATOM 2744 C C . GLU A 1 348 ? -8.558 4.056 25.096 1.00 75.50 348 GLU A C 1
ATOM 2746 O O . GLU A 1 348 ? -9.774 4.089 24.935 1.00 75.50 348 GLU A O 1
ATOM 2751 N N . VAL A 1 349 ? -7.985 3.458 26.146 1.00 79.62 349 VAL A N 1
ATOM 2752 C CA . VAL A 1 349 ? -8.750 2.774 27.205 1.00 79.62 349 VAL A CA 1
ATOM 2753 C C . VAL A 1 349 ? -9.807 3.697 27.806 1.00 79.62 349 VAL A C 1
ATOM 2755 O O . VAL A 1 349 ? -10.977 3.332 27.853 1.00 79.62 349 VAL A O 1
ATOM 2758 N N . HIS A 1 350 ? -9.432 4.923 28.178 1.00 78.38 350 HIS A N 1
ATOM 2759 C CA . HIS A 1 350 ? -10.389 5.887 28.727 1.00 78.38 350 HIS A CA 1
ATOM 2760 C C . HIS A 1 350 ? -11.495 6.257 27.721 1.00 78.38 350 HIS A C 1
ATOM 2762 O O . HIS A 1 350 ? -12.641 6.494 28.104 1.00 78.38 350 HIS A O 1
ATOM 2768 N N . ARG A 1 351 ? -11.179 6.347 26.422 1.00 81.12 351 ARG A N 1
ATOM 2769 C CA . ARG A 1 351 ? -12.188 6.612 25.381 1.00 81.12 351 ARG A CA 1
ATOM 2770 C C . ARG A 1 351 ? -13.139 5.431 25.208 1.00 81.12 351 ARG A C 1
ATOM 2772 O O . ARG A 1 351 ? -14.343 5.651 25.151 1.00 81.12 351 ARG A O 1
ATOM 2779 N N . LEU A 1 352 ? -12.609 4.212 25.140 1.00 85.94 352 LEU A N 1
ATOM 2780 C CA . LEU A 1 352 ? -13.394 2.985 25.004 1.00 85.94 352 LEU A CA 1
ATOM 2781 C C . LEU A 1 352 ? -14.327 2.790 26.204 1.00 85.94 352 LEU A C 1
ATOM 2783 O O . LEU A 1 352 ? -15.504 2.522 25.996 1.00 85.94 352 LEU A O 1
ATOM 2787 N N . GLN A 1 353 ? -13.843 3.020 27.430 1.00 88.12 353 GLN A N 1
ATOM 2788 C CA . GLN A 1 353 ? -14.669 3.002 28.647 1.00 88.12 353 GLN A CA 1
ATOM 2789 C C . GLN A 1 353 ? -15.838 3.986 28.552 1.00 88.12 353 GLN A C 1
ATOM 2791 O O . GLN A 1 353 ? -16.990 3.589 28.684 1.00 88.12 353 GLN A O 1
ATOM 2796 N N . ALA A 1 354 ? -15.553 5.250 28.223 1.00 85.69 354 ALA A N 1
ATOM 2797 C CA . ALA A 1 354 ? -16.587 6.279 28.138 1.00 85.69 354 ALA A CA 1
ATOM 2798 C C . ALA A 1 354 ? -17.631 6.003 27.039 1.00 85.69 354 ALA A C 1
ATOM 2800 O O . ALA A 1 354 ? -18.779 6.431 27.150 1.00 85.69 354 ALA A O 1
ATOM 2801 N N . VAL A 1 355 ? -17.244 5.332 25.950 1.00 87.56 355 VAL A N 1
ATOM 2802 C CA . VAL A 1 355 ? -18.175 4.930 24.884 1.00 87.56 355 VAL A CA 1
ATOM 2803 C C . VAL A 1 355 ? -18.980 3.699 25.292 1.00 87.56 355 VAL A C 1
ATOM 2805 O O . VAL A 1 355 ? -20.184 3.683 25.051 1.00 87.56 355 VAL A O 1
ATOM 2808 N N . LYS A 1 356 ? -18.355 2.713 25.949 1.00 92.31 356 LYS A N 1
ATOM 2809 C CA . LYS A 1 356 ? -19.031 1.521 26.479 1.00 92.31 356 LYS A CA 1
ATOM 2810 C C . LYS A 1 356 ? -20.172 1.910 27.421 1.00 92.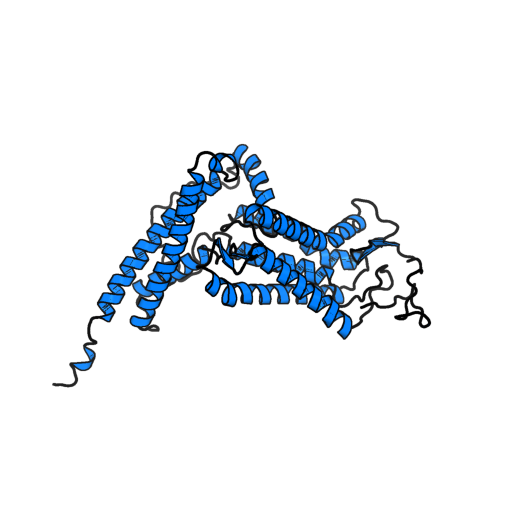31 356 LYS A C 1
ATOM 2812 O O . LYS A 1 356 ? -21.305 1.516 27.180 1.00 92.31 356 LYS A O 1
ATOM 2817 N N . GLU A 1 357 ? -19.902 2.769 28.403 1.00 91.38 357 GLU A N 1
ATOM 2818 C CA . GLU A 1 357 ? -20.915 3.243 29.362 1.00 91.38 357 GLU A CA 1
ATOM 2819 C C . GLU A 1 357 ? -22.110 3.919 28.665 1.00 91.38 357 GLU A C 1
ATOM 2821 O O . GLU A 1 357 ? -23.266 3.728 29.042 1.00 91.38 357 GLU A O 1
ATOM 2826 N N . LYS A 1 358 ? -21.848 4.698 27.607 1.00 91.44 358 LYS A N 1
ATOM 2827 C CA . LYS A 1 358 ? -22.907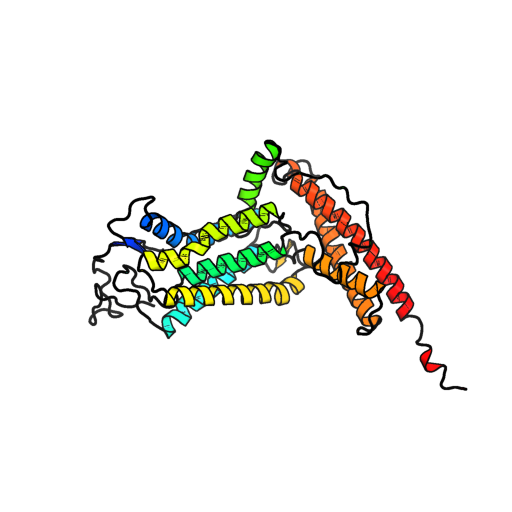 5.340 26.814 1.00 91.44 358 LYS A CA 1
ATOM 2828 C C . LYS A 1 358 ? -23.732 4.328 26.022 1.00 91.44 358 LYS A C 1
ATOM 2830 O O . LYS A 1 358 ? -24.943 4.501 25.923 1.00 91.44 358 LYS A O 1
ATOM 2835 N N . LEU A 1 359 ? -23.089 3.305 25.458 1.00 91.75 359 LEU A N 1
ATOM 2836 C CA . LEU A 1 359 ? -23.761 2.233 24.724 1.00 91.75 359 LEU A CA 1
ATOM 2837 C C . LEU A 1 359 ? -24.634 1.381 25.642 1.00 91.75 359 LEU A C 1
ATOM 2839 O O . LEU A 1 359 ? -25.769 1.103 25.278 1.00 91.75 359 LEU A O 1
ATOM 2843 N N . GLU A 1 360 ? -24.147 1.013 26.827 1.00 92.31 360 GLU A N 1
ATOM 2844 C CA . GLU A 1 360 ? -24.919 0.240 27.809 1.00 92.31 360 GLU A CA 1
ATOM 2845 C C . GLU A 1 360 ? -26.151 1.011 28.288 1.00 92.31 360 GLU A C 1
ATOM 2847 O O . GLU A 1 360 ? -27.245 0.453 28.321 1.00 92.31 360 GLU A O 1
ATOM 2852 N N . LYS A 1 361 ? -26.006 2.315 28.558 1.00 92.31 361 LYS A N 1
ATOM 2853 C CA . LYS A 1 361 ? -27.141 3.177 28.914 1.00 92.31 361 LYS A CA 1
ATOM 2854 C C . LYS A 1 361 ? -28.164 3.306 27.780 1.00 92.31 361 LYS A C 1
ATOM 2856 O O . LYS A 1 361 ? -29.361 3.321 28.034 1.00 92.31 361 LYS A O 1
ATOM 2861 N N . ALA A 1 362 ? -27.712 3.444 26.534 1.00 89.88 362 ALA A N 1
ATOM 2862 C CA . ALA A 1 362 ? -28.620 3.496 25.388 1.00 89.88 362 ALA A CA 1
ATOM 2863 C C . ALA A 1 362 ? -29.316 2.144 25.163 1.00 89.88 362 ALA A C 1
ATOM 2865 O O . ALA A 1 362 ? -30.494 2.100 24.836 1.00 89.88 362 ALA A O 1
ATOM 2866 N N . LEU A 1 363 ? -28.604 1.035 25.369 1.00 91.19 363 LEU A N 1
ATOM 2867 C CA . LEU A 1 363 ? -29.169 -0.302 25.237 1.00 91.19 363 LEU A CA 1
ATOM 2868 C C . LEU A 1 363 ? -30.267 -0.560 26.276 1.00 91.19 363 LEU A C 1
ATOM 2870 O O . LEU A 1 363 ? -31.318 -1.059 25.890 1.00 91.19 363 LEU A O 1
ATOM 2874 N N . SER A 1 364 ? -30.064 -0.185 27.545 1.00 90.94 364 SER A N 1
ATOM 2875 C CA . SER A 1 364 ? -31.083 -0.380 28.586 1.00 90.94 364 SER A CA 1
ATOM 2876 C C . SER A 1 364 ? -32.369 0.395 28.286 1.00 90.94 364 SER A C 1
ATOM 2878 O O . SER A 1 364 ? -33.453 -0.163 28.390 1.00 90.94 364 SER A O 1
ATOM 2880 N N . LEU A 1 365 ? -32.247 1.652 27.839 1.00 89.44 365 LEU A N 1
ATOM 2881 C CA . LEU A 1 365 ? -33.394 2.479 27.440 1.00 89.44 365 LEU A CA 1
ATOM 2882 C C . LEU A 1 365 ? -34.127 1.888 26.225 1.00 89.44 365 LEU A C 1
ATOM 2884 O O . LEU A 1 365 ? -35.350 1.809 26.213 1.00 89.44 365 LEU A O 1
ATOM 2888 N N . CYS A 1 366 ? -33.378 1.411 25.230 1.00 86.81 366 CYS A N 1
ATOM 2889 C CA . CYS A 1 366 ? -33.936 0.762 24.044 1.00 86.81 366 CYS A CA 1
ATOM 2890 C C . CYS A 1 366 ? -34.696 -0.533 24.393 1.00 86.81 366 CYS A C 1
ATOM 2892 O O . CYS A 1 366 ? -35.767 -0.802 23.849 1.00 86.81 366 CYS A O 1
ATOM 2894 N N . GLU A 1 367 ? -34.154 -1.348 25.306 1.00 87.25 367 GLU A N 1
ATOM 2895 C CA . GLU A 1 367 ? -34.798 -2.583 25.768 1.00 87.25 367 GLU A CA 1
ATOM 2896 C C . GLU A 1 367 ? -36.088 -2.287 26.550 1.00 87.25 367 GLU A C 1
ATOM 2898 O O . GLU A 1 367 ? -37.100 -2.950 26.308 1.00 87.25 367 GLU A O 1
ATOM 2903 N N . GLU A 1 368 ? -36.096 -1.250 27.395 1.00 86.31 368 GLU A N 1
ATOM 2904 C CA . GLU A 1 368 ? -37.303 -0.754 28.070 1.00 86.31 368 GLU A CA 1
ATOM 2905 C C . GLU A 1 368 ? -38.379 -0.327 27.055 1.00 86.31 368 GLU A C 1
ATOM 2907 O O . GLU A 1 368 ? -39.501 -0.831 27.118 1.00 86.31 368 GLU A O 1
ATOM 2912 N N . GLU A 1 369 ? -38.037 0.500 26.061 1.00 81.81 369 GLU A N 1
ATOM 2913 C CA . GLU A 1 369 ? -38.960 0.933 24.996 1.00 81.81 369 GLU A CA 1
ATOM 2914 C C . GLU A 1 369 ? -39.516 -0.240 24.172 1.00 81.81 369 GLU A C 1
ATOM 2916 O O . GLU A 1 369 ? -40.678 -0.224 23.773 1.00 81.81 369 GLU A O 1
ATOM 2921 N N . SER A 1 370 ? -38.717 -1.288 23.948 1.00 73.75 370 SER A N 1
ATOM 2922 C CA . SER A 1 370 ? -39.149 -2.483 23.206 1.00 73.75 370 SER A CA 1
ATOM 2923 C C . SER A 1 370 ? -40.113 -3.393 23.978 1.00 73.75 370 SER A C 1
ATOM 2925 O O . SER A 1 370 ? -40.810 -4.207 23.373 1.00 73.75 370 SER A O 1
ATOM 2927 N N . SER A 1 371 ? -40.133 -3.276 25.310 1.00 69.19 371 SER A N 1
ATOM 2928 C CA . SER A 1 371 ? -40.951 -4.099 26.210 1.00 69.19 371 SER A CA 1
ATOM 2929 C C . SER A 1 371 ? -42.352 -3.529 26.458 1.00 69.19 371 SER A C 1
ATOM 2931 O O . SER A 1 371 ? -43.226 -4.238 26.960 1.00 69.19 371 SER A O 1
ATOM 2933 N N . ILE A 1 372 ? -42.582 -2.267 26.082 1.00 65.19 372 ILE A N 1
ATOM 2934 C CA . ILE A 1 372 ? -43.886 -1.610 26.170 1.00 65.19 372 ILE A CA 1
ATOM 2935 C C . ILE A 1 372 ? -44.739 -2.098 24.984 1.00 65.19 372 ILE A C 1
ATOM 2937 O O . ILE A 1 372 ? -44.352 -1.888 23.833 1.00 65.19 372 ILE A O 1
ATOM 2941 N N . PRO A 1 373 ? -45.895 -2.749 25.214 1.00 49.34 373 PRO A N 1
ATOM 2942 C CA . PRO A 1 373 ? -46.775 -3.159 24.127 1.00 49.34 373 PRO A CA 1
ATOM 2943 C C . PRO A 1 373 ? -47.245 -1.921 23.357 1.00 49.34 373 PRO A C 1
ATOM 2945 O O . PRO A 1 373 ? -47.707 -0.956 23.964 1.00 49.34 373 PRO A O 1
ATOM 2948 N N . SER A 1 374 ? -47.161 -1.952 22.026 1.00 49.34 374 SER A N 1
ATOM 2949 C CA . SER A 1 374 ? -47.706 -0.904 21.161 1.00 49.34 374 SER A CA 1
ATOM 2950 C C . SER A 1 374 ? -49.186 -0.669 21.489 1.00 49.34 374 SER A C 1
ATOM 2952 O O . SER A 1 374 ? -50.034 -1.534 21.243 1.00 49.34 374 SER A O 1
ATOM 2954 N N . SER A 1 375 ? -49.504 0.511 22.019 1.00 45.09 375 SER A N 1
ATOM 2955 C CA . SER A 1 375 ? -50.867 0.949 22.344 1.00 45.09 375 SER A CA 1
ATOM 2956 C C . SER A 1 375 ? -51.769 1.133 21.114 1.00 45.09 375 SER A C 1
ATOM 2958 O O . SER A 1 375 ? -52.946 1.433 21.266 1.00 45.09 375 SER A O 1
ATOM 2960 N N . GLU A 1 376 ? -51.269 0.885 19.900 1.00 43.47 376 GLU A N 1
ATOM 2961 C CA . GLU A 1 376 ? -52.042 0.929 18.647 1.00 43.47 376 GLU A CA 1
ATOM 2962 C C . GLU A 1 376 ? -53.053 -0.222 18.481 1.00 43.47 376 GLU A C 1
ATOM 2964 O O . GLU A 1 376 ? -53.810 -0.243 17.518 1.00 43.47 376 GLU A O 1
ATOM 2969 N N . SER A 1 377 ? -53.133 -1.165 19.427 1.00 40.34 377 SER A N 1
ATOM 2970 C CA . SER A 1 377 ? -54.205 -2.180 19.451 1.00 40.34 377 SER A CA 1
ATOM 2971 C C . SER A 1 377 ? -55.385 -1.833 20.372 1.00 40.34 377 SER A C 1
ATOM 2973 O O . SER A 1 377 ? -56.381 -2.555 20.371 1.00 40.34 377 SER A O 1
ATOM 2975 N N . ALA A 1 378 ? -55.322 -0.724 21.123 1.00 40.44 378 ALA A N 1
ATOM 2976 C CA . ALA A 1 378 ? -56.366 -0.341 22.080 1.00 40.44 378 ALA A CA 1
ATOM 2977 C C . ALA A 1 378 ? -57.441 0.614 21.514 1.00 40.44 378 ALA A C 1
ATOM 2979 O O . ALA A 1 378 ? -58.475 0.787 22.149 1.00 40.44 378 ALA A O 1
ATOM 2980 N N . GLU A 1 379 ? -57.260 1.181 20.315 1.00 42.47 379 GLU A N 1
ATOM 2981 C CA . GLU A 1 379 ? -58.235 2.099 19.683 1.00 42.47 379 GLU A CA 1
ATOM 2982 C C . GLU A 1 379 ? -59.194 1.423 18.676 1.00 42.47 379 GLU A C 1
ATOM 2984 O O . GLU A 1 379 ? -59.847 2.102 17.891 1.00 42.47 379 GLU A O 1
ATOM 2989 N N . SER A 1 380 ? -59.339 0.089 18.700 1.00 41.84 380 SER A N 1
ATOM 2990 C CA . SER A 1 380 ? -60.378 -0.622 17.912 1.00 41.84 380 SER A CA 1
ATOM 2991 C C . SER A 1 380 ? -61.553 -1.164 18.741 1.00 41.84 380 SER A C 1
ATOM 2993 O O . SER A 1 380 ? -62.405 -1.883 18.222 1.00 41.84 380 SER A O 1
ATOM 2995 N N . LEU A 1 381 ? -61.623 -0.804 20.025 1.00 45.62 381 LEU A N 1
ATOM 2996 C CA . LEU A 1 381 ? -62.718 -1.149 20.935 1.00 45.62 381 LEU A CA 1
ATOM 2997 C C . LEU A 1 381 ? -63.244 0.116 21.631 1.00 45.62 381 LEU A C 1
ATOM 2999 O O . LEU A 1 381 ? -63.137 0.249 22.847 1.00 45.62 381 LEU A O 1
ATOM 3003 N N . CYS A 1 382 ? -63.799 1.036 20.843 1.00 37.41 382 CYS A N 1
ATOM 3004 C CA . CYS A 1 382 ? -64.760 2.044 21.291 1.00 37.41 382 CYS A CA 1
ATOM 3005 C C . CYS A 1 382 ? -65.815 2.243 20.203 1.00 37.41 382 CYS A C 1
ATOM 3007 O O . CYS A 1 382 ? -65.412 2.484 19.042 1.00 37.41 382 CYS A O 1
#

pLDDT: mean 80.56, std 18.23, range [35.78, 98.56]